Protein AF-A0A834BM67-F1 (afdb_monomer)

Solvent-accessible surface area (backbone atoms only — not comparable to full-atom values): 22964 Å² total; per-residue (Å²): 117,69,38,33,64,15,34,37,34,52,51,75,76,83,78,72,53,50,56,54,79,56,64,67,49,56,71,69,55,54,52,49,52,54,49,50,52,52,50,50,20,51,51,54,41,50,51,43,67,77,52,64,69,87,68,68,94,81,74,85,73,70,90,41,68,67,58,38,38,52,42,48,52,31,47,56,74,71,69,54,72,97,68,87,74,78,46,72,67,58,47,54,52,49,52,52,48,50,53,50,38,52,50,54,51,51,52,49,54,52,41,42,52,52,52,71,68,55,72,76,77,78,65,90,58,77,38,63,58,52,53,34,75,50,77,87,59,53,41,22,33,38,64,98,32,75,62,41,51,49,40,44,54,51,29,67,36,89,84,52,81,51,65,40,40,34,41,40,31,57,52,31,50,35,78,83,28,67,76,52,30,31,89,40,69,66,60,36,54,52,42,18,73,80,42,83,28,34,32,44,40,53,29,72,61,45,51,52,52,34,37,69,37,93,78,48,49,47,40,69,34,53,54,93,67,62,83,48,64,77,79,87,87,73,65,91,86,51,85,55,56,63,59,52,51,52,52,51,50,51,36,54,74,72,41,52,55,56,54,54,44,43,71,77,56,48,85,84,40,94,25,67,74,58,57,87,77,50,86,75,71,74,84,68,78,86,56,68,64,64,49,45,36,61,56,51,52,52,52,52,49,51,53,51,51,53,50,51,53,51,50,50,55,50,50,48,56,64,54,53,77,76,57,84,73,78,66,68,64,58,63,60,54,53,54,58,53,50,59,57,57,64,67,70,77,76,77,85,92,82,90,86,82,89,91,81,91,84,88,92,88,88,84,88,87,90,80,90,89,84,88,83,89,85,90,85,83,85,132

Structure (mmCIF, N/CA/C/O backbone):
data_AF-A0A834BM67-F1
#
_entry.id   AF-A0A834BM67-F1
#
loop_
_atom_site.group_PDB
_atom_site.id
_atom_site.type_symbol
_atom_site.label_atom_id
_atom_site.label_alt_id
_atom_site.label_comp_id
_atom_site.label_asym_id
_atom_site.label_entity_id
_atom_site.label_seq_id
_atom_site.pdbx_PDB_ins_code
_atom_site.Cartn_x
_atom_site.Cartn_y
_atom_site.Cartn_z
_atom_site.occupancy
_atom_site.B_iso_or_equiv
_atom_site.auth_seq_id
_atom_site.auth_comp_id
_atom_site.auth_asym_id
_atom_site.auth_atom_id
_atom_site.pdbx_PDB_model_num
ATOM 1 N N . MET A 1 1 ? 14.496 8.618 -23.260 1.00 62.34 1 MET A N 1
ATOM 2 C CA . MET A 1 1 ? 13.825 7.465 -22.621 1.00 62.34 1 MET A CA 1
ATOM 3 C C . MET A 1 1 ? 14.939 6.579 -22.145 1.00 62.34 1 MET A C 1
ATOM 5 O O . MET A 1 1 ? 15.640 6.002 -22.973 1.00 62.34 1 MET A O 1
ATOM 9 N N . ASP A 1 2 ? 15.146 6.568 -20.842 1.00 71.06 2 ASP A N 1
ATOM 10 C CA . ASP A 1 2 ? 16.271 5.858 -20.265 1.00 71.06 2 ASP A CA 1
ATOM 11 C C . ASP A 1 2 ? 15.812 4.436 -19.957 1.00 71.06 2 ASP A C 1
ATOM 13 O O . ASP A 1 2 ? 14.711 4.226 -19.447 1.00 71.06 2 ASP A O 1
ATOM 17 N N . TYR A 1 3 ? 16.617 3.459 -20.354 1.00 80.94 3 TYR A N 1
ATOM 18 C CA . TYR A 1 3 ? 16.336 2.056 -20.112 1.00 80.94 3 TYR A CA 1
ATOM 19 C C . TYR A 1 3 ? 16.719 1.724 -18.673 1.00 80.94 3 TYR A C 1
ATOM 21 O O . TYR A 1 3 ? 17.871 1.889 -18.251 1.00 80.94 3 TYR A O 1
ATOM 29 N N . SER A 1 4 ? 15.750 1.203 -17.934 1.00 83.88 4 SER A N 1
ATOM 30 C CA . SER A 1 4 ? 15.946 0.689 -16.589 1.00 83.88 4 SER A CA 1
ATOM 31 C C . SER A 1 4 ? 15.165 -0.606 -16.403 1.00 83.88 4 SER A C 1
ATOM 33 O O . SER A 1 4 ? 14.166 -0.877 -17.073 1.00 83.88 4 SER A O 1
ATOM 35 N N . VAL A 1 5 ? 15.659 -1.440 -15.493 1.00 86.50 5 VAL A N 1
ATOM 36 C CA . VAL A 1 5 ? 14.936 -2.634 -15.064 1.00 86.50 5 VAL A CA 1
ATOM 37 C C . VAL A 1 5 ? 13.975 -2.223 -13.957 1.00 86.50 5 VAL A C 1
ATOM 39 O O . VAL A 1 5 ? 14.371 -1.593 -12.972 1.00 86.50 5 VAL A O 1
ATOM 42 N N . GLY A 1 6 ? 12.711 -2.579 -14.138 1.00 88.69 6 GLY A N 1
ATOM 43 C CA . GLY A 1 6 ? 11.648 -2.376 -13.172 1.00 88.69 6 GLY A CA 1
ATOM 44 C C . GLY A 1 6 ? 10.989 -3.691 -12.783 1.00 88.69 6 GLY A C 1
ATOM 45 O O . GLY A 1 6 ? 11.248 -4.755 -13.351 1.00 88.69 6 GLY A O 1
ATOM 46 N N . VAL A 1 7 ? 10.113 -3.602 -11.794 1.00 90.06 7 VAL A N 1
ATOM 47 C CA . VAL A 1 7 ? 9.325 -4.718 -11.291 1.00 90.06 7 VAL A CA 1
ATOM 48 C C . VAL A 1 7 ? 7.863 -4.318 -11.275 1.00 90.06 7 VAL A C 1
ATOM 50 O O . VAL A 1 7 ? 7.506 -3.255 -10.772 1.00 90.06 7 VAL A O 1
ATOM 53 N N . LEU A 1 8 ? 7.018 -5.184 -11.819 1.00 90.81 8 LEU A N 1
ATOM 54 C CA . LEU A 1 8 ? 5.572 -5.066 -11.761 1.00 90.81 8 LEU A CA 1
ATOM 55 C C . LEU A 1 8 ? 5.058 -5.931 -10.619 1.00 90.81 8 LEU A C 1
ATOM 57 O O . LEU A 1 8 ? 5.327 -7.135 -10.572 1.00 90.81 8 LEU A O 1
ATOM 61 N N . LEU A 1 9 ? 4.300 -5.313 -9.724 1.00 88.88 9 LEU A N 1
ATOM 62 C CA . LEU A 1 9 ? 3.641 -5.984 -8.617 1.00 88.88 9 LEU A CA 1
ATOM 63 C C . LEU A 1 9 ? 2.144 -5.699 -8.651 1.00 88.88 9 LEU A C 1
ATOM 65 O O . LEU A 1 9 ? 1.689 -4.658 -9.133 1.00 88.88 9 LEU A O 1
ATOM 69 N N . ARG A 1 10 ? 1.368 -6.627 -8.094 1.00 86.75 10 ARG A N 1
ATOM 70 C CA . ARG A 1 10 ? -0.052 -6.409 -7.840 1.00 86.75 10 ARG A CA 1
ATOM 71 C C . ARG A 1 10 ? -0.211 -5.537 -6.603 1.00 86.75 10 ARG A C 1
ATOM 73 O O . ARG A 1 10 ? 0.345 -5.832 -5.548 1.00 86.75 10 ARG A O 1
ATOM 80 N N . ARG A 1 11 ? -1.001 -4.475 -6.726 1.00 79.19 11 ARG A N 1
ATOM 81 C CA . ARG A 1 11 ? -1.411 -3.622 -5.613 1.00 79.19 11 ARG A CA 1
ATOM 82 C C . ARG A 1 11 ? -2.182 -4.477 -4.612 1.00 79.19 11 ARG A C 1
ATOM 84 O O . ARG A 1 11 ? -3.123 -5.175 -4.993 1.00 79.19 11 ARG A O 1
ATOM 91 N N . ALA A 1 12 ? -1.771 -4.424 -3.346 1.00 69.12 12 ALA A N 1
ATOM 92 C CA . ALA A 1 12 ? -2.511 -5.077 -2.279 1.00 69.12 12 ALA A CA 1
ATOM 93 C C . ALA A 1 12 ? -3.956 -4.568 -2.305 1.00 69.12 12 ALA A C 1
ATOM 95 O O . ALA A 1 12 ? -4.206 -3.359 -2.387 1.00 69.12 12 ALA A O 1
ATOM 96 N N . GLU A 1 13 ? -4.904 -5.500 -2.299 1.00 62.38 13 GLU A N 1
ATOM 97 C CA . GLU A 1 13 ? -6.307 -5.144 -2.175 1.00 62.38 13 GLU A CA 1
ATOM 98 C C . GLU A 1 13 ? -6.479 -4.455 -0.824 1.00 62.38 13 GLU A C 1
ATOM 100 O O . GLU A 1 13 ? -5.953 -4.931 0.182 1.00 62.38 13 GLU A O 1
ATOM 105 N N . LYS A 1 14 ? -7.156 -3.302 -0.801 1.00 58.62 14 LYS A N 1
ATOM 106 C CA . LYS A 1 14 ? -7.457 -2.608 0.452 1.00 58.62 14 LYS A CA 1
ATOM 107 C C . LYS A 1 14 ? -8.345 -3.535 1.277 1.00 58.62 14 LYS A C 1
ATOM 109 O O . LYS A 1 14 ? -9.558 -3.561 1.074 1.00 58.62 14 LYS A O 1
ATOM 114 N N . THR A 1 15 ? -7.753 -4.315 2.175 1.00 52.00 15 THR A N 1
ATOM 115 C CA . THR A 1 15 ? -8.504 -5.086 3.156 1.00 52.00 15 THR A CA 1
ATOM 116 C C . THR A 1 15 ? -9.142 -4.070 4.079 1.00 52.00 15 THR A C 1
ATOM 118 O O . THR A 1 15 ? -8.473 -3.412 4.872 1.00 52.00 15 THR A O 1
ATOM 121 N N . VAL A 1 16 ? -10.440 -3.848 3.891 1.00 58.19 16 VAL A N 1
ATOM 122 C CA . VAL A 1 16 ? -11.182 -2.969 4.781 1.00 58.19 16 VAL A CA 1
ATOM 123 C C . VAL A 1 16 ? -11.373 -3.744 6.068 1.00 58.19 16 VAL A C 1
ATOM 125 O O . VAL A 1 16 ? -12.188 -4.665 6.127 1.00 58.19 16 VAL A O 1
ATOM 128 N N . ASP A 1 17 ? -10.597 -3.391 7.086 1.00 63.44 17 ASP A N 1
ATOM 129 C CA . ASP A 1 17 ? -10.803 -3.940 8.412 1.00 63.44 17 ASP A CA 1
ATOM 130 C C . ASP A 1 17 ? -12.202 -3.550 8.879 1.00 63.44 17 ASP A C 1
ATOM 132 O O . ASP A 1 17 ? -12.522 -2.380 9.092 1.00 63.44 17 ASP A O 1
ATOM 136 N N . MET A 1 18 ? -13.058 -4.557 9.044 1.00 64.94 18 MET A N 1
ATOM 137 C CA . MET A 1 18 ? -14.456 -4.372 9.438 1.00 64.94 18 MET A CA 1
ATOM 138 C C . MET A 1 18 ? -14.579 -3.684 10.811 1.00 64.94 18 MET A C 1
ATOM 140 O O . MET A 1 18 ? -15.622 -3.122 11.127 1.00 64.94 18 MET A O 1
ATOM 144 N N . PHE A 1 19 ? -13.497 -3.671 11.600 1.00 69.31 19 PHE A N 1
ATOM 145 C CA . PHE A 1 19 ? -13.368 -2.989 12.890 1.00 69.31 19 PHE A CA 1
ATOM 146 C C . PHE A 1 19 ? -12.491 -1.727 12.847 1.00 69.31 19 PHE A C 1
ATOM 148 O O . PHE A 1 19 ? -11.997 -1.297 13.888 1.00 69.31 19 PHE A O 1
ATOM 155 N N . ALA A 1 20 ? -12.346 -1.077 11.687 1.00 70.56 20 ALA A N 1
ATOM 156 C CA . ALA A 1 20 ? -11.622 0.194 11.550 1.00 70.56 20 ALA A CA 1
ATOM 157 C C . ALA A 1 20 ? -12.087 1.289 12.535 1.00 70.56 20 ALA A C 1
ATOM 159 O O . ALA A 1 20 ? -11.321 2.184 12.864 1.00 70.56 20 ALA A O 1
ATOM 160 N N . CYS A 1 21 ? -13.317 1.203 13.052 1.00 73.44 21 CYS A N 1
ATOM 161 C CA . CYS A 1 21 ? -13.844 2.095 14.090 1.00 73.44 21 CYS A CA 1
ATOM 162 C C . CYS A 1 21 ? -13.145 1.925 15.461 1.00 73.44 21 CYS A C 1
ATOM 164 O O . CYS A 1 21 ? -13.026 2.881 16.216 1.00 73.44 21 CYS A O 1
ATOM 166 N N . LEU A 1 22 ? -12.644 0.730 15.793 1.00 77.00 22 LEU A N 1
ATOM 167 C CA . LEU A 1 22 ? -11.924 0.472 17.051 1.00 77.00 22 LEU A CA 1
ATOM 168 C C . LEU A 1 22 ? -10.413 0.703 16.929 1.00 77.00 22 LEU A C 1
ATOM 170 O O . LEU A 1 22 ? -9.761 0.953 17.940 1.00 77.00 22 LEU A O 1
ATOM 174 N N . ALA A 1 23 ? -9.882 0.667 15.705 1.00 76.31 23 ALA A N 1
ATOM 175 C CA . ALA A 1 23 ? -8.467 0.852 15.386 1.00 76.31 23 ALA A CA 1
ATOM 176 C C . ALA A 1 23 ? -7.820 2.179 15.851 1.00 76.31 23 ALA A C 1
ATOM 178 O O . ALA A 1 23 ? -6.614 2.162 16.097 1.00 76.31 23 ALA A O 1
ATOM 179 N N . PRO A 1 24 ? -8.532 3.319 16.016 1.00 81.38 24 PRO A N 1
ATOM 180 C CA . PRO A 1 24 ? -7.898 4.563 16.451 1.00 81.38 24 PRO A CA 1
ATOM 181 C C . PRO A 1 24 ? -7.312 4.492 17.862 1.00 81.38 24 PRO A C 1
ATOM 183 O O . PRO A 1 24 ? -6.466 5.313 18.200 1.00 81.38 24 PRO A O 1
ATOM 186 N N . PHE A 1 25 ? -7.751 3.551 18.697 1.00 83.88 25 PHE A N 1
ATOM 187 C CA . PHE A 1 25 ? -7.223 3.368 20.044 1.00 83.88 25 PHE A CA 1
ATOM 188 C C . PHE A 1 25 ? -6.808 1.920 20.266 1.00 83.88 25 PHE A C 1
ATOM 190 O O . PHE A 1 25 ? -7.558 0.991 19.974 1.00 83.88 25 PHE A O 1
ATOM 197 N N . ASP A 1 26 ? -5.638 1.736 20.871 1.00 86.62 26 ASP A N 1
ATOM 198 C CA . ASP A 1 26 ? -5.194 0.420 21.311 1.00 86.62 26 ASP A CA 1
ATOM 199 C C . ASP A 1 26 ? -6.170 -0.189 22.321 1.00 86.62 26 ASP A C 1
ATOM 201 O O . ASP A 1 26 ? -6.747 0.500 23.170 1.00 86.62 26 ASP A O 1
ATOM 205 N N . LEU A 1 27 ? -6.297 -1.517 22.293 1.00 86.75 27 LEU A N 1
ATOM 206 C CA . LEU A 1 27 ? -7.136 -2.269 23.234 1.00 86.75 27 LEU A CA 1
ATOM 207 C C . LEU A 1 27 ? -6.770 -1.989 24.702 1.00 86.75 27 LEU A C 1
ATOM 209 O O . LEU A 1 27 ? -7.645 -1.954 25.566 1.00 86.75 27 LEU A O 1
ATOM 213 N N . SER A 1 28 ? -5.493 -1.718 24.981 1.00 91.00 28 SER A N 1
ATOM 214 C CA . SER A 1 28 ? -5.018 -1.299 26.303 1.00 91.00 28 SER A CA 1
ATOM 215 C C . SER A 1 28 ? -5.633 0.032 26.749 1.00 91.00 28 SER A C 1
ATOM 217 O O . SER A 1 28 ? -6.020 0.176 27.908 1.00 91.00 28 SER A O 1
ATOM 219 N N . LEU A 1 29 ? -5.774 1.001 25.836 1.00 91.06 29 LEU A N 1
ATOM 220 C CA . LEU A 1 29 ? -6.392 2.295 26.132 1.00 91.06 29 LEU A CA 1
ATOM 221 C C . LEU A 1 29 ? -7.898 2.134 26.374 1.00 91.06 29 LEU A C 1
ATOM 223 O O . LEU A 1 29 ? -8.430 2.707 27.323 1.00 91.06 29 LEU A O 1
ATOM 227 N N . TRP A 1 30 ? -8.570 1.303 25.572 1.00 90.62 30 TRP A N 1
ATOM 228 C CA . TRP A 1 30 ? -9.977 0.954 25.782 1.00 90.62 30 TRP A CA 1
ATOM 229 C C . TRP A 1 30 ? -10.222 0.337 27.162 1.00 90.62 30 TRP A C 1
ATOM 231 O O . TRP A 1 30 ? -11.161 0.733 27.855 1.00 90.62 30 TRP A O 1
ATOM 241 N N . ALA A 1 31 ? -9.353 -0.580 27.596 1.00 90.19 31 ALA A N 1
ATOM 242 C CA . ALA A 1 31 ? -9.422 -1.168 28.931 1.00 90.19 31 ALA A CA 1
ATOM 243 C C . ALA A 1 31 ? -9.225 -0.114 30.035 1.00 90.19 31 ALA A C 1
ATOM 245 O O . ALA A 1 31 ? -9.964 -0.110 31.021 1.00 90.19 31 ALA A O 1
ATOM 246 N N . CYS A 1 32 ? -8.289 0.823 29.851 1.00 92.69 32 CYS A N 1
ATOM 247 C CA . CYS A 1 32 ? -8.097 1.942 30.772 1.00 92.69 32 CYS A CA 1
ATOM 248 C C . CYS A 1 32 ? -9.332 2.851 30.852 1.00 92.69 32 CYS A C 1
ATOM 250 O O . CYS A 1 32 ? -9.744 3.198 31.955 1.00 92.69 32 CYS A O 1
ATOM 252 N N . ILE A 1 33 ? -9.957 3.200 29.720 1.00 91.50 33 ILE A N 1
ATOM 253 C CA . ILE A 1 33 ? -11.183 4.017 29.686 1.00 91.50 33 ILE A CA 1
ATOM 254 C C . ILE A 1 33 ? -12.334 3.292 30.395 1.00 91.50 33 ILE A C 1
ATOM 256 O O . ILE A 1 33 ? -13.035 3.886 31.212 1.00 91.50 33 ILE A O 1
ATOM 260 N N . ALA A 1 34 ? -12.514 1.993 30.143 1.00 90.25 34 ALA A N 1
ATOM 261 C CA . ALA A 1 34 ? -13.512 1.199 30.858 1.00 90.25 34 ALA A CA 1
ATOM 262 C C . ALA A 1 34 ? -13.240 1.185 32.375 1.00 90.25 34 ALA A C 1
ATOM 264 O O . ALA A 1 34 ? -14.156 1.366 33.178 1.00 90.25 34 ALA A O 1
ATOM 265 N N . GLY A 1 35 ? -11.972 1.044 32.771 1.00 91.88 35 GLY A N 1
ATOM 266 C CA . GLY A 1 35 ? -11.542 1.120 34.166 1.00 91.88 35 GLY A CA 1
ATOM 267 C C . GLY A 1 35 ? -11.833 2.475 34.818 1.00 91.88 35 GLY A C 1
ATOM 268 O O . GLY A 1 35 ? -12.344 2.512 35.938 1.00 91.88 35 GLY A O 1
ATOM 269 N N . THR A 1 36 ? -11.575 3.592 34.129 1.00 90.56 36 THR A N 1
ATOM 270 C CA . THR A 1 36 ? -11.846 4.935 34.668 1.00 90.56 36 THR A CA 1
ATOM 271 C C . THR A 1 36 ? -13.341 5.220 34.785 1.00 90.56 36 THR A C 1
ATOM 273 O O . THR A 1 36 ? -13.757 5.776 35.801 1.00 90.56 36 THR A O 1
ATOM 276 N N . VAL A 1 37 ? -14.169 4.779 33.829 1.00 89.88 37 VAL A N 1
ATOM 277 C CA . VAL A 1 37 ? -15.643 4.861 33.917 1.00 89.88 37 VAL A CA 1
ATOM 278 C C . VAL A 1 37 ? -16.158 4.126 35.157 1.00 89.88 37 VAL A C 1
ATOM 280 O O . VAL A 1 37 ? -16.957 4.678 35.916 1.00 89.88 37 VAL A O 1
ATOM 283 N N . LEU A 1 38 ? -15.679 2.902 35.406 1.00 89.44 38 LEU A N 1
ATOM 284 C CA . LEU A 1 38 ? -16.074 2.121 36.583 1.00 89.44 38 LEU A CA 1
ATOM 285 C C . LEU A 1 38 ? -15.607 2.770 37.891 1.00 89.44 38 LEU A C 1
ATOM 287 O O . LEU A 1 38 ? -16.376 2.846 38.851 1.00 89.44 38 LEU A O 1
ATOM 291 N N . LEU A 1 39 ? -14.372 3.275 37.922 1.00 90.12 39 LEU A N 1
ATOM 292 C CA . LEU A 1 39 ? -13.803 3.955 39.084 1.00 90.12 39 LEU A CA 1
ATOM 293 C C . LEU A 1 39 ? -14.579 5.233 39.430 1.00 90.12 39 LEU A C 1
ATOM 295 O O . LEU A 1 39 ? -14.919 5.450 40.593 1.00 90.12 39 LEU A O 1
ATOM 299 N N . VAL A 1 40 ? -14.925 6.050 38.435 1.00 88.00 40 VAL A N 1
ATOM 300 C CA . VAL A 1 40 ? -15.723 7.266 38.647 1.00 88.00 40 VAL A CA 1
ATOM 301 C C . VAL A 1 40 ? -17.162 6.922 39.032 1.00 88.00 40 VAL A C 1
ATOM 303 O O . VAL A 1 40 ? -17.702 7.544 39.945 1.00 88.00 40 VAL A O 1
ATOM 306 N N . GLY A 1 41 ? -17.759 5.883 38.440 1.00 85.38 41 GLY A N 1
ATOM 307 C CA . GLY A 1 41 ? -19.057 5.345 38.864 1.00 85.38 41 GLY A CA 1
ATOM 308 C C . GLY A 1 41 ? -19.087 4.953 40.344 1.00 85.38 41 GLY A C 1
ATOM 309 O O . GLY A 1 41 ? -20.014 5.324 41.068 1.00 85.38 41 GLY A O 1
ATOM 310 N N . LEU A 1 42 ? -18.040 4.270 40.817 1.00 86.06 42 LEU A N 1
ATOM 311 C CA . LEU A 1 42 ? -17.877 3.914 42.228 1.00 86.06 42 LEU A CA 1
ATOM 312 C C . LEU A 1 42 ? -17.664 5.138 43.123 1.00 86.06 42 LEU A C 1
ATOM 314 O O . LEU A 1 42 ? -18.278 5.218 44.185 1.00 86.06 42 LEU A O 1
ATOM 318 N N . LEU A 1 43 ? -16.845 6.106 42.703 1.00 85.06 43 LEU A N 1
ATOM 319 C CA . LEU A 1 43 ? -16.620 7.345 43.455 1.00 85.06 43 LEU A CA 1
ATOM 320 C C . LEU A 1 43 ? -17.905 8.167 43.599 1.00 85.06 43 LEU A C 1
ATOM 322 O O . LEU A 1 43 ? -18.202 8.656 44.688 1.00 85.06 43 LEU A O 1
ATOM 326 N N . VAL A 1 44 ? -18.695 8.292 42.529 1.00 80.69 44 VAL A N 1
ATOM 327 C CA . VAL A 1 44 ? -19.997 8.971 42.569 1.00 80.69 44 VAL A CA 1
ATOM 328 C C . VAL A 1 44 ? -20.948 8.240 43.513 1.00 80.69 44 VAL A C 1
ATOM 330 O O . VAL A 1 44 ? -21.594 8.891 44.331 1.00 80.69 44 VAL A O 1
ATOM 333 N N . TYR A 1 45 ? -20.996 6.906 43.460 1.00 80.94 45 TYR A N 1
ATOM 334 C CA . TYR A 1 45 ? -21.789 6.105 44.394 1.00 80.94 45 TYR A CA 1
ATOM 335 C C . TYR A 1 45 ? -21.361 6.320 45.856 1.00 80.94 45 TYR A C 1
ATOM 337 O O . TYR A 1 45 ? -22.211 6.564 46.709 1.00 80.94 45 TYR A O 1
ATOM 345 N N . LEU A 1 46 ? -20.055 6.308 46.142 1.00 81.31 46 LEU A N 1
ATOM 346 C CA . LEU A 1 46 ? -19.495 6.575 47.473 1.00 81.31 46 LEU A CA 1
ATOM 347 C C . LEU A 1 46 ? -19.836 7.980 47.979 1.00 81.31 46 LEU A C 1
ATOM 349 O O . LEU A 1 46 ? -20.233 8.131 49.131 1.00 81.31 46 LEU A O 1
ATOM 353 N N . LEU A 1 47 ? -19.736 9.009 47.133 1.00 78.31 47 LEU A N 1
ATOM 354 C CA . LEU A 1 47 ? -20.131 10.368 47.514 1.00 78.31 47 LEU A CA 1
ATOM 355 C C . LEU A 1 47 ? -21.631 10.476 47.798 1.00 78.31 47 LEU A C 1
ATOM 357 O O . LEU A 1 47 ? -22.014 11.171 48.738 1.00 78.31 47 LEU A O 1
ATOM 361 N N . ASN A 1 48 ? -22.464 9.781 47.021 1.00 74.00 48 ASN A N 1
ATOM 362 C CA . ASN A 1 48 ? -23.911 9.739 47.231 1.00 74.00 48 ASN A CA 1
ATOM 363 C C . ASN A 1 48 ? -24.282 8.962 48.503 1.00 74.00 48 ASN A C 1
ATOM 365 O O . ASN A 1 48 ? -25.253 9.296 49.173 1.00 74.00 48 ASN A O 1
ATOM 369 N N . TRP A 1 49 ? -23.496 7.938 48.846 1.00 73.50 49 TRP A N 1
ATOM 370 C CA . TRP A 1 49 ? -23.636 7.186 50.089 1.00 73.50 49 TRP A CA 1
ATOM 371 C C . TRP A 1 49 ? -23.247 8.026 51.311 1.00 73.50 49 TRP A C 1
ATOM 373 O O . TRP A 1 49 ? -23.953 8.027 52.315 1.00 73.50 49 TRP A O 1
ATOM 383 N N . LEU A 1 50 ? -22.124 8.747 51.230 1.00 72.31 50 LEU A N 1
ATOM 384 C CA . LEU A 1 50 ? -21.611 9.581 52.320 1.00 72.31 50 LEU A CA 1
ATOM 385 C C . LEU A 1 50 ? -22.462 10.836 52.544 1.00 72.31 50 LEU A C 1
ATOM 387 O O . LEU A 1 50 ? -22.630 11.268 53.681 1.00 72.31 50 LEU A O 1
ATOM 391 N N . ASN A 1 51 ? -23.004 11.413 51.472 1.00 67.56 51 ASN A N 1
ATOM 392 C CA . ASN A 1 51 ? -23.867 12.587 51.515 1.00 67.56 51 ASN A CA 1
ATOM 393 C C . ASN A 1 51 ? -25.171 12.300 50.757 1.00 67.56 51 ASN A C 1
ATOM 395 O O . ASN A 1 51 ? -25.311 12.749 49.614 1.00 67.56 51 ASN A O 1
ATOM 399 N N . PRO A 1 52 ? -26.131 11.573 51.365 1.00 65.38 52 PRO A N 1
ATOM 400 C CA . PRO A 1 52 ? -27.394 11.277 50.710 1.00 65.38 52 PRO A CA 1
ATOM 401 C C . PRO A 1 52 ? -28.092 12.591 50.332 1.00 65.38 52 PRO A C 1
ATOM 403 O O . PRO A 1 52 ? -28.287 13.459 51.195 1.00 65.38 52 PRO A O 1
ATOM 406 N N . PRO A 1 53 ? -28.452 12.784 49.051 1.00 59.75 53 PRO A N 1
ATOM 407 C CA . PRO A 1 53 ? -29.093 14.005 48.607 1.00 59.75 53 PRO A CA 1
ATOM 408 C C . PRO A 1 53 ? -30.411 14.158 49.362 1.00 59.75 53 PRO A C 1
ATOM 410 O O . PRO A 1 53 ? -31.252 13.259 49.368 1.00 59.75 53 PRO A O 1
ATOM 413 N N . ARG A 1 54 ? -30.596 15.311 50.014 1.00 52.91 54 ARG A N 1
ATOM 414 C CA . ARG A 1 54 ? -31.877 15.693 50.618 1.00 52.91 54 ARG A CA 1
ATOM 415 C C . ARG A 1 54 ? -32.867 15.996 49.495 1.00 52.91 54 ARG A C 1
ATOM 417 O O . ARG A 1 54 ? -33.076 17.150 49.137 1.00 52.91 54 ARG A O 1
ATOM 424 N N . LEU A 1 55 ? -33.409 14.951 48.880 1.00 55.16 55 LEU A N 1
ATOM 425 C CA . LEU A 1 55 ? -34.446 15.066 47.864 1.00 55.16 55 LEU A CA 1
ATOM 426 C C . LEU A 1 55 ? -35.720 15.608 48.527 1.00 55.16 55 LEU A C 1
ATOM 428 O O . LEU A 1 55 ? -36.169 15.082 49.547 1.00 55.16 55 LEU A O 1
ATOM 432 N N . GLN A 1 56 ? -36.300 16.666 47.955 1.00 43.62 56 GLN A N 1
ATOM 433 C CA . GLN A 1 56 ? -37.676 17.058 48.264 1.00 43.62 56 GLN A CA 1
ATOM 434 C C . GLN A 1 56 ? -38.609 15.895 47.899 1.00 43.62 56 GLN A C 1
ATOM 436 O O . GLN A 1 56 ? -38.404 15.222 46.886 1.00 43.62 56 GLN A O 1
ATOM 441 N N . MET A 1 57 ? -39.604 15.639 48.755 1.00 38.62 57 MET A N 1
ATOM 442 C CA . MET A 1 57 ? -40.579 14.556 48.599 1.00 38.62 57 MET A CA 1
ATOM 443 C C . MET A 1 57 ? -41.153 14.541 47.172 1.00 38.62 57 MET A C 1
ATOM 445 O O . MET A 1 57 ? -41.881 15.455 46.800 1.00 38.62 57 MET A O 1
ATOM 449 N N . GLY A 1 58 ? -40.827 13.514 46.377 1.00 46.25 58 GLY A N 1
ATOM 450 C CA . GLY A 1 58 ? -41.461 13.287 45.072 1.00 46.25 58 GLY A CA 1
ATOM 451 C C . GLY A 1 58 ? -40.595 12.637 43.989 1.00 46.25 58 GLY A C 1
ATOM 452 O O . GLY A 1 58 ? -41.138 11.894 43.179 1.00 46.25 58 GLY A O 1
ATOM 453 N N . SER A 1 59 ? -39.270 12.835 43.974 1.00 45.09 59 SER A N 1
ATOM 454 C CA . SER A 1 59 ? -38.404 12.216 42.951 1.00 45.09 59 SER A CA 1
ATOM 455 C C . SER A 1 59 ? -37.753 10.934 43.475 1.00 45.09 59 SER A C 1
ATOM 457 O O . SER A 1 59 ? -36.750 10.957 44.186 1.00 45.09 59 SER A O 1
ATOM 459 N N . MET A 1 60 ? -38.371 9.795 43.166 1.00 45.25 60 MET A N 1
ATOM 460 C CA . MET A 1 60 ? -37.920 8.450 43.540 1.00 45.25 60 MET A CA 1
ATOM 461 C C . MET A 1 60 ? -36.873 7.911 42.552 1.00 45.25 60 MET A C 1
ATOM 463 O O . MET A 1 60 ? -37.026 6.817 42.019 1.00 45.25 60 MET A O 1
ATOM 467 N N . THR A 1 61 ? -35.782 8.633 42.295 1.00 53.94 61 THR A N 1
ATOM 468 C CA . THR A 1 61 ? -34.588 7.984 41.732 1.00 53.94 61 THR A CA 1
ATOM 469 C C . THR A 1 61 ? -33.786 7.416 42.893 1.00 53.94 61 THR A C 1
ATOM 471 O O . THR A 1 61 ? -32.928 8.091 43.460 1.00 53.94 61 THR A O 1
ATOM 474 N N . SER A 1 62 ? -34.098 6.185 43.305 1.00 54.34 62 SER A N 1
ATOM 475 C CA . SER A 1 62 ? -33.296 5.469 44.298 1.00 54.34 62 SER A CA 1
ATOM 476 C C . SER A 1 62 ? -31.836 5.459 43.832 1.00 54.34 62 SER A C 1
ATOM 478 O O . SER A 1 62 ? -31.542 4.997 42.728 1.00 54.34 62 SER A O 1
ATOM 480 N N . THR A 1 63 ? -30.924 5.992 44.644 1.00 61.25 63 THR A N 1
ATOM 481 C CA . THR A 1 63 ? -29.483 6.098 44.365 1.00 61.25 63 THR A CA 1
ATOM 482 C C . THR A 1 63 ? -28.815 4.723 44.460 1.00 61.25 63 THR A C 1
ATOM 484 O O . THR A 1 63 ? -28.017 4.452 45.353 1.00 61.25 63 THR A O 1
ATOM 487 N N . THR A 1 64 ? -29.212 3.805 43.583 1.00 68.69 64 THR A N 1
ATOM 488 C CA . THR A 1 64 ? -28.631 2.468 43.468 1.00 68.69 64 THR A CA 1
ATOM 489 C C . THR A 1 64 ? -27.361 2.523 42.622 1.00 68.69 64 THR A C 1
ATOM 491 O O . THR A 1 64 ? -27.229 3.366 41.734 1.00 68.69 64 THR A O 1
ATOM 494 N N . LEU A 1 65 ? -26.432 1.598 42.881 1.00 74.19 65 LEU A N 1
ATOM 495 C CA . LEU A 1 65 ? -25.165 1.462 42.150 1.00 74.19 65 LEU A CA 1
ATOM 496 C C . LEU A 1 65 ? -25.376 1.427 40.623 1.00 74.19 65 LEU A C 1
ATOM 498 O O . LEU A 1 65 ? -24.638 2.068 39.879 1.00 74.19 65 LEU A O 1
ATOM 502 N N . TYR A 1 66 ? -26.441 0.753 40.176 1.00 80.00 66 TYR A N 1
ATOM 503 C CA . TYR A 1 66 ? -26.855 0.679 38.773 1.00 80.00 66 TYR A CA 1
ATOM 504 C C . TYR A 1 66 ? -27.192 2.056 38.179 1.00 80.00 66 TYR A C 1
ATOM 506 O O . TYR A 1 66 ? -26.654 2.417 37.136 1.00 80.00 66 TYR A O 1
ATOM 514 N N . ASN A 1 67 ? -28.011 2.858 38.867 1.00 77.88 67 ASN A N 1
ATOM 515 C CA . ASN A 1 67 ? -28.399 4.192 38.398 1.00 77.88 67 ASN A CA 1
ATOM 516 C C . ASN A 1 67 ? -27.199 5.152 38.344 1.00 77.88 67 ASN A C 1
ATOM 518 O O . ASN A 1 67 ? -27.094 5.957 37.421 1.00 77.88 67 ASN A O 1
ATOM 522 N N . SER A 1 68 ? -26.265 5.045 39.297 1.00 77.75 68 SER A N 1
ATOM 523 C CA . SER A 1 68 ? -25.025 5.832 39.287 1.00 77.75 68 SER A CA 1
ATOM 524 C C . SER A 1 68 ? -24.088 5.430 38.146 1.00 77.75 68 SER A C 1
ATOM 526 O O . SER A 1 68 ? -23.554 6.305 37.468 1.00 77.75 68 SER A O 1
ATOM 528 N N . MET A 1 69 ? -23.917 4.130 37.887 1.00 80.75 69 MET A N 1
ATOM 529 C CA . MET A 1 69 ? -23.101 3.647 36.767 1.00 80.75 69 MET A CA 1
ATOM 530 C C . MET A 1 69 ? -23.709 4.014 35.410 1.00 80.75 69 MET A C 1
ATOM 532 O O . MET A 1 69 ? -22.994 4.503 34.537 1.00 80.75 69 MET A O 1
ATOM 536 N N . TRP A 1 70 ? -25.025 3.847 35.249 1.00 83.50 70 TRP A N 1
ATOM 537 C CA . TRP A 1 70 ? -25.744 4.230 34.032 1.00 83.50 70 TRP A CA 1
ATOM 538 C C . TRP A 1 70 ? -25.620 5.726 33.745 1.00 83.50 70 TRP A C 1
ATOM 540 O O . TRP A 1 70 ? -25.393 6.130 32.608 1.00 83.50 70 TRP A O 1
ATOM 550 N N . PHE A 1 71 ? -25.693 6.555 34.786 1.00 80.62 71 PHE A N 1
ATOM 551 C CA . PHE A 1 71 ? -25.502 7.992 34.662 1.00 80.62 71 PHE A CA 1
ATOM 552 C C . PHE A 1 71 ? -24.074 8.368 34.231 1.00 80.62 71 PHE A C 1
ATOM 554 O O . PHE A 1 71 ? -23.903 9.165 33.308 1.00 80.62 71 PHE A O 1
ATOM 561 N N . VAL A 1 72 ? -23.041 7.788 34.856 1.00 84.06 72 VAL A N 1
ATOM 562 C CA . VAL A 1 72 ? -21.642 8.052 34.469 1.00 84.06 72 VAL A CA 1
ATOM 563 C C . VAL A 1 72 ? -21.398 7.621 33.021 1.00 84.06 72 VAL A C 1
ATOM 565 O O . VAL A 1 72 ? -20.814 8.387 32.255 1.00 84.06 72 VAL A O 1
ATOM 568 N N . TYR A 1 73 ? -21.945 6.478 32.607 1.00 85.94 73 TYR A N 1
ATOM 569 C CA . TYR A 1 73 ? -21.930 6.046 31.210 1.00 85.94 73 TYR A CA 1
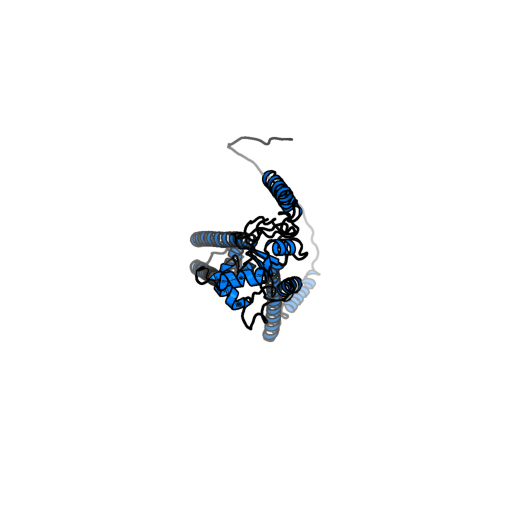ATOM 570 C C . TYR A 1 73 ? -22.664 7.028 30.273 1.00 85.94 73 TYR A C 1
ATOM 572 O O . TYR A 1 73 ? -22.089 7.472 29.283 1.00 85.94 73 TYR A O 1
ATOM 580 N N . GLY A 1 74 ? -23.889 7.451 30.601 1.00 84.94 74 GLY A N 1
ATOM 581 C CA . GLY A 1 74 ? -24.657 8.405 29.786 1.00 84.94 74 GLY A CA 1
ATOM 582 C C . GLY A 1 74 ? -23.995 9.784 29.672 1.00 84.94 74 GLY A C 1
ATOM 583 O O . GLY A 1 74 ? -24.039 10.422 28.621 1.00 84.94 74 GLY A O 1
ATOM 584 N N . SER A 1 75 ? -23.309 10.227 30.730 1.00 84.62 75 SER A N 1
ATOM 585 C CA . SER A 1 75 ? -22.511 11.456 30.703 1.00 84.62 75 SER A CA 1
ATOM 586 C C . SER A 1 75 ? -21.242 11.325 29.853 1.00 84.62 75 SER A C 1
ATOM 588 O O . SER A 1 75 ? -20.852 12.298 29.212 1.00 84.62 75 SER A O 1
ATOM 590 N N . PHE A 1 76 ? -20.633 10.133 29.792 1.00 86.62 76 PHE A N 1
ATOM 591 C CA . PHE A 1 76 ? -19.509 9.852 28.898 1.00 86.62 76 PHE A CA 1
ATOM 592 C C . PHE A 1 76 ? -19.939 9.939 27.433 1.00 86.62 76 PHE A C 1
ATOM 594 O O . PHE A 1 76 ? -19.253 10.565 26.645 1.00 86.62 76 PHE A O 1
ATOM 601 N N . VAL A 1 77 ? -21.111 9.410 27.073 1.00 86.38 77 VAL A N 1
ATOM 602 C CA . VAL A 1 77 ? -21.647 9.448 25.694 1.00 86.38 77 VAL A CA 1
ATOM 603 C C . VAL A 1 77 ? -22.253 10.824 25.329 1.00 86.38 77 VAL A C 1
ATOM 605 O O . VAL A 1 77 ? -22.895 10.971 24.298 1.00 86.38 77 VAL A O 1
ATOM 608 N N . GLN A 1 78 ? -22.050 11.860 26.155 1.00 81.88 78 GLN A N 1
ATOM 609 C CA . GLN A 1 78 ? -22.594 13.220 25.968 1.00 81.88 78 GLN A CA 1
ATOM 610 C C . GLN A 1 78 ? -24.133 13.297 25.899 1.00 81.88 78 GLN A C 1
ATOM 612 O O . GLN A 1 78 ? -24.684 14.330 25.528 1.00 81.88 78 GLN A O 1
ATOM 617 N N . GLN A 1 79 ? -24.848 12.241 26.298 1.00 79.19 79 GLN A N 1
ATOM 618 C CA . GLN A 1 79 ? -26.313 12.204 26.255 1.00 79.19 79 GLN A CA 1
ATOM 619 C C . GLN A 1 79 ? -26.949 12.952 27.441 1.00 79.19 79 GLN A C 1
ATOM 621 O O . GLN A 1 79 ? -28.111 13.346 27.379 1.00 79.19 79 GLN A O 1
ATOM 626 N N . GLY A 1 80 ? -26.164 13.203 28.497 1.00 70.31 80 GLY A N 1
ATOM 627 C CA . GLY A 1 80 ? -26.614 13.891 29.706 1.00 70.31 80 GLY A CA 1
ATOM 628 C C . GLY A 1 80 ? -27.567 13.037 30.549 1.00 70.31 80 GLY A C 1
ATOM 629 O O . GLY A 1 80 ? -28.125 12.041 30.098 1.00 70.31 80 GLY A O 1
ATOM 630 N N . GLY A 1 81 ? -27.734 13.398 31.817 1.00 67.19 81 GLY A N 1
ATOM 631 C CA . GLY A 1 81 ? -28.682 12.735 32.707 1.00 67.19 81 GLY A CA 1
ATOM 632 C C . GLY A 1 81 ? -29.088 13.650 33.853 1.00 67.19 81 GLY A C 1
ATOM 633 O O . GLY A 1 81 ? -28.325 14.524 34.270 1.00 67.19 81 GLY A O 1
ATOM 634 N N . GLU A 1 82 ? -30.299 13.458 34.356 1.00 60.19 82 GLU A N 1
ATOM 635 C CA . GLU A 1 82 ? -30.841 14.257 35.449 1.00 60.19 82 GLU A CA 1
ATOM 636 C C . GLU A 1 82 ? -30.446 13.630 36.789 1.00 60.19 82 GLU A C 1
ATOM 638 O O . GLU A 1 82 ? -31.156 12.793 37.342 1.00 60.19 82 GLU A O 1
ATOM 643 N N . VAL A 1 83 ? -29.286 14.020 37.323 1.00 58.69 83 VAL A N 1
ATOM 644 C CA . VAL A 1 83 ? -28.951 13.760 38.730 1.00 58.69 83 VAL A CA 1
ATOM 645 C C . VAL A 1 83 ? -28.924 15.094 39.469 1.00 58.69 83 VAL A C 1
ATOM 647 O O . VAL A 1 83 ? -28.190 16.001 39.069 1.00 58.69 83 VAL A O 1
ATOM 650 N N . PRO A 1 84 ? -29.697 15.254 40.557 1.00 58.53 84 PRO A N 1
ATOM 651 C CA . PRO A 1 84 ? -29.661 16.476 41.341 1.00 58.53 84 PRO A CA 1
ATOM 652 C C . PRO A 1 84 ? -28.318 16.569 42.074 1.00 58.53 84 PRO A C 1
ATOM 654 O O . PRO A 1 84 ? -28.097 15.921 43.095 1.00 58.53 84 PRO A O 1
ATOM 657 N N . TYR A 1 85 ? -27.395 17.382 41.553 1.00 62.47 85 TYR A N 1
ATOM 658 C CA . TYR A 1 85 ? -26.122 17.665 42.217 1.00 62.47 85 TYR A CA 1
ATOM 659 C C . TYR A 1 85 ? -26.352 18.582 43.419 1.00 62.47 85 TYR A C 1
ATOM 661 O O . TYR A 1 85 ? -26.431 19.810 43.281 1.00 62.47 85 TYR A O 1
ATOM 669 N N . THR A 1 86 ? -26.461 17.983 44.600 1.00 62.62 86 THR A N 1
ATOM 670 C CA . THR A 1 86 ? -26.755 18.699 45.847 1.00 62.62 86 THR A CA 1
ATOM 671 C C . THR A 1 86 ? -25.509 19.281 46.520 1.00 62.62 86 THR A C 1
ATOM 673 O O . THR A 1 86 ? -25.626 20.294 47.204 1.00 62.62 86 THR A O 1
ATOM 676 N N . THR A 1 87 ? -24.315 18.705 46.310 1.00 74.31 87 THR A N 1
ATOM 677 C CA . THR A 1 87 ? -23.069 19.145 46.973 1.00 74.31 87 THR A CA 1
ATOM 678 C C . THR A 1 87 ? -22.051 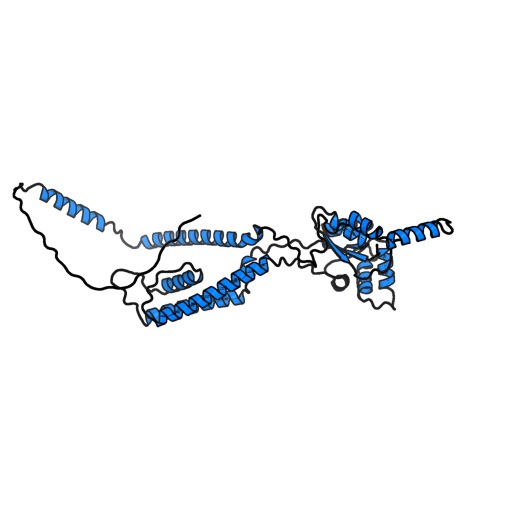19.761 46.005 1.00 74.31 87 THR A C 1
ATOM 680 O O . THR A 1 87 ? -21.958 19.374 44.838 1.00 74.31 87 THR A O 1
ATOM 683 N N . LEU A 1 88 ? -21.246 20.711 46.501 1.00 78.25 88 LEU A N 1
ATOM 684 C CA . LEU A 1 88 ? -20.158 21.339 45.736 1.00 78.25 88 LEU A CA 1
ATOM 685 C C . LEU A 1 88 ? -19.097 20.313 45.291 1.00 78.25 88 LEU A C 1
ATOM 687 O O . LEU A 1 88 ? -18.601 20.397 44.170 1.00 78.25 88 LEU A O 1
ATOM 691 N N . ALA A 1 89 ? -18.798 19.319 46.134 1.00 80.19 89 ALA A N 1
ATOM 692 C CA . ALA A 1 89 ? -17.829 18.262 45.838 1.00 80.19 89 ALA A CA 1
ATOM 693 C C . ALA A 1 89 ? -18.258 17.407 44.634 1.00 80.19 89 ALA A C 1
ATOM 695 O O . ALA A 1 89 ? -17.459 17.168 43.730 1.00 80.19 89 ALA A O 1
ATOM 696 N N . THR A 1 90 ? -19.537 17.017 44.565 1.00 76.50 90 THR A N 1
ATOM 697 C CA . THR A 1 90 ? -20.076 16.263 43.423 1.00 76.50 90 THR A CA 1
ATOM 698 C C . THR A 1 90 ? -20.019 17.083 42.133 1.00 76.50 90 THR A C 1
ATOM 700 O O . THR A 1 90 ? -19.694 16.540 41.083 1.00 76.50 90 THR A O 1
ATOM 703 N N . ARG A 1 91 ? -20.270 18.399 42.198 1.00 83.44 91 ARG A N 1
ATOM 704 C CA . ARG A 1 91 ? -20.186 19.290 41.026 1.00 83.44 91 ARG A CA 1
ATOM 705 C C . ARG A 1 91 ? -18.762 19.423 40.490 1.00 83.44 91 ARG A C 1
ATOM 707 O O . ARG A 1 91 ? -18.570 19.321 39.284 1.00 83.44 91 ARG A O 1
ATOM 714 N N . MET A 1 92 ? -17.775 19.605 41.368 1.00 86.19 92 MET A N 1
ATOM 715 C CA . MET A 1 92 ? -16.367 19.688 40.957 1.00 86.19 92 MET A CA 1
ATOM 716 C C . MET A 1 92 ? -15.874 18.366 40.362 1.00 86.19 92 MET A C 1
ATOM 718 O O . MET A 1 92 ? -15.198 18.368 39.336 1.00 86.19 92 MET A O 1
ATOM 722 N N . MET A 1 93 ? -16.276 17.234 40.947 1.00 84.81 93 MET A N 1
ATOM 723 C CA . MET A 1 93 ? -15.925 15.918 40.413 1.00 84.81 93 MET A CA 1
ATOM 724 C C . MET A 1 93 ? -16.566 15.654 39.044 1.00 84.81 93 MET A C 1
ATOM 726 O O . MET A 1 93 ? -15.892 15.164 38.143 1.00 84.81 93 MET A O 1
ATOM 730 N N . MET A 1 94 ? -17.832 16.039 38.853 1.00 82.69 94 MET A N 1
ATOM 731 C CA . MET A 1 94 ? -18.498 15.941 37.549 1.00 82.69 94 MET A CA 1
ATOM 732 C C . MET A 1 94 ? -17.895 16.883 36.509 1.00 82.69 94 MET A C 1
ATOM 734 O O . MET A 1 94 ? -17.759 16.492 35.356 1.00 82.69 94 MET A O 1
ATOM 738 N N . GLY A 1 95 ? -17.467 18.082 36.911 1.00 86.62 95 GLY A N 1
ATOM 739 C CA . GLY A 1 95 ? -16.722 18.988 36.037 1.00 86.62 95 GLY A CA 1
ATOM 740 C C . GLY A 1 95 ? -15.408 18.371 35.550 1.00 86.62 95 GLY A C 1
ATOM 741 O O . GLY A 1 95 ? -15.123 18.398 34.355 1.00 86.62 95 GLY A O 1
ATOM 742 N N . ALA A 1 96 ? -14.645 17.742 36.451 1.00 89.25 96 ALA A N 1
ATOM 743 C CA . ALA A 1 96 ? -13.424 17.021 36.087 1.00 89.25 96 ALA A CA 1
ATOM 744 C C . ALA A 1 96 ? -13.710 15.811 35.176 1.00 89.25 96 ALA A C 1
ATOM 746 O O . ALA A 1 96 ? -12.989 15.584 34.205 1.00 89.25 96 ALA A O 1
ATOM 747 N N . TRP A 1 97 ? -14.789 15.068 35.446 1.00 89.00 97 TRP A N 1
ATOM 748 C CA . TRP A 1 97 ? -15.231 13.949 34.613 1.00 89.00 97 TRP A CA 1
ATOM 749 C C . TRP A 1 97 ? -15.630 14.384 33.201 1.00 89.00 97 TRP A C 1
ATOM 751 O O . TRP A 1 97 ? -15.213 13.766 32.225 1.00 89.00 97 TRP A O 1
ATOM 761 N N . TRP A 1 98 ? -16.396 15.468 33.074 1.00 88.88 98 TRP A N 1
ATOM 762 C CA . TRP A 1 98 ? -16.780 16.013 31.774 1.00 88.88 98 TRP A CA 1
ATOM 763 C C . TRP A 1 98 ? -15.577 16.510 30.985 1.00 88.88 98 TRP A C 1
ATOM 765 O O . TRP A 1 98 ? -15.506 16.264 29.786 1.00 88.88 98 TRP A O 1
ATOM 775 N N . LEU A 1 99 ? -14.605 17.145 31.644 1.00 90.75 99 LEU A N 1
ATOM 776 C CA . LEU A 1 99 ? -13.361 17.549 30.992 1.00 90.75 99 LEU A CA 1
ATOM 777 C C . LEU A 1 99 ? -12.584 16.332 30.471 1.00 90.75 99 LEU A C 1
ATOM 779 O O . LEU A 1 99 ? -12.132 16.341 29.329 1.00 90.75 99 LEU A O 1
ATOM 783 N N . PHE A 1 100 ? -12.489 15.260 31.262 1.00 91.50 100 PHE A N 1
ATOM 784 C CA . PHE A 1 100 ? -11.883 14.003 30.820 1.00 91.50 100 PHE A CA 1
ATOM 785 C C . PHE A 1 100 ? -12.630 13.389 29.624 1.00 91.50 100 PHE A C 1
ATOM 787 O O . PHE A 1 100 ? -12.005 13.069 28.613 1.00 91.50 100 PHE A O 1
ATOM 794 N N . ALA A 1 101 ? -13.960 13.274 29.700 1.00 90.62 101 ALA A N 1
ATOM 795 C CA . ALA A 1 101 ? -14.782 12.725 28.623 1.00 90.62 101 ALA A CA 1
ATOM 796 C C . ALA A 1 101 ? -14.656 13.545 27.326 1.00 90.62 101 ALA A C 1
ATOM 798 O O . ALA A 1 101 ? -14.499 12.973 26.248 1.00 90.62 101 ALA A O 1
ATOM 799 N N . LEU A 1 102 ? -14.648 14.880 27.425 1.00 90.69 102 LEU A N 1
ATOM 800 C CA . LEU A 1 102 ? -14.442 15.772 26.281 1.00 90.69 102 LEU A CA 1
ATOM 801 C C . LEU A 1 102 ? -13.076 15.562 25.622 1.00 90.69 102 LEU A C 1
ATOM 803 O O . LEU A 1 102 ? -13.011 15.496 24.396 1.00 90.69 102 LEU A O 1
ATOM 807 N N . ILE A 1 103 ? -12.003 15.423 26.407 1.00 92.44 103 ILE A N 1
ATOM 808 C CA . ILE A 1 103 ? -10.659 15.159 25.871 1.00 92.44 103 ILE A CA 1
ATOM 809 C C . ILE A 1 103 ? -10.635 13.819 25.134 1.00 92.44 103 ILE A C 1
ATOM 811 O O . ILE A 1 103 ? -10.190 13.768 23.991 1.00 92.44 103 ILE A O 1
ATOM 815 N N . VAL A 1 104 ? -11.158 12.752 25.746 1.00 91.75 104 VAL A N 1
ATOM 816 C CA . VAL A 1 104 ? -11.155 11.409 25.145 1.00 91.75 104 VAL A CA 1
ATOM 817 C C . VAL A 1 104 ? -11.931 11.385 23.827 1.00 91.75 104 VAL A C 1
ATOM 819 O O . VAL A 1 104 ? -11.424 10.868 22.832 1.00 91.75 104 VAL A O 1
ATOM 822 N N . ILE A 1 105 ? -13.128 11.976 23.786 1.00 90.56 105 ILE A N 1
ATOM 823 C CA . ILE A 1 105 ? -13.957 12.013 22.571 1.00 90.56 105 ILE A CA 1
ATOM 824 C C . ILE A 1 105 ? -13.305 12.878 21.497 1.00 90.56 105 ILE A C 1
ATOM 826 O O . ILE A 1 105 ? -13.238 12.468 20.341 1.00 90.56 105 ILE A O 1
ATOM 830 N N . SER A 1 106 ? -12.779 14.045 21.869 1.00 91.50 106 SER A N 1
ATOM 831 C CA . SER A 1 106 ? -12.073 14.923 20.936 1.00 91.50 106 SER A CA 1
ATOM 832 C C . SER A 1 106 ? -10.874 14.206 20.309 1.00 91.50 106 SER A C 1
ATOM 834 O O . SER A 1 106 ? -10.775 14.120 19.085 1.00 91.50 106 SER A O 1
ATOM 836 N N . SER A 1 107 ? -10.026 13.568 21.120 1.00 91.94 107 SER A N 1
ATOM 837 C CA . SER A 1 107 ? -8.889 12.784 20.629 1.00 91.94 107 SER A CA 1
ATOM 838 C C . SER A 1 107 ? -9.315 11.595 19.768 1.00 91.94 107 SER A C 1
ATOM 840 O O . SER A 1 107 ? -8.673 11.331 18.753 1.00 91.94 107 SER A O 1
ATOM 842 N N . TYR A 1 108 ? -10.407 10.912 20.121 1.00 90.69 108 TYR A N 1
ATOM 843 C CA . TYR A 1 108 ? -10.957 9.828 19.308 1.00 90.69 108 TYR A CA 1
ATOM 844 C C . TYR A 1 108 ? -11.392 10.333 17.931 1.00 90.69 108 TYR A C 1
ATOM 846 O O . TYR A 1 108 ? -10.982 9.780 16.914 1.00 90.69 108 TYR A O 1
ATOM 854 N N . THR A 1 109 ? -12.173 11.416 17.884 1.00 89.62 109 THR A N 1
ATOM 855 C CA . THR A 1 109 ? -12.648 11.996 16.619 1.00 89.62 109 THR A CA 1
ATOM 856 C C . THR A 1 109 ? -11.499 12.512 15.754 1.00 89.62 109 THR A C 1
ATOM 858 O O . THR A 1 109 ? -11.505 12.284 14.546 1.00 89.62 109 THR A O 1
ATOM 861 N N . ALA A 1 110 ? -10.478 13.127 16.359 1.00 89.19 110 ALA A N 1
ATOM 862 C CA . ALA A 1 110 ? -9.289 13.594 15.655 1.00 89.19 110 ALA A CA 1
ATOM 863 C C . ALA A 1 110 ? -8.471 12.433 15.073 1.00 89.19 110 ALA A C 1
ATOM 865 O O . ALA A 1 110 ? -8.089 12.480 13.903 1.00 89.19 110 ALA A O 1
ATOM 866 N N . ASN A 1 111 ? -8.234 11.373 15.854 1.00 87.06 111 ASN A N 1
ATOM 867 C CA . ASN A 1 111 ? -7.452 10.235 15.378 1.00 87.06 111 ASN A CA 1
ATOM 868 C C . ASN A 1 111 ? -8.223 9.393 14.356 1.00 87.06 111 ASN A C 1
ATOM 870 O O . ASN A 1 111 ? -7.645 8.935 13.379 1.00 87.06 111 ASN A O 1
ATOM 874 N N . LEU A 1 112 ? -9.540 9.247 14.524 1.00 81.69 112 LEU A N 1
ATOM 875 C CA . LEU A 1 112 ? -10.401 8.618 13.526 1.00 81.69 112 LEU A CA 1
ATOM 876 C C . LEU A 1 112 ? -10.372 9.398 12.205 1.00 81.69 112 LEU A C 1
ATOM 878 O O . LEU A 1 112 ? -10.214 8.794 11.148 1.00 81.69 112 LEU A O 1
ATOM 882 N N . ALA A 1 113 ? -10.478 10.730 12.248 1.00 79.50 113 ALA A N 1
ATOM 883 C CA . ALA A 1 113 ? -10.379 11.563 11.052 1.00 79.50 113 ALA A CA 1
ATOM 884 C C . ALA A 1 113 ? -9.008 11.416 10.371 1.00 79.50 113 ALA A C 1
ATOM 886 O O . ALA A 1 113 ? -8.953 11.247 9.156 1.00 79.50 113 ALA A O 1
ATOM 887 N N . ALA A 1 114 ? -7.917 11.408 11.143 1.00 79.75 114 ALA A N 1
ATOM 888 C CA . ALA A 1 114 ? -6.569 11.170 10.626 1.00 79.75 114 ALA A CA 1
ATOM 889 C C . ALA A 1 114 ? -6.400 9.756 10.042 1.00 79.75 114 ALA A C 1
ATOM 891 O O . ALA A 1 114 ? -5.749 9.573 9.019 1.00 79.75 114 ALA A O 1
ATOM 892 N N . PHE A 1 115 ? -7.009 8.743 10.654 1.00 74.19 115 PHE A N 1
ATOM 893 C CA . PHE A 1 115 ? -6.980 7.374 10.148 1.00 74.19 115 PHE A CA 1
ATOM 894 C C . PHE A 1 115 ? -7.751 7.241 8.828 1.00 74.19 115 PHE A C 1
ATOM 896 O O . PHE A 1 115 ? -7.298 6.574 7.903 1.00 74.19 115 PHE A O 1
ATOM 903 N N . LEU A 1 116 ? -8.894 7.922 8.710 1.00 72.75 116 LEU A N 1
ATOM 904 C CA . LEU A 1 116 ? -9.701 7.935 7.489 1.00 72.75 116 LEU A CA 1
ATOM 905 C C . LEU A 1 116 ? -9.029 8.703 6.346 1.00 72.75 116 LEU A C 1
ATOM 907 O O . LEU A 1 116 ? -9.240 8.360 5.182 1.00 72.75 116 LE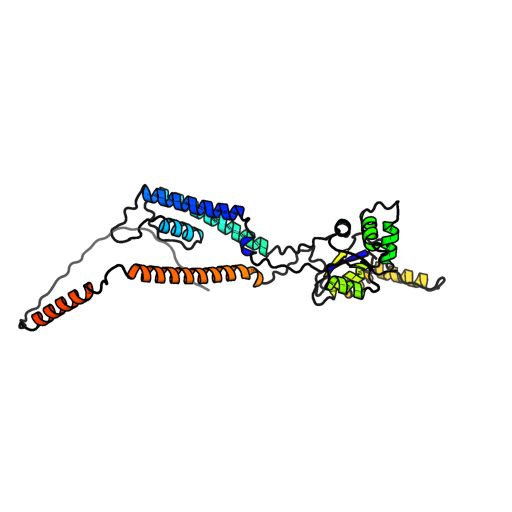U A O 1
ATOM 911 N N . THR A 1 117 ? -8.216 9.718 6.650 1.00 67.50 117 THR A N 1
ATOM 912 C CA . THR A 1 117 ? -7.412 10.397 5.629 1.00 67.50 117 THR A CA 1
ATOM 913 C C . THR A 1 117 ? -6.183 9.581 5.260 1.00 67.50 117 THR A C 1
ATOM 915 O O . THR A 1 117 ? -5.868 9.474 4.085 1.00 67.50 117 THR A O 1
ATOM 918 N N . ILE A 1 118 ? -5.510 8.912 6.193 1.00 63.78 118 ILE A N 1
ATOM 919 C CA . ILE A 1 118 ? -4.345 8.086 5.866 1.00 63.78 118 ILE A CA 1
ATOM 920 C C . ILE A 1 118 ? -4.814 6.696 5.422 1.00 63.78 118 ILE A C 1
ATOM 922 O O . ILE A 1 118 ? -4.732 5.715 6.157 1.00 63.78 118 ILE A O 1
ATOM 926 N N . THR A 1 119 ? -5.242 6.569 4.164 1.00 57.16 119 THR A N 1
ATOM 927 C CA . THR A 1 119 ? -5.313 5.246 3.537 1.00 57.16 119 THR A CA 1
ATOM 928 C C . THR A 1 119 ? -3.883 4.767 3.317 1.00 57.16 119 THR A C 1
ATOM 930 O O . THR A 1 119 ? -3.288 5.069 2.281 1.00 57.16 119 THR A O 1
ATOM 933 N N . ARG A 1 120 ? -3.301 4.061 4.292 1.00 52.59 120 ARG A N 1
ATOM 934 C CA . ARG A 1 120 ? -2.016 3.387 4.101 1.00 52.59 120 ARG A CA 1
ATOM 935 C C . ARG A 1 120 ? -2.223 2.304 3.053 1.00 52.59 120 ARG A C 1
ATOM 937 O O . ARG A 1 120 ? -2.708 1.217 3.343 1.00 52.59 120 ARG A O 1
ATOM 944 N N . ILE A 1 121 ? -1.900 2.616 1.804 1.00 54.00 121 ILE A N 1
ATOM 945 C CA . ILE A 1 121 ? -1.561 1.574 0.848 1.00 54.00 121 ILE A CA 1
ATOM 946 C C . ILE A 1 121 ? -0.192 1.099 1.327 1.00 54.00 121 ILE A C 1
ATOM 948 O O . ILE A 1 121 ? 0.822 1.706 0.998 1.00 54.00 121 ILE A O 1
ATOM 952 N N . GLU A 1 122 ? -0.165 0.093 2.200 1.00 52.91 122 GLU A N 1
ATOM 953 C CA . GLU A 1 122 ? 1.080 -0.554 2.605 1.00 52.91 122 GLU A CA 1
ATOM 954 C C . GLU A 1 122 ? 1.621 -1.329 1.399 1.00 52.91 122 GLU A C 1
ATOM 956 O O . GLU A 1 122 ? 1.421 -2.530 1.244 1.00 52.91 122 GLU A O 1
ATOM 961 N N . SER A 1 123 ? 2.278 -0.629 0.476 1.00 57.09 123 SER A N 1
ATOM 962 C CA . SER A 1 123 ? 3.166 -1.279 -0.477 1.00 57.09 123 SER A CA 1
ATOM 963 C C . SER A 1 123 ? 4.412 -1.687 0.307 1.00 57.09 123 SER A C 1
ATOM 965 O O . SER A 1 123 ? 5.256 -0.836 0.591 1.00 57.09 123 SER A O 1
ATOM 967 N N . SER A 1 124 ? 4.523 -2.963 0.695 1.00 59.72 124 SER A N 1
ATOM 968 C CA . SER A 1 124 ? 5.676 -3.437 1.480 1.00 59.72 124 SER A CA 1
ATOM 969 C C . SER A 1 124 ? 7.002 -3.345 0.711 1.00 59.72 124 SER A C 1
ATOM 971 O O . SER A 1 124 ? 8.065 -3.411 1.319 1.00 59.72 124 SER A O 1
ATOM 973 N N . ILE A 1 125 ? 6.948 -3.175 -0.617 1.00 73.00 125 ILE A N 1
ATOM 974 C CA . ILE A 1 125 ? 8.111 -3.118 -1.506 1.00 73.00 125 ILE A CA 1
ATOM 975 C C . ILE A 1 125 ? 8.108 -1.771 -2.228 1.00 73.00 125 ILE A C 1
ATOM 977 O O . ILE A 1 125 ? 7.299 -1.539 -3.125 1.00 73.00 125 ILE A O 1
ATOM 981 N N . GLN A 1 126 ? 9.022 -0.885 -1.833 1.00 76.50 126 GLN A N 1
ATOM 982 C CA . GLN A 1 126 ? 9.209 0.431 -2.458 1.00 76.50 126 GLN A CA 1
ATOM 983 C C . GLN A 1 126 ? 10.455 0.491 -3.347 1.00 76.50 126 GLN A C 1
ATOM 985 O O . GLN A 1 126 ? 10.596 1.410 -4.150 1.00 76.50 126 GLN A O 1
ATOM 990 N N . SER A 1 127 ? 11.356 -0.485 -3.221 1.00 81.06 127 SER A N 1
ATOM 991 C CA . SER A 1 127 ? 12.612 -0.541 -3.964 1.00 81.06 127 SER A CA 1
ATOM 992 C C . SER A 1 127 ? 12.922 -1.959 -4.450 1.00 81.06 127 SER A C 1
ATOM 994 O O . SER A 1 127 ? 12.477 -2.948 -3.860 1.00 81.06 127 SER A O 1
ATOM 996 N N . LEU A 1 128 ? 13.735 -2.078 -5.508 1.00 80.88 128 LEU A N 1
ATOM 997 C CA . LEU A 1 128 ? 14.253 -3.383 -5.951 1.00 80.88 128 LEU A CA 1
ATOM 998 C C . LEU A 1 128 ? 15.105 -4.056 -4.861 1.00 80.88 128 LEU A C 1
ATOM 1000 O O . LEU A 1 128 ? 15.161 -5.283 -4.792 1.00 80.88 128 LEU A O 1
ATOM 1004 N N . GLN A 1 129 ? 15.745 -3.268 -3.994 1.00 83.88 129 GLN A N 1
ATOM 1005 C CA . GLN A 1 129 ? 16.556 -3.785 -2.897 1.00 83.88 129 GLN A CA 1
ATOM 1006 C C . GLN A 1 129 ? 15.701 -4.448 -1.812 1.00 83.88 129 GLN A C 1
ATOM 1008 O O . GLN A 1 129 ? 16.101 -5.469 -1.252 1.00 83.88 129 GLN A O 1
ATOM 1013 N N . ASP A 1 130 ? 14.526 -3.896 -1.511 1.00 84.00 130 ASP A N 1
ATOM 1014 C CA . ASP A 1 130 ? 13.606 -4.519 -0.557 1.00 84.00 130 ASP A CA 1
ATOM 1015 C C . ASP A 1 130 ? 13.049 -5.825 -1.123 1.00 84.00 130 ASP A C 1
ATOM 1017 O O . ASP A 1 130 ? 13.005 -6.832 -0.416 1.00 84.00 130 ASP A O 1
ATOM 1021 N N . LEU A 1 131 ? 12.747 -5.846 -2.428 1.00 84.94 131 LEU A N 1
ATOM 1022 C CA . LEU A 1 131 ? 12.338 -7.062 -3.128 1.00 84.94 131 LEU A CA 1
ATOM 1023 C C . LEU A 1 131 ? 13.419 -8.152 -3.085 1.00 84.94 131 LEU A C 1
ATOM 1025 O O . LEU A 1 131 ? 13.091 -9.321 -2.906 1.00 84.94 131 LEU A O 1
ATOM 1029 N N . SER A 1 132 ? 14.699 -7.795 -3.247 1.00 84.31 132 SER A N 1
ATOM 1030 C CA . SER A 1 132 ? 15.783 -8.785 -3.274 1.00 84.31 132 SER A CA 1
ATOM 1031 C C . SER A 1 132 ? 16.036 -9.428 -1.909 1.00 84.31 132 SER A C 1
ATOM 1033 O O . SER A 1 132 ? 16.455 -10.585 -1.852 1.00 84.31 132 SER A O 1
ATOM 1035 N N . LYS A 1 133 ? 15.797 -8.682 -0.820 1.00 85.25 133 LYS A N 1
ATOM 1036 C CA . LYS A 1 133 ? 15.991 -9.150 0.561 1.00 85.25 133 LYS A CA 1
ATOM 1037 C C . LYS A 1 133 ? 14.902 -10.120 1.009 1.00 85.25 133 LYS A C 1
ATOM 1039 O O . LYS A 1 133 ? 15.196 -11.027 1.786 1.00 85.25 133 LYS A O 1
ATOM 1044 N N . GLN A 1 134 ? 13.665 -9.920 0.559 1.00 84.25 134 GLN A N 1
ATOM 1045 C CA . GLN A 1 134 ? 12.560 -10.813 0.894 1.00 84.25 134 GLN A CA 1
ATOM 1046 C C . GLN A 1 134 ? 12.561 -12.078 0.024 1.00 84.25 134 GLN A C 1
ATOM 1048 O O . GLN A 1 134 ? 13.015 -12.079 -1.119 1.00 84.25 134 GLN A O 1
ATOM 1053 N N . THR A 1 135 ? 11.995 -13.160 0.558 1.00 82.75 135 THR A N 1
ATOM 1054 C CA . THR A 1 135 ? 11.807 -14.432 -0.164 1.00 82.75 135 THR A CA 1
ATOM 1055 C C . THR A 1 135 ? 10.343 -14.850 -0.288 1.00 82.75 135 THR A C 1
ATOM 1057 O O . THR A 1 135 ? 10.065 -15.889 -0.879 1.00 82.75 135 THR A O 1
ATOM 1060 N N . ASP A 1 136 ? 9.417 -14.061 0.262 1.00 85.19 136 ASP A N 1
ATOM 1061 C CA . ASP A 1 136 ? 7.994 -14.416 0.355 1.00 85.19 136 ASP A CA 1
ATOM 1062 C C . ASP A 1 136 ? 7.271 -14.310 -0.991 1.00 85.19 136 ASP A C 1
ATOM 1064 O O . ASP A 1 136 ? 6.383 -15.109 -1.290 1.00 85.19 136 ASP A O 1
ATOM 1068 N N . ILE A 1 137 ? 7.667 -13.341 -1.823 1.00 87.44 137 ILE A N 1
ATOM 1069 C CA . ILE A 1 137 ? 7.117 -13.159 -3.167 1.00 87.44 137 ILE A CA 1
ATOM 1070 C C . ILE A 1 137 ? 8.127 -13.698 -4.183 1.00 87.44 137 ILE A C 1
ATOM 1072 O O . ILE A 1 137 ? 9.196 -13.098 -4.341 1.00 87.44 137 ILE A O 1
ATOM 1076 N N . PRO A 1 138 ? 7.819 -14.796 -4.897 1.00 89.19 138 PRO A N 1
ATOM 1077 C CA . PRO A 1 138 ? 8.655 -15.251 -5.994 1.00 89.19 138 PRO A CA 1
ATOM 1078 C C . PRO A 1 138 ? 8.669 -14.200 -7.104 1.00 89.19 138 PRO A C 1
ATOM 1080 O O . PRO A 1 138 ? 7.634 -13.643 -7.476 1.00 89.19 138 PRO A O 1
ATOM 1083 N N . TYR A 1 139 ? 9.850 -13.952 -7.657 1.00 90.44 139 TYR A N 1
ATOM 1084 C CA . TYR A 1 139 ? 10.024 -13.054 -8.789 1.00 90.44 139 TYR A CA 1
ATOM 1085 C C . TYR A 1 139 ? 10.872 -13.688 -9.880 1.00 90.44 139 TYR A C 1
ATOM 1087 O O . TYR A 1 139 ? 11.716 -14.552 -9.631 1.00 90.44 139 TYR A O 1
ATOM 1095 N N . GLY A 1 140 ? 10.629 -13.247 -11.106 1.00 91.62 140 GLY A N 1
ATOM 1096 C CA . GLY A 1 140 ? 11.269 -13.784 -12.297 1.00 91.62 140 GLY A CA 1
ATOM 1097 C C . GLY A 1 140 ? 11.085 -12.872 -13.500 1.00 91.62 140 GLY A C 1
ATOM 1098 O O . GLY A 1 140 ? 10.407 -11.843 -13.436 1.00 91.62 140 GLY A O 1
ATOM 1099 N N . THR A 1 141 ? 11.691 -13.260 -14.613 1.00 92.50 141 THR A N 1
ATOM 1100 C CA . THR A 1 141 ? 11.683 -12.496 -15.866 1.00 92.50 141 THR A CA 1
ATOM 1101 C C . THR A 1 141 ? 11.354 -13.409 -17.050 1.00 92.50 141 THR A C 1
ATOM 1103 O O . THR A 1 141 ? 11.006 -14.574 -16.852 1.00 92.50 141 THR A O 1
ATOM 1106 N N . VAL A 1 142 ? 11.410 -12.897 -18.281 1.00 92.94 142 VAL A N 1
ATOM 1107 C CA . VAL A 1 142 ? 11.266 -13.738 -19.478 1.00 92.94 142 VAL A CA 1
ATOM 1108 C C . VAL A 1 142 ? 12.592 -14.437 -19.773 1.00 92.94 142 VAL A C 1
ATOM 1110 O O . VAL A 1 142 ? 13.638 -13.781 -19.778 1.00 92.94 142 VAL A O 1
ATOM 1113 N N . LEU A 1 143 ? 12.554 -15.748 -20.014 1.00 89.94 143 LEU A N 1
ATOM 1114 C CA . LEU A 1 143 ? 13.732 -16.539 -20.389 1.00 89.94 143 LEU A CA 1
ATOM 1115 C C . LEU A 1 143 ? 14.378 -16.000 -21.675 1.00 89.94 143 LEU A C 1
ATOM 1117 O O . LEU A 1 143 ? 13.689 -15.493 -22.556 1.00 89.94 143 LEU A O 1
ATOM 1121 N N . ASP A 1 144 ? 15.710 -16.079 -21.748 1.00 87.94 144 ASP A N 1
ATOM 1122 C CA . ASP A 1 144 ? 16.520 -15.658 -22.905 1.00 87.94 144 ASP A CA 1
ATOM 1123 C C . ASP A 1 144 ? 16.285 -14.207 -23.378 1.00 87.94 144 ASP A C 1
ATOM 1125 O O . ASP A 1 144 ? 16.519 -13.849 -24.532 1.00 87.94 144 ASP A O 1
ATOM 1129 N N . SER A 1 145 ? 15.840 -13.337 -22.469 1.00 90.19 145 SER A N 1
ATOM 1130 C CA . SER A 1 145 ? 15.606 -11.919 -22.741 1.00 90.19 145 SER A CA 1
ATOM 1131 C C . SER A 1 145 ? 16.806 -11.032 -22.397 1.00 90.19 145 SER A C 1
ATOM 1133 O O . SER A 1 145 ? 17.694 -11.397 -21.625 1.00 90.19 145 SER A O 1
ATOM 1135 N N . ALA A 1 146 ? 16.791 -9.794 -22.902 1.00 87.94 146 ALA A N 1
ATOM 1136 C CA . ALA A 1 146 ? 17.788 -8.786 -22.538 1.00 87.94 146 ALA A CA 1
ATOM 1137 C C . ALA A 1 146 ? 17.812 -8.494 -21.025 1.00 87.94 146 ALA A C 1
ATOM 1139 O O . ALA A 1 146 ? 18.878 -8.241 -20.469 1.00 87.94 146 ALA A O 1
ATOM 1140 N N . VAL A 1 147 ? 16.655 -8.558 -20.352 1.00 88.25 147 VAL A N 1
ATOM 1141 C CA . VAL A 1 147 ? 16.541 -8.365 -18.897 1.00 88.25 147 VAL A CA 1
ATOM 1142 C C . VAL A 1 147 ? 17.148 -9.552 -18.150 1.00 88.25 147 VAL A C 1
ATOM 1144 O O . VAL A 1 147 ? 17.899 -9.348 -17.199 1.00 88.25 147 VAL A O 1
ATOM 1147 N N . TYR A 1 148 ? 16.886 -10.779 -18.611 1.00 89.44 148 TYR A N 1
ATOM 1148 C CA . TYR A 1 148 ? 17.480 -11.992 -18.049 1.00 89.44 148 TYR A CA 1
ATOM 1149 C C . TYR A 1 148 ? 19.008 -11.951 -18.103 1.00 89.44 148 TYR A C 1
ATOM 1151 O O . TYR A 1 148 ? 19.666 -12.112 -17.075 1.00 89.44 148 TYR A O 1
ATOM 1159 N N . GLU A 1 149 ? 19.574 -11.646 -19.272 1.00 88.81 149 GLU A N 1
ATOM 1160 C CA . GLU A 1 149 ? 21.027 -11.566 -19.429 1.00 88.81 149 GLU A CA 1
ATOM 1161 C C . GLU A 1 149 ? 21.614 -10.365 -18.667 1.00 88.81 149 GLU A C 1
ATOM 1163 O O . GLU A 1 149 ? 22.691 -10.466 -18.086 1.00 88.81 149 GLU A O 1
ATOM 1168 N N . HIS A 1 150 ? 20.890 -9.243 -18.573 1.00 86.44 150 HIS A N 1
ATOM 1169 C CA . HIS A 1 150 ? 21.314 -8.098 -17.762 1.00 86.44 150 HIS A CA 1
ATOM 1170 C C . HIS A 1 150 ? 21.443 -8.457 -16.275 1.00 86.44 150 HIS A C 1
ATOM 1172 O O . HIS A 1 150 ? 22.477 -8.177 -15.667 1.00 86.44 150 HIS A O 1
ATOM 1178 N N . VAL A 1 151 ? 20.425 -9.103 -15.695 1.00 86.56 151 VAL A N 1
ATOM 1179 C CA . VAL A 1 151 ? 20.448 -9.523 -14.284 1.00 86.56 151 VAL A CA 1
ATOM 1180 C C . VAL A 1 151 ? 21.484 -10.625 -14.054 1.00 86.56 151 VAL A C 1
ATOM 1182 O O . VAL A 1 151 ? 22.143 -10.626 -13.017 1.00 86.56 151 VAL A O 1
ATOM 1185 N N . ARG A 1 152 ? 21.688 -11.520 -15.028 1.00 87.88 152 ARG A N 1
ATOM 1186 C CA . ARG A 1 152 ? 22.732 -12.550 -14.989 1.00 87.88 152 ARG A CA 1
ATOM 1187 C C . ARG A 1 152 ? 24.132 -11.959 -14.945 1.00 87.88 152 ARG A C 1
ATOM 1189 O O . ARG A 1 152 ? 24.897 -12.299 -14.048 1.00 87.88 152 ARG A O 1
ATOM 1196 N N . MET A 1 153 ? 24.464 -11.085 -15.897 1.00 86.69 153 MET A N 1
ATOM 1197 C CA . MET A 1 153 ? 25.785 -10.460 -15.971 1.00 86.69 153 MET A CA 1
ATOM 1198 C C . MET A 1 153 ? 26.081 -9.710 -14.671 1.00 86.69 153 MET A C 1
ATOM 1200 O O . MET A 1 153 ? 27.086 -9.994 -14.027 1.00 86.69 153 MET A O 1
ATOM 1204 N N . LYS A 1 154 ? 25.158 -8.853 -14.214 1.00 84.56 154 LYS A N 1
ATOM 1205 C CA . LYS A 1 154 ? 25.320 -8.102 -12.958 1.00 84.56 154 LYS A CA 1
ATOM 1206 C C . LYS A 1 154 ? 25.371 -8.987 -11.717 1.00 84.56 154 LYS A C 1
ATOM 1208 O O . LYS A 1 154 ? 26.151 -8.734 -10.809 1.00 84.56 154 LYS A O 1
ATOM 1213 N N . GLY A 1 155 ? 24.561 -10.043 -11.668 1.00 83.62 155 GLY A N 1
ATOM 1214 C CA . GLY A 1 155 ? 24.516 -10.965 -10.534 1.00 83.62 155 GLY A CA 1
ATOM 1215 C C . GLY A 1 155 ? 25.737 -11.884 -10.426 1.00 83.62 155 GLY A C 1
ATOM 1216 O O . GLY A 1 155 ? 26.037 -12.355 -9.328 1.00 83.62 155 GLY A O 1
ATOM 1217 N N . MET A 1 156 ? 26.436 -12.142 -11.538 1.00 83.00 156 MET A N 1
ATOM 1218 C CA . MET A 1 156 ? 27.638 -12.986 -11.592 1.00 83.00 156 MET A CA 1
ATOM 1219 C C . MET A 1 156 ? 28.953 -12.196 -11.541 1.00 83.00 156 MET A C 1
ATOM 1221 O O . MET A 1 156 ? 30.005 -12.808 -11.361 1.00 83.00 156 MET A O 1
ATOM 1225 N N . ASN A 1 157 ? 28.914 -10.869 -11.680 1.00 81.81 157 ASN A N 1
ATOM 1226 C CA . ASN A 1 157 ? 30.095 -10.010 -11.644 1.00 81.81 157 ASN A CA 1
ATOM 1227 C C . ASN A 1 157 ? 30.718 -9.968 -10.231 1.00 81.81 157 ASN A C 1
ATOM 1229 O O . ASN A 1 157 ? 30.131 -9.381 -9.325 1.00 81.81 157 ASN A O 1
ATOM 1233 N N . PRO A 1 158 ? 31.945 -10.489 -10.013 1.00 72.12 158 PRO A N 1
ATOM 1234 C CA . PRO A 1 158 ? 32.580 -10.484 -8.687 1.00 72.12 158 PRO A CA 1
ATOM 1235 C C . PRO A 1 158 ? 32.998 -9.083 -8.207 1.00 72.12 158 PRO A C 1
ATOM 1237 O O . PRO A 1 158 ? 33.219 -8.867 -7.015 1.00 72.12 158 PRO A O 1
ATOM 1240 N N . PHE A 1 159 ? 33.145 -8.141 -9.144 1.00 70.19 159 PHE A N 1
ATOM 1241 C CA . PHE A 1 159 ? 33.570 -6.761 -8.892 1.00 70.19 159 PHE A CA 1
ATOM 1242 C C . PHE A 1 159 ? 32.398 -5.821 -8.574 1.00 70.19 159 PHE A C 1
ATOM 1244 O O . PHE A 1 159 ? 32.599 -4.772 -7.964 1.00 70.19 159 PHE A O 1
ATOM 1251 N N . GLU A 1 160 ? 31.179 -6.204 -8.955 1.00 65.00 160 GLU A N 1
ATOM 1252 C CA . GLU A 1 160 ? 29.957 -5.429 -8.752 1.00 65.00 160 GLU A CA 1
ATOM 1253 C C . GLU A 1 160 ? 29.319 -5.922 -7.443 1.00 65.00 160 GLU A C 1
ATOM 1255 O O . GLU A 1 160 ? 28.597 -6.913 -7.400 1.00 65.00 160 GLU A O 1
ATOM 1260 N N . ARG A 1 161 ? 29.662 -5.275 -6.319 1.00 56.31 161 ARG A N 1
ATOM 1261 C CA . ARG A 1 161 ? 29.210 -5.646 -4.958 1.00 56.31 161 ARG A CA 1
ATOM 1262 C C . ARG A 1 161 ? 27.721 -5.365 -4.693 1.00 56.31 161 ARG A C 1
ATOM 1264 O O . ARG A 1 161 ? 27.316 -5.235 -3.534 1.00 56.31 161 ARG A O 1
ATOM 1271 N N . ASP A 1 162 ? 26.892 -5.288 -5.724 1.00 63.84 162 ASP A N 1
ATOM 1272 C CA . ASP A 1 162 ? 25.458 -5.105 -5.552 1.00 63.84 162 ASP A CA 1
ATOM 1273 C C . ASP A 1 162 ? 24.833 -6.418 -5.077 1.00 63.84 162 ASP A C 1
ATOM 1275 O O . ASP A 1 162 ? 24.406 -7.277 -5.851 1.00 63.84 162 ASP A O 1
ATOM 1279 N N . SER A 1 163 ? 24.751 -6.555 -3.747 1.00 73.88 163 SER A N 1
ATOM 1280 C CA . SER A 1 163 ? 24.072 -7.672 -3.073 1.00 73.88 163 SER A CA 1
ATOM 1281 C C . SER A 1 163 ? 22.651 -7.908 -3.601 1.00 73.88 163 SER A C 1
ATOM 1283 O O . SER A 1 163 ? 22.173 -9.040 -3.573 1.00 73.88 163 SER A O 1
ATOM 1285 N N . MET A 1 164 ? 22.016 -6.866 -4.149 1.00 83.56 164 MET A N 1
ATOM 1286 C CA . MET A 1 164 ? 20.705 -6.916 -4.784 1.00 83.56 164 MET A CA 1
ATOM 1287 C C . MET A 1 164 ? 20.684 -7.825 -6.020 1.00 83.56 164 MET A C 1
ATOM 1289 O O . MET A 1 164 ? 19.967 -8.823 -6.013 1.00 83.56 164 MET A O 1
ATOM 1293 N N . TYR A 1 165 ? 21.475 -7.539 -7.064 1.00 84.56 165 TYR A N 1
ATOM 1294 C CA . TYR A 1 165 ? 21.444 -8.322 -8.311 1.00 84.56 165 TYR A CA 1
ATOM 1295 C C . TYR A 1 165 ? 21.921 -9.762 -8.106 1.00 84.56 165 TYR A C 1
ATOM 1297 O O . TYR A 1 165 ? 21.378 -10.675 -8.722 1.00 84.56 165 TYR A O 1
ATOM 1305 N N . SER A 1 166 ? 22.872 -9.992 -7.196 1.00 86.50 166 SER A N 1
ATOM 1306 C CA . SER A 1 166 ? 23.305 -11.344 -6.816 1.00 86.50 166 SER A CA 1
ATOM 1307 C C . SER A 1 166 ? 22.170 -12.157 -6.174 1.00 86.50 166 SER A C 1
ATOM 1309 O O . SER A 1 166 ? 21.911 -13.300 -6.566 1.00 86.50 166 SER A O 1
ATOM 1311 N N . GLN A 1 167 ? 21.441 -11.561 -5.223 1.00 86.94 167 GLN A N 1
ATOM 1312 C CA . GLN A 1 167 ? 20.277 -12.195 -4.595 1.00 86.94 167 GLN A CA 1
ATOM 1313 C C . GLN A 1 167 ? 19.151 -12.421 -5.606 1.00 86.94 167 GLN A C 1
ATOM 1315 O O . GLN A 1 167 ? 18.577 -13.513 -5.636 1.00 86.94 167 GLN A O 1
ATOM 1320 N N . MET A 1 168 ? 18.898 -11.435 -6.472 1.00 87.31 168 MET A N 1
ATOM 1321 C CA . MET A 1 168 ? 17.899 -11.546 -7.528 1.00 87.31 168 MET A CA 1
ATOM 1322 C C . MET A 1 168 ? 18.225 -12.672 -8.502 1.00 87.31 168 MET A C 1
ATOM 1324 O O . MET A 1 168 ? 17.372 -13.511 -8.793 1.00 87.31 168 MET A O 1
ATOM 1328 N N . TRP A 1 169 ? 19.476 -12.745 -8.956 1.00 88.50 169 TRP A N 1
ATOM 1329 C CA . TRP A 1 169 ? 19.932 -13.800 -9.847 1.00 88.50 169 TRP A CA 1
ATOM 1330 C C . TRP A 1 169 ? 19.781 -15.182 -9.215 1.00 88.50 169 TRP A C 1
ATOM 1332 O O . TRP A 1 169 ? 19.320 -16.106 -9.880 1.00 88.50 169 TRP A O 1
ATOM 1342 N N . ARG A 1 170 ? 20.080 -15.339 -7.921 1.00 87.94 170 ARG A N 1
ATOM 1343 C CA . ARG A 1 170 ? 19.892 -16.612 -7.207 1.00 87.94 170 ARG A CA 1
ATOM 1344 C C . ARG A 1 170 ? 18.432 -17.081 -7.206 1.00 87.94 170 ARG A C 1
ATOM 1346 O O . ARG A 1 170 ? 18.185 -18.281 -7.275 1.00 87.94 170 ARG A O 1
ATOM 1353 N N . MET A 1 171 ? 17.472 -16.158 -7.135 1.00 87.19 171 MET A N 1
ATOM 1354 C CA . MET A 1 171 ? 16.042 -16.482 -7.193 1.00 87.19 171 MET A CA 1
ATOM 1355 C C . MET A 1 171 ? 15.583 -16.813 -8.621 1.00 87.19 171 MET A C 1
ATOM 1357 O O . MET A 1 171 ? 14.845 -17.775 -8.830 1.00 87.19 171 MET A O 1
ATOM 1361 N N . ILE A 1 172 ? 16.053 -16.035 -9.599 1.00 88.81 172 ILE A N 1
ATOM 1362 C CA . ILE A 1 172 ? 15.706 -16.152 -11.024 1.00 88.81 172 ILE A CA 1
ATOM 1363 C C . ILE A 1 172 ? 16.307 -17.414 -11.654 1.00 88.81 172 ILE A C 1
ATOM 1365 O O . ILE A 1 172 ? 15.657 -18.064 -12.467 1.00 88.81 172 ILE A O 1
ATOM 1369 N N . SER A 1 173 ? 17.535 -17.772 -11.274 1.00 87.38 173 SER A N 1
ATOM 1370 C CA . SER A 1 173 ? 18.252 -18.965 -11.754 1.00 87.38 173 SER A CA 1
ATOM 1371 C C . SER A 1 173 ? 17.907 -20.241 -10.981 1.00 87.38 173 SER A C 1
ATOM 1373 O O . SER A 1 173 ? 18.360 -21.332 -11.341 1.00 87.38 173 SER A O 1
ATOM 1375 N N . ARG A 1 174 ? 17.081 -20.139 -9.930 1.00 85.38 174 ARG A N 1
ATOM 1376 C CA . ARG A 1 174 ? 16.622 -21.294 -9.153 1.00 85.38 174 ARG A CA 1
ATOM 1377 C C . ARG A 1 174 ? 15.919 -22.300 -10.069 1.00 85.38 174 ARG A C 1
ATOM 1379 O O . ARG A 1 174 ? 15.158 -21.919 -10.955 1.00 85.38 174 ARG A O 1
ATOM 1386 N N . SER A 1 175 ? 16.188 -23.591 -9.860 1.00 80.38 175 SER A N 1
ATOM 1387 C CA . SER A 1 175 ? 15.631 -24.679 -10.680 1.00 80.38 175 SER A CA 1
ATOM 1388 C C . SER A 1 175 ? 15.883 -24.491 -12.190 1.00 80.38 175 SER A C 1
ATOM 1390 O O . SER A 1 175 ? 14.994 -24.669 -13.027 1.00 80.38 175 SER A O 1
ATOM 1392 N N . ASN A 1 176 ? 17.098 -24.054 -12.543 1.00 76.69 176 ASN A N 1
ATOM 1393 C CA . ASN A 1 176 ? 17.510 -23.751 -13.919 1.00 76.69 176 ASN A CA 1
ATOM 1394 C C . ASN A 1 176 ? 16.610 -22.710 -14.623 1.00 76.69 176 ASN A C 1
ATOM 1396 O O . ASN A 1 176 ? 16.449 -22.735 -15.839 1.00 76.69 176 ASN A O 1
ATOM 1400 N N . GLY A 1 177 ? 15.963 -21.834 -13.849 1.00 74.12 177 GLY A N 1
ATOM 1401 C CA . GLY A 1 177 ? 15.052 -20.810 -14.352 1.00 74.12 177 GLY A CA 1
ATOM 1402 C C . GLY A 1 177 ? 13.662 -21.302 -14.760 1.00 74.12 177 GLY A C 1
ATOM 1403 O O . GLY A 1 177 ? 12.862 -20.486 -15.203 1.00 74.12 177 GLY A O 1
ATOM 1404 N N . SER A 1 178 ? 13.338 -22.586 -14.593 1.00 72.56 178 SER A N 1
ATOM 1405 C CA . SER A 1 178 ? 12.061 -23.166 -15.047 1.00 72.56 178 SER A CA 1
ATOM 1406 C C . SER A 1 178 ? 10.856 -22.860 -14.144 1.00 72.56 178 SER A C 1
ATOM 1408 O O . SER A 1 178 ? 9.717 -22.906 -14.597 1.00 72.56 178 SER A O 1
ATOM 1410 N N . GLU A 1 179 ? 11.095 -22.548 -12.869 1.00 77.44 179 GLU A N 1
ATOM 1411 C CA . GLU A 1 179 ? 10.040 -22.424 -11.852 1.00 77.44 179 GLU A CA 1
ATOM 1412 C C . GLU A 1 179 ? 9.446 -21.003 -11.799 1.00 77.44 179 GLU A C 1
ATOM 1414 O O . GLU A 1 179 ? 8.226 -20.802 -11.810 1.00 77.44 179 GLU A O 1
ATOM 1419 N N . ASN A 1 180 ? 10.318 -19.991 -11.785 1.00 83.38 180 ASN A N 1
ATOM 1420 C CA . ASN A 1 180 ? 9.907 -18.600 -11.602 1.00 83.38 180 ASN A CA 1
ATOM 1421 C C . ASN A 1 180 ? 9.701 -17.864 -12.926 1.00 83.38 180 ASN A C 1
ATOM 1423 O O . ASN A 1 180 ? 8.735 -17.108 -13.033 1.00 83.38 180 ASN A O 1
ATOM 1427 N N . ASN A 1 181 ? 10.549 -18.108 -13.927 1.00 88.75 181 ASN A N 1
ATOM 1428 C CA . ASN A 1 181 ? 10.538 -17.351 -15.177 1.00 88.75 181 ASN A CA 1
ATOM 1429 C C . ASN A 1 181 ? 9.377 -17.741 -16.093 1.00 88.75 181 ASN A C 1
ATOM 1431 O O . ASN A 1 181 ? 8.711 -18.762 -15.921 1.00 88.75 181 ASN A O 1
ATOM 1435 N N . VAL A 1 182 ? 9.131 -16.886 -17.077 1.00 90.81 182 VAL A N 1
ATOM 1436 C CA . VAL A 1 182 ? 8.070 -17.046 -18.073 1.00 90.81 182 VAL A CA 1
ATOM 1437 C C . VAL A 1 182 ? 8.664 -17.065 -19.481 1.00 90.81 182 VAL A C 1
ATOM 1439 O O . VAL A 1 182 ? 9.770 -16.582 -19.699 1.00 90.81 182 VAL A O 1
ATOM 1442 N N . LEU A 1 183 ? 7.943 -17.635 -20.447 1.00 88.75 183 LEU A N 1
ATOM 1443 C CA . LEU A 1 183 ? 8.366 -17.654 -21.857 1.00 88.75 183 LEU A CA 1
ATOM 1444 C C . LEU A 1 183 ? 7.966 -16.378 -22.607 1.00 88.75 183 LEU A C 1
ATOM 1446 O O . LEU A 1 183 ? 8.609 -16.006 -23.581 1.00 88.75 183 LEU A O 1
ATOM 1450 N N . GLU A 1 184 ? 6.923 -15.693 -22.138 1.00 90.62 184 GLU A N 1
ATOM 1451 C CA . GLU A 1 184 ? 6.379 -14.499 -22.777 1.00 90.62 184 GLU A CA 1
ATOM 1452 C C . GLU A 1 184 ? 6.056 -13.422 -21.737 1.00 90.62 184 GLU A C 1
ATOM 1454 O O . GLU A 1 184 ? 5.668 -13.717 -20.602 1.00 90.62 184 GLU A O 1
ATOM 1459 N N . SER A 1 185 ? 6.186 -12.153 -22.131 1.00 90.62 185 SER A N 1
ATOM 1460 C CA . SER A 1 185 ? 5.896 -11.004 -21.268 1.00 90.62 185 SER A CA 1
ATOM 1461 C C . SER A 1 185 ? 4.428 -10.947 -20.833 1.00 90.62 185 SER A C 1
ATOM 1463 O O . SER A 1 185 ? 4.145 -10.625 -19.680 1.00 90.62 185 SER A O 1
ATOM 1465 N N . GLN A 1 186 ? 3.492 -11.329 -21.710 1.00 91.00 186 GLN A N 1
ATOM 1466 C CA . GLN A 1 186 ? 2.061 -11.382 -21.391 1.00 91.00 186 GLN A CA 1
ATOM 1467 C C . GLN A 1 186 ? 1.751 -12.410 -20.298 1.00 91.00 186 GLN A C 1
ATOM 1469 O O . GLN A 1 186 ? 1.012 -12.109 -19.359 1.00 91.00 186 GLN A O 1
ATOM 1474 N N . ALA A 1 187 ? 2.371 -13.592 -20.371 1.00 91.56 187 ALA A N 1
ATOM 1475 C CA . ALA A 1 187 ? 2.251 -14.613 -19.334 1.00 91.56 187 ALA A CA 1
ATOM 1476 C C . ALA A 1 187 ? 2.792 -14.106 -17.985 1.00 91.56 187 ALA A C 1
ATOM 1478 O O . ALA A 1 187 ? 2.196 -14.372 -16.942 1.00 91.56 187 ALA A O 1
ATOM 1479 N N . GLY A 1 188 ? 3.874 -13.317 -18.005 1.00 91.31 188 GLY A N 1
ATOM 1480 C CA . GLY A 1 188 ? 4.404 -12.626 -16.826 1.00 91.31 188 GLY A CA 1
ATOM 1481 C C . GLY A 1 188 ? 3.383 -11.690 -16.180 1.00 91.31 188 GLY A C 1
ATOM 1482 O O . GLY A 1 188 ? 3.114 -11.807 -14.987 1.00 91.31 188 GLY A O 1
ATOM 1483 N N . ILE A 1 189 ? 2.756 -10.816 -16.971 1.00 91.88 189 ILE A N 1
ATOM 1484 C CA . ILE A 1 189 ? 1.744 -9.858 -16.490 1.00 91.88 189 ILE A CA 1
ATOM 1485 C C . ILE A 1 189 ? 0.517 -10.586 -15.915 1.00 91.88 189 ILE A C 1
ATOM 1487 O O . ILE A 1 189 ? 0.033 -10.236 -14.838 1.00 91.88 189 ILE A O 1
ATOM 1491 N N . GLN A 1 190 ? 0.036 -11.640 -16.582 1.00 91.44 190 GLN A N 1
ATOM 1492 C CA . GLN A 1 190 ? -1.084 -12.449 -16.082 1.00 91.44 190 GLN A CA 1
ATOM 1493 C C . GLN A 1 190 ? -0.744 -13.161 -14.765 1.00 91.44 190 GLN A C 1
ATOM 1495 O O . GLN A 1 190 ? -1.574 -13.198 -13.853 1.00 91.44 190 GLN A O 1
ATOM 1500 N N . LYS A 1 191 ? 0.488 -13.673 -14.629 1.00 91.62 191 LYS A N 1
ATOM 1501 C CA . LYS A 1 191 ? 0.980 -14.312 -13.399 1.00 91.62 191 LYS A CA 1
ATOM 1502 C C . LYS A 1 191 ? 1.004 -13.330 -12.221 1.00 91.62 191 LYS A C 1
ATOM 1504 O O . LYS A 1 191 ? 0.654 -13.733 -11.117 1.00 91.62 191 LYS A O 1
ATOM 1509 N N . VAL A 1 192 ? 1.322 -12.051 -12.455 1.00 91.56 192 VAL A N 1
ATOM 1510 C CA . VAL A 1 192 ? 1.213 -10.978 -11.440 1.00 91.56 192 VAL A CA 1
ATOM 1511 C C . VAL A 1 192 ? -0.250 -10.666 -11.106 1.00 91.56 192 VAL A C 1
ATOM 1513 O O . VAL A 1 192 ? -0.581 -10.452 -9.944 1.00 91.56 192 VAL A O 1
ATOM 1516 N N . LYS A 1 193 ? -1.153 -10.646 -12.098 1.00 88.81 193 LYS A N 1
ATOM 1517 C CA . LYS A 1 193 ? -2.569 -10.299 -11.869 1.00 88.81 193 LYS A CA 1
ATOM 1518 C C . LYS A 1 193 ? -3.270 -11.308 -10.957 1.00 88.81 193 LYS A C 1
ATOM 1520 O O . LYS A 1 193 ? -3.980 -10.919 -10.030 1.00 88.81 193 LYS A O 1
ATOM 1525 N N . TYR A 1 194 ? -3.067 -12.600 -11.206 1.00 88.94 194 TYR A N 1
ATOM 1526 C CA . TYR A 1 194 ? -3.792 -13.672 -10.514 1.00 88.94 194 TYR A CA 1
ATOM 1527 C C . TYR A 1 194 ? -2.989 -14.378 -9.416 1.00 88.94 194 TYR A C 1
ATOM 1529 O O . TYR A 1 194 ? -3.584 -15.069 -8.592 1.00 88.94 194 TYR A O 1
ATOM 1537 N N . GLY A 1 195 ? -1.667 -14.215 -9.384 1.00 86.25 195 GLY A N 1
ATOM 1538 C CA . GLY A 1 195 ? -0.781 -14.872 -8.425 1.00 86.25 195 GLY A CA 1
ATOM 1539 C C . GLY A 1 195 ? -0.034 -13.894 -7.522 1.00 86.25 195 GLY A C 1
ATOM 1540 O O . GLY A 1 195 ? 0.024 -12.693 -7.774 1.00 86.25 195 GLY A O 1
ATOM 1541 N N . ASN A 1 196 ? 0.582 -14.429 -6.469 1.00 87.62 196 ASN A N 1
ATOM 1542 C CA . ASN A 1 196 ? 1.558 -13.696 -5.667 1.00 87.62 196 ASN A CA 1
ATOM 1543 C C . ASN A 1 196 ? 2.933 -13.807 -6.341 1.00 87.62 196 ASN A C 1
ATOM 1545 O O . ASN A 1 196 ? 3.731 -14.674 -5.995 1.00 87.62 196 ASN A O 1
ATOM 1549 N N . TYR A 1 197 ? 3.156 -13.004 -7.379 1.00 90.50 197 TYR A N 1
ATOM 1550 C CA . TYR A 1 197 ? 4.375 -13.029 -8.184 1.00 90.50 197 TYR A CA 1
ATOM 1551 C C . TYR A 1 197 ? 4.784 -11.606 -8.558 1.00 90.50 197 TYR A C 1
ATOM 1553 O O . TYR A 1 197 ? 3.930 -10.767 -8.839 1.00 90.50 197 TYR A O 1
ATOM 1561 N N . ALA A 1 198 ? 6.088 -11.346 -8.584 1.00 91.44 198 ALA A N 1
ATOM 1562 C CA . ALA A 1 198 ? 6.653 -10.077 -9.023 1.00 91.44 198 ALA A CA 1
ATOM 1563 C C . ALA A 1 198 ? 7.387 -10.261 -10.359 1.00 91.44 198 ALA A C 1
ATOM 1565 O O . ALA A 1 198 ? 8.280 -11.098 -10.497 1.00 91.44 198 ALA A O 1
ATOM 1566 N N . PHE A 1 199 ? 6.998 -9.485 -11.368 1.00 93.44 199 PHE A N 1
ATOM 1567 C CA . PHE A 1 199 ? 7.535 -9.633 -12.719 1.00 93.44 199 PHE A CA 1
ATOM 1568 C C . PHE A 1 199 ? 8.607 -8.584 -12.996 1.00 93.44 199 PHE A C 1
ATOM 1570 O O . PHE A 1 199 ? 8.323 -7.390 -13.018 1.00 93.44 199 PHE A O 1
ATOM 1577 N N . VAL A 1 200 ? 9.839 -9.042 -13.209 1.00 92.12 200 VAL A N 1
ATOM 1578 C CA . VAL A 1 200 ? 10.998 -8.195 -13.500 1.00 92.12 200 VAL A CA 1
ATOM 1579 C C . VAL A 1 200 ? 11.115 -8.015 -15.009 1.00 92.12 200 VAL A C 1
ATOM 1581 O O . VAL A 1 200 ? 11.332 -8.985 -15.742 1.00 92.12 200 VAL A O 1
ATOM 1584 N N . TRP A 1 201 ? 10.983 -6.778 -15.481 1.00 92.19 201 TRP A N 1
ATOM 1585 C CA . TRP A 1 201 ? 11.005 -6.456 -16.907 1.00 92.19 201 TRP A CA 1
ATOM 1586 C C . TRP A 1 201 ? 11.513 -5.035 -17.168 1.00 92.19 201 TRP A C 1
ATOM 1588 O O . TRP A 1 201 ? 11.987 -4.346 -16.267 1.00 92.19 201 TRP A O 1
ATOM 1598 N N . ASP A 1 202 ? 11.439 -4.605 -18.421 1.00 89.88 202 ASP A N 1
ATOM 1599 C CA . ASP A 1 202 ? 11.725 -3.236 -18.826 1.00 89.88 202 ASP A CA 1
ATOM 1600 C C . ASP A 1 202 ? 10.734 -2.251 -18.178 1.00 89.88 202 ASP A C 1
ATOM 1602 O O . ASP A 1 202 ? 9.521 -2.351 -18.387 1.00 89.88 202 ASP A O 1
ATOM 1606 N N . ALA A 1 203 ? 11.254 -1.294 -17.405 1.00 87.81 203 ALA A N 1
ATOM 1607 C CA . ALA A 1 203 ? 10.456 -0.335 -16.654 1.00 87.81 203 ALA A CA 1
ATOM 1608 C C . ALA A 1 203 ? 9.484 0.462 -17.536 1.00 87.81 203 ALA A C 1
ATOM 1610 O O . ALA A 1 203 ? 8.330 0.622 -17.149 1.00 87.81 203 ALA A O 1
ATOM 1611 N N . ALA A 1 204 ? 9.886 0.890 -18.739 1.00 87.00 204 ALA A N 1
ATOM 1612 C CA . ALA A 1 204 ? 9.012 1.692 -19.601 1.00 87.00 204 ALA A CA 1
ATOM 1613 C C . ALA A 1 204 ? 7.789 0.890 -20.077 1.00 87.00 204 ALA A C 1
ATOM 1615 O O . ALA A 1 204 ? 6.669 1.408 -20.144 1.00 87.00 204 ALA A O 1
ATOM 1616 N N . VAL A 1 205 ? 7.991 -0.401 -20.367 1.00 89.75 205 VAL A N 1
ATOM 1617 C CA . VAL A 1 205 ? 6.913 -1.328 -20.744 1.00 89.75 205 VAL A CA 1
ATOM 1618 C C . VAL A 1 205 ? 5.985 -1.571 -19.559 1.00 89.75 205 VAL A C 1
ATOM 1620 O O . VAL A 1 205 ? 4.767 -1.556 -19.718 1.00 89.75 205 VAL A O 1
ATOM 1623 N N . LEU A 1 206 ? 6.544 -1.770 -18.365 1.00 89.94 206 LEU A N 1
ATOM 1624 C CA . LEU A 1 206 ? 5.752 -1.994 -17.158 1.00 89.94 206 LEU A CA 1
ATOM 1625 C C . LEU A 1 206 ? 4.925 -0.765 -16.773 1.00 89.94 206 LEU A C 1
ATOM 1627 O O . LEU A 1 206 ? 3.746 -0.910 -16.456 1.00 89.94 206 LEU A O 1
ATOM 1631 N N . GLU A 1 207 ? 5.505 0.434 -16.855 1.00 86.50 207 GLU A N 1
ATOM 1632 C CA . GLU A 1 207 ? 4.790 1.697 -16.648 1.00 86.50 207 GLU A CA 1
ATOM 1633 C C . GLU A 1 207 ? 3.623 1.827 -17.631 1.00 86.50 207 GLU A C 1
ATOM 1635 O O . GLU A 1 207 ? 2.512 2.177 -17.239 1.00 86.50 207 GLU A O 1
ATOM 1640 N N . TYR A 1 208 ? 3.836 1.474 -18.902 1.00 87.88 208 TYR A N 1
ATOM 1641 C CA . TYR A 1 208 ? 2.773 1.507 -19.906 1.00 87.88 208 TYR A CA 1
ATOM 1642 C C . TYR A 1 208 ? 1.633 0.536 -19.578 1.00 87.88 208 TYR A C 1
ATOM 1644 O O . TYR A 1 208 ? 0.459 0.898 -19.665 1.00 87.88 208 TYR A O 1
ATOM 1652 N N . VAL A 1 209 ? 1.967 -0.698 -19.191 1.00 89.25 209 VAL A N 1
ATOM 1653 C CA . VAL A 1 209 ? 0.980 -1.721 -18.814 1.00 89.25 209 VAL A CA 1
ATOM 1654 C C . VAL A 1 209 ? 0.186 -1.281 -17.587 1.00 89.25 209 VAL A C 1
ATOM 1656 O O . VAL A 1 209 ? -1.029 -1.441 -17.558 1.00 89.25 209 VAL A O 1
ATOM 1659 N N . ALA A 1 210 ? 0.848 -0.691 -16.594 1.00 87.00 210 ALA A N 1
ATOM 1660 C CA . ALA A 1 210 ? 0.200 -0.246 -15.369 1.00 87.00 210 ALA A CA 1
ATOM 1661 C C . ALA A 1 210 ? -0.685 1.003 -15.561 1.00 87.00 210 ALA A C 1
ATOM 1663 O O . ALA A 1 210 ? -1.714 1.107 -14.899 1.00 87.00 210 ALA A O 1
ATOM 1664 N N . ILE A 1 211 ? -0.337 1.923 -16.474 1.00 85.38 211 ILE A N 1
ATOM 1665 C C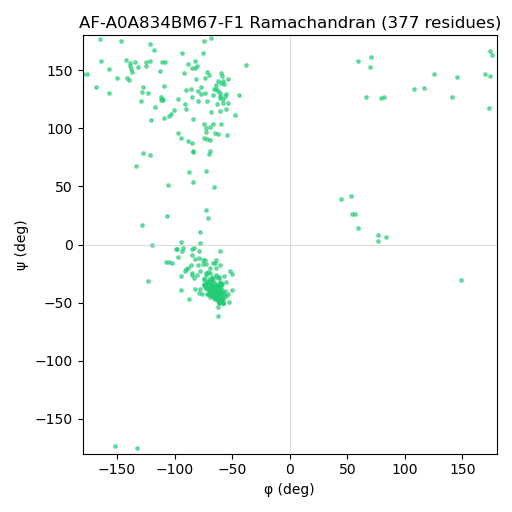A . ILE A 1 211 ? -1.183 3.088 -16.817 1.00 85.38 211 ILE A CA 1
ATOM 1666 C C . ILE A 1 211 ? -2.450 2.665 -17.568 1.00 85.38 211 ILE A C 1
ATOM 1668 O O . ILE A 1 211 ? -3.500 3.277 -17.377 1.00 85.38 211 ILE A O 1
ATOM 1672 N N . ASN A 1 212 ? -2.346 1.654 -18.435 1.00 85.62 212 ASN A N 1
ATOM 1673 C CA . ASN A 1 212 ? -3.438 1.214 -19.310 1.00 85.62 212 ASN A CA 1
ATOM 1674 C C . ASN A 1 212 ? -4.277 0.059 -18.737 1.00 85.62 212 ASN A C 1
ATOM 1676 O O . ASN A 1 212 ? -5.178 -0.428 -19.422 1.00 85.62 212 ASN A O 1
ATOM 1680 N N . ASP A 1 213 ? -3.996 -0.410 -17.518 1.00 84.88 213 ASP A N 1
ATOM 1681 C CA . ASP A 1 213 ? -4.812 -1.439 -16.867 1.00 84.88 213 ASP A CA 1
ATOM 1682 C C . ASP A 1 213 ? -6.167 -0.841 -16.442 1.00 84.88 213 ASP A C 1
ATOM 1684 O O . ASP A 1 213 ? -6.184 0.122 -15.676 1.00 84.88 213 ASP A O 1
ATOM 1688 N N . PRO A 1 214 ? -7.312 -1.403 -16.873 1.00 81.31 214 PRO A N 1
ATOM 1689 C CA . PRO A 1 214 ? -8.631 -0.858 -16.536 1.00 81.31 214 PRO A CA 1
ATOM 1690 C C . PRO A 1 214 ? -8.944 -0.910 -15.032 1.00 81.31 214 PRO A C 1
ATOM 1692 O O . PRO A 1 214 ? -9.725 -0.098 -14.539 1.00 81.31 214 PRO A O 1
ATOM 1695 N N . ASP A 1 215 ? -8.333 -1.849 -14.305 1.00 78.56 215 ASP A N 1
ATOM 1696 C CA . ASP A 1 215 ? -8.596 -2.090 -12.883 1.00 78.56 215 ASP A CA 1
ATOM 1697 C C . ASP A 1 215 ? -7.628 -1.328 -11.956 1.00 78.56 215 ASP A C 1
ATOM 1699 O O . ASP A 1 215 ? -7.771 -1.387 -10.732 1.00 78.56 215 ASP A O 1
ATOM 1703 N N . CYS A 1 216 ? -6.615 -0.643 -12.508 1.00 82.62 216 CYS A N 1
ATOM 1704 C CA . CYS A 1 216 ? -5.506 -0.033 -11.761 1.00 82.62 216 CYS A CA 1
ATOM 1705 C C . CYS A 1 216 ? -4.922 -0.963 -10.679 1.00 82.62 216 CYS A C 1
ATOM 1707 O O . CYS A 1 216 ? -4.609 -0.543 -9.557 1.00 82.62 216 CYS A O 1
ATOM 1709 N N . SER A 1 217 ? -4.816 -2.249 -11.016 1.00 82.56 217 SER A N 1
ATOM 1710 C CA . SER A 1 217 ? -4.482 -3.328 -10.087 1.00 82.56 217 SER A CA 1
ATOM 1711 C C . SER A 1 217 ? -2.979 -3.509 -9.892 1.00 82.56 217 SER A C 1
ATOM 1713 O O . SER A 1 217 ? -2.557 -4.241 -8.997 1.00 82.56 217 SER A O 1
ATOM 1715 N N . PHE A 1 218 ? -2.163 -2.824 -10.689 1.00 86.56 218 PHE A N 1
ATOM 1716 C CA . PHE A 1 218 ? -0.712 -2.920 -10.652 1.00 86.56 218 PHE A CA 1
ATOM 1717 C C . PHE A 1 218 ? -0.055 -1.666 -10.079 1.00 86.56 218 PHE A C 1
ATOM 1719 O O . PHE A 1 218 ? -0.602 -0.563 -10.106 1.00 86.56 218 PHE A O 1
ATOM 1726 N N . TYR A 1 219 ? 1.161 -1.840 -9.582 1.00 85.25 219 TYR A N 1
ATOM 1727 C CA . TYR A 1 219 ? 2.103 -0.753 -9.365 1.00 85.25 219 TYR A CA 1
ATOM 1728 C C . TYR A 1 219 ? 3.496 -1.198 -9.803 1.00 85.25 219 TYR A C 1
ATOM 1730 O O . TYR A 1 219 ? 3.826 -2.387 -9.792 1.00 85.25 219 TYR A O 1
ATOM 1738 N N . THR A 1 220 ? 4.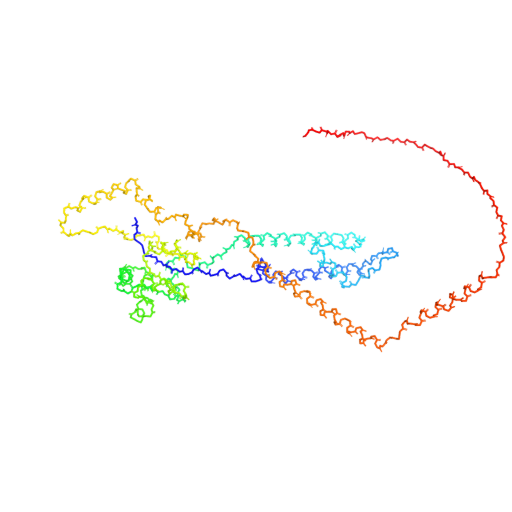301 -0.232 -10.223 1.00 86.19 220 THR A N 1
ATOM 1739 C CA . THR A 1 220 ? 5.656 -0.467 -10.714 1.00 86.19 220 THR A CA 1
ATOM 1740 C C . THR A 1 220 ? 6.670 0.059 -9.718 1.00 86.19 220 THR A C 1
ATOM 1742 O O . THR A 1 220 ? 6.531 1.170 -9.210 1.00 86.19 220 THR A O 1
ATOM 1745 N N . VAL A 1 221 ? 7.714 -0.722 -9.475 1.00 84.81 221 VAL A N 1
ATOM 1746 C CA . VAL A 1 221 ? 8.871 -0.324 -8.676 1.00 84.81 221 VAL A CA 1
ATOM 1747 C C . VAL A 1 221 ? 10.086 -0.342 -9.593 1.00 84.81 221 VAL A C 1
ATOM 1749 O O . VAL A 1 221 ? 10.415 -1.377 -10.166 1.00 84.81 221 VAL A O 1
ATOM 1752 N N . GLY A 1 222 ? 10.726 0.807 -9.782 1.00 74.62 222 GLY A N 1
ATOM 1753 C CA . GLY A 1 222 ? 11.880 0.962 -10.668 1.00 74.62 222 GLY A CA 1
ATOM 1754 C C . GLY A 1 222 ? 13.165 1.233 -9.898 1.00 74.62 222 GLY A C 1
ATOM 1755 O O . GLY A 1 222 ? 13.133 1.739 -8.776 1.00 74.62 222 GLY A O 1
ATOM 1756 N N . ASN A 1 223 ? 14.309 0.923 -10.509 1.00 69.69 223 ASN A N 1
ATOM 1757 C CA . ASN A 1 223 ? 15.581 1.450 -10.028 1.00 69.69 223 ASN A CA 1
ATOM 1758 C C . ASN A 1 223 ? 15.708 2.917 -10.465 1.00 69.69 223 ASN A C 1
ATOM 1760 O O . ASN A 1 223 ? 15.418 3.246 -11.615 1.00 69.69 223 ASN A O 1
ATOM 1764 N N . THR A 1 224 ? 16.149 3.798 -9.570 1.00 59.69 224 THR A N 1
ATOM 1765 C CA . THR A 1 224 ? 16.256 5.245 -9.836 1.00 59.69 224 THR A CA 1
ATOM 1766 C C . THR A 1 224 ? 17.423 5.607 -10.753 1.00 59.69 224 THR A C 1
ATOM 1768 O O . THR A 1 224 ? 17.475 6.722 -11.268 1.00 59.69 224 THR A O 1
ATOM 1771 N N . VAL A 1 225 ? 18.346 4.672 -10.988 1.00 59.50 225 VAL A N 1
ATOM 1772 C CA . VAL A 1 225 ? 19.513 4.869 -11.850 1.00 59.50 225 VAL A CA 1
ATOM 1773 C C . VAL A 1 225 ? 19.296 4.136 -13.168 1.00 59.50 225 VAL A C 1
ATOM 1775 O O . VAL A 1 225 ? 19.294 2.902 -13.216 1.00 59.50 225 VAL A O 1
ATOM 1778 N N . ALA A 1 226 ? 19.110 4.902 -14.241 1.00 60.97 226 ALA A N 1
ATOM 1779 C CA . ALA A 1 226 ? 19.125 4.361 -15.587 1.00 60.97 226 ALA A CA 1
ATOM 1780 C C . ALA A 1 226 ? 20.558 4.027 -16.005 1.00 60.97 226 ALA A C 1
ATOM 1782 O O . ALA A 1 226 ? 21.464 4.845 -15.871 1.00 60.97 226 ALA A O 1
ATOM 1783 N N . ASP A 1 227 ? 20.748 2.816 -16.516 1.00 65.06 227 ASP A N 1
ATOM 1784 C CA . ASP A 1 227 ? 22.075 2.288 -16.844 1.00 65.06 227 ASP A CA 1
ATOM 1785 C C . ASP A 1 227 ? 22.308 2.223 -18.363 1.00 65.06 227 ASP A C 1
ATOM 1787 O O . ASP A 1 227 ? 23.432 2.061 -18.833 1.00 65.06 227 ASP A O 1
ATOM 1791 N N . ARG A 1 228 ? 21.237 2.328 -19.168 1.00 75.38 228 ARG A N 1
ATOM 1792 C CA . ARG A 1 228 ? 21.280 2.285 -20.641 1.00 75.38 228 ARG A CA 1
ATOM 1793 C C . ARG A 1 228 ? 20.204 3.191 -21.248 1.00 75.38 228 ARG A C 1
ATOM 1795 O O . ARG A 1 228 ? 19.368 3.733 -20.535 1.00 75.38 228 ARG A O 1
ATOM 1802 N N . GLY A 1 229 ? 20.192 3.322 -22.574 1.00 82.38 229 GLY A N 1
ATOM 1803 C CA . GLY A 1 229 ? 19.139 4.011 -23.328 1.00 82.38 229 GLY A CA 1
ATOM 1804 C C . GLY A 1 229 ? 18.698 3.208 -24.550 1.00 82.38 229 GLY A C 1
ATOM 1805 O O . GLY A 1 229 ? 19.448 2.365 -25.048 1.00 82.38 229 GLY A O 1
ATOM 1806 N N . TYR A 1 230 ? 17.483 3.465 -25.036 1.00 86.94 230 TYR A N 1
ATOM 1807 C CA . TYR A 1 230 ? 17.018 2.904 -26.308 1.00 86.94 230 TYR A CA 1
ATOM 1808 C C . TYR A 1 230 ? 17.717 3.572 -27.493 1.00 86.94 230 TYR A C 1
ATOM 1810 O O . TYR A 1 230 ? 18.018 4.764 -27.455 1.00 86.94 230 TYR A O 1
ATOM 1818 N N . GLY A 1 231 ? 17.919 2.815 -28.571 1.00 89.38 231 GLY A N 1
ATOM 1819 C CA . GLY A 1 231 ? 18.539 3.311 -29.796 1.00 89.38 231 GLY A CA 1
ATOM 1820 C C . GLY A 1 231 ? 17.901 2.726 -31.050 1.00 89.38 231 GLY A C 1
ATOM 1821 O O . GLY A 1 231 ? 17.271 1.670 -31.013 1.00 89.38 231 GLY A O 1
ATOM 1822 N N . ILE A 1 232 ? 18.082 3.424 -32.170 1.00 91.12 232 ILE A N 1
ATOM 1823 C CA . ILE A 1 232 ? 17.659 2.959 -33.494 1.00 91.12 232 ILE A CA 1
ATOM 1824 C C . ILE A 1 232 ? 18.825 2.198 -34.125 1.00 91.12 232 ILE A C 1
ATOM 1826 O O . ILE A 1 232 ? 19.907 2.754 -34.315 1.00 91.12 232 ILE A O 1
ATOM 1830 N N . ALA A 1 233 ? 18.607 0.926 -34.454 1.00 91.81 233 ALA A N 1
ATOM 1831 C CA . ALA A 1 233 ? 19.610 0.098 -35.112 1.00 91.81 233 ALA A CA 1
ATOM 1832 C C . ALA A 1 233 ? 19.555 0.273 -36.638 1.00 91.81 233 ALA A C 1
ATOM 1834 O O . ALA A 1 233 ? 18.489 0.225 -37.248 1.00 91.81 233 ALA A O 1
ATOM 1835 N N . LEU A 1 234 ? 20.723 0.443 -37.257 1.00 94.12 234 LEU A N 1
ATOM 1836 C CA . LEU A 1 234 ? 20.912 0.515 -38.707 1.00 94.12 234 LEU A CA 1
ATOM 1837 C C . LEU A 1 234 ? 21.946 -0.534 -39.127 1.00 94.12 234 LEU A C 1
ATOM 1839 O O . LEU A 1 234 ? 22.783 -0.943 -38.320 1.00 94.12 234 LEU A O 1
ATOM 1843 N N . GLN A 1 235 ? 21.915 -0.954 -40.395 1.00 95.06 235 GLN A N 1
ATOM 1844 C CA . GLN A 1 235 ? 22.935 -1.857 -40.925 1.00 95.06 235 GLN A CA 1
ATOM 1845 C C . GLN A 1 235 ? 24.330 -1.236 -40.772 1.00 95.06 235 GLN A C 1
ATOM 1847 O O . GLN A 1 235 ? 24.520 -0.033 -40.978 1.00 95.06 235 GLN A O 1
ATOM 1852 N N . HIS A 1 236 ? 25.309 -2.068 -40.416 1.00 93.19 236 HIS A N 1
ATOM 1853 C CA . HIS A 1 236 ? 26.688 -1.625 -40.263 1.00 93.19 236 HIS A CA 1
ATOM 1854 C C . HIS A 1 236 ? 27.195 -0.972 -41.560 1.00 93.19 236 HIS A C 1
ATOM 1856 O O . HIS A 1 236 ? 27.087 -1.556 -42.636 1.00 93.19 236 HIS A O 1
ATOM 1862 N N . GLY A 1 237 ? 27.741 0.243 -41.452 1.00 92.94 237 GLY A N 1
ATOM 1863 C CA . GLY A 1 237 ? 28.201 1.031 -42.602 1.00 92.94 237 GLY A CA 1
ATOM 1864 C C . GLY A 1 237 ? 27.114 1.836 -43.325 1.00 92.94 237 GLY A C 1
ATOM 1865 O O . GLY A 1 237 ? 27.400 2.427 -44.360 1.00 92.94 237 GLY A O 1
ATOM 1866 N N . SER A 1 238 ? 25.882 1.889 -42.804 1.00 95.00 238 SER A N 1
ATOM 1867 C CA . SER A 1 238 ? 24.816 2.706 -43.395 1.00 95.00 238 SER A CA 1
ATOM 1868 C C . SER A 1 238 ? 25.180 4.202 -43.406 1.00 95.00 238 SER A C 1
ATOM 1870 O O . SER A 1 238 ? 25.516 4.746 -42.347 1.00 95.00 238 SER A O 1
ATOM 1872 N N . PRO A 1 239 ? 25.036 4.905 -44.549 1.00 95.00 239 PRO A N 1
ATOM 1873 C CA . PRO A 1 239 ? 25.318 6.340 -44.647 1.00 95.00 239 PRO A CA 1
ATOM 1874 C C . PRO A 1 239 ? 24.336 7.192 -43.830 1.00 95.00 239 PRO A C 1
ATOM 1876 O O . PRO A 1 239 ? 24.600 8.356 -43.549 1.00 95.00 239 PRO A O 1
ATOM 1879 N N . TYR A 1 240 ? 23.199 6.620 -43.425 1.00 94.62 240 TYR A N 1
ATOM 1880 C CA . TYR A 1 240 ? 22.174 7.334 -42.672 1.00 94.62 240 TYR A CA 1
ATOM 1881 C C . TYR A 1 240 ? 22.457 7.414 -41.171 1.00 94.62 240 TYR A C 1
ATOM 1883 O O . TYR A 1 240 ? 21.789 8.182 -40.484 1.00 94.62 240 TYR A O 1
ATOM 1891 N N . ARG A 1 241 ? 23.429 6.654 -40.644 1.00 94.94 241 ARG A N 1
ATOM 1892 C CA . ARG A 1 241 ? 23.712 6.601 -39.199 1.00 94.94 241 ARG A CA 1
ATOM 1893 C C . ARG A 1 241 ? 23.910 7.990 -38.602 1.00 94.94 241 ARG A C 1
ATOM 1895 O O . ARG A 1 241 ? 23.282 8.322 -37.597 1.00 94.94 241 ARG A O 1
ATOM 1902 N N . ASP A 1 242 ? 24.751 8.795 -39.237 1.00 93.62 242 ASP A N 1
ATOM 1903 C CA . ASP A 1 242 ? 25.125 10.109 -38.717 1.00 93.62 242 ASP A CA 1
ATOM 1904 C C . ASP A 1 242 ? 23.960 11.101 -38.852 1.00 93.62 242 ASP A C 1
ATOM 1906 O O . ASP A 1 242 ? 23.675 11.853 -37.922 1.00 93.62 242 ASP A O 1
ATOM 1910 N N . VAL A 1 243 ? 23.200 11.010 -39.951 1.00 95.12 243 VAL A N 1
ATOM 1911 C CA . VAL A 1 243 ? 21.990 11.815 -40.178 1.00 95.12 243 VAL A CA 1
ATOM 1912 C C . VAL A 1 243 ? 20.928 11.532 -39.112 1.00 95.12 243 VAL A C 1
ATOM 1914 O O . VAL A 1 243 ? 20.412 12.467 -38.504 1.00 95.12 243 VAL A O 1
ATOM 1917 N N . PHE A 1 244 ? 20.611 10.260 -38.842 1.00 94.62 244 PHE A N 1
ATOM 1918 C CA . PHE A 1 244 ? 19.646 9.896 -37.797 1.00 94.62 244 PHE A CA 1
ATOM 1919 C C . PHE A 1 244 ? 20.125 10.329 -36.413 1.00 94.62 244 PHE A C 1
ATOM 1921 O O . PHE A 1 244 ? 19.338 10.869 -35.640 1.00 94.62 244 PHE A O 1
ATOM 1928 N N . SER A 1 245 ? 21.411 10.142 -36.115 1.00 93.31 245 SER A N 1
ATOM 1929 C CA . SER A 1 245 ? 21.981 10.507 -34.814 1.00 93.31 245 SER A CA 1
ATOM 1930 C C . SER A 1 245 ? 21.878 12.013 -34.565 1.00 93.31 245 SER A C 1
ATOM 1932 O O . SER A 1 245 ? 21.419 12.424 -33.502 1.00 93.31 245 SER A O 1
ATOM 1934 N N . GLN A 1 246 ? 22.212 12.839 -35.563 1.00 95.25 246 GLN A N 1
ATOM 1935 C CA . GLN A 1 246 ? 22.072 14.292 -35.469 1.00 95.25 246 GLN A CA 1
ATOM 1936 C C . GLN A 1 246 ? 20.611 14.710 -35.256 1.00 95.25 246 GLN A C 1
ATOM 1938 O O . GLN A 1 246 ? 20.326 15.520 -34.377 1.00 95.25 246 GLN A O 1
ATOM 1943 N N . ARG A 1 247 ? 19.668 14.130 -36.010 1.00 95.19 247 ARG A N 1
ATOM 1944 C CA . ARG A 1 247 ? 18.241 14.456 -35.860 1.00 95.19 247 ARG A CA 1
ATOM 1945 C C . ARG A 1 247 ? 17.673 14.052 -34.502 1.00 95.19 247 ARG A C 1
ATOM 1947 O O . ARG A 1 247 ? 16.853 14.780 -33.957 1.00 95.19 247 ARG A O 1
ATOM 1954 N N . ILE A 1 248 ? 18.114 12.932 -33.933 1.00 93.19 248 ILE A N 1
ATOM 1955 C CA . ILE A 1 248 ? 17.703 12.518 -32.583 1.00 93.19 248 ILE A CA 1
ATOM 1956 C C . ILE A 1 248 ? 18.210 13.517 -31.534 1.00 93.19 248 ILE A C 1
ATOM 1958 O O . ILE A 1 248 ? 17.457 13.878 -30.631 1.00 93.19 248 ILE A O 1
ATOM 1962 N N . LEU A 1 249 ? 19.450 14.000 -31.667 1.00 92.88 249 LEU A N 1
ATOM 1963 C CA . LEU A 1 249 ? 20.001 15.017 -30.766 1.00 92.88 249 LEU A CA 1
ATOM 1964 C C . LEU A 1 249 ? 19.241 16.344 -30.867 1.00 92.88 249 LEU A C 1
ATOM 1966 O O . LEU A 1 249 ? 18.945 16.940 -29.836 1.00 92.88 249 LEU A O 1
ATOM 1970 N N . GLU A 1 250 ? 18.870 16.772 -32.077 1.00 95.56 250 GLU A N 1
ATOM 1971 C CA . GLU A 1 250 ? 18.021 17.955 -32.283 1.00 95.56 250 GLU A CA 1
ATOM 1972 C C . GLU A 1 250 ? 16.663 17.800 -31.573 1.00 95.56 250 GLU A C 1
ATOM 1974 O O . GLU A 1 250 ? 16.251 18.693 -30.835 1.00 95.56 250 GLU A O 1
ATOM 1979 N N . LEU A 1 251 ? 15.998 16.643 -31.710 1.00 93.62 251 LEU A N 1
ATOM 1980 C CA . LEU A 1 251 ? 14.732 16.353 -31.017 1.00 93.62 251 LEU A CA 1
ATOM 1981 C C . LEU A 1 251 ? 14.882 16.340 -29.488 1.00 93.62 251 LEU A C 1
ATOM 1983 O O . LEU A 1 251 ? 13.970 16.748 -28.767 1.00 93.62 251 LEU A O 1
ATOM 1987 N N . GLN A 1 252 ? 16.018 15.860 -28.978 1.00 91.12 252 GLN A N 1
ATOM 1988 C CA . GLN A 1 252 ? 16.301 15.856 -27.545 1.00 91.12 252 GLN A CA 1
ATOM 1989 C C . GLN A 1 252 ? 16.587 17.271 -27.024 1.00 91.12 252 GLN A C 1
ATOM 1991 O O . GLN A 1 252 ? 16.071 17.641 -25.974 1.00 91.12 252 GLN A O 1
ATOM 1996 N N . GLN A 1 253 ? 17.358 18.076 -27.762 1.00 94.25 253 GLN A N 1
ATOM 1997 C CA . GLN A 1 253 ? 17.681 19.458 -27.398 1.00 94.25 253 GLN A CA 1
ATOM 1998 C C . GLN A 1 253 ? 16.447 20.368 -27.426 1.00 94.25 253 GLN A C 1
ATOM 2000 O O . GLN A 1 253 ? 16.312 21.243 -26.573 1.00 94.25 253 GLN A O 1
ATOM 2005 N N . ASN A 1 254 ? 15.534 20.137 -28.372 1.00 95.44 254 ASN A N 1
ATOM 2006 C CA . ASN A 1 254 ? 14.278 20.879 -28.479 1.00 95.44 254 ASN A CA 1
ATOM 2007 C C . ASN A 1 254 ? 13.235 20.464 -27.426 1.00 95.44 254 ASN A C 1
ATOM 2009 O O . ASN A 1 254 ? 12.230 21.151 -27.262 1.00 95.44 254 ASN A O 1
ATOM 2013 N N . GLY A 1 255 ? 13.443 19.344 -26.723 1.00 93.31 255 GLY A N 1
ATOM 2014 C CA . GLY A 1 255 ? 12.467 18.78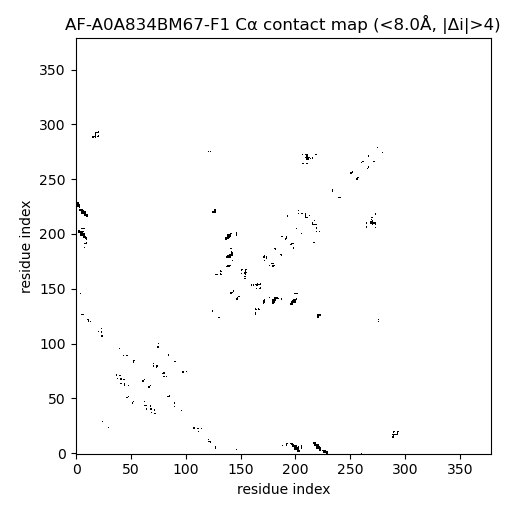9 -25.779 1.00 93.31 255 GLY A CA 1
ATOM 2015 C C . GLY A 1 255 ? 11.293 18.056 -26.443 1.00 93.31 255 GLY A C 1
ATOM 2016 O O . GLY A 1 255 ? 10.364 17.629 -25.758 1.00 93.31 255 GLY A O 1
ATOM 2017 N N . ASP A 1 256 ? 11.332 17.838 -27.762 1.00 93.44 256 ASP A N 1
ATOM 2018 C CA . ASP A 1 256 ? 10.288 17.108 -28.497 1.00 93.44 256 ASP A CA 1
ATOM 2019 C C . ASP A 1 256 ? 10.146 15.664 -27.991 1.00 93.44 256 ASP A C 1
ATOM 2021 O O . ASP A 1 256 ? 9.046 15.105 -27.939 1.00 93.44 256 ASP A O 1
ATOM 2025 N N . MET A 1 257 ? 11.256 15.071 -27.543 1.00 89.94 257 MET A N 1
ATOM 2026 C CA . MET A 1 257 ? 11.265 13.750 -26.910 1.00 89.94 257 MET A CA 1
ATOM 2027 C C . MET A 1 257 ? 10.424 13.706 -25.626 1.00 89.94 257 MET A C 1
ATOM 2029 O O . MET A 1 257 ? 9.741 12.708 -25.381 1.00 89.94 257 MET A O 1
ATOM 2033 N N . ASP A 1 258 ? 10.423 14.778 -24.832 1.00 88.62 258 ASP A N 1
ATOM 2034 C CA . ASP A 1 258 ? 9.630 14.862 -23.603 1.00 88.62 258 ASP A CA 1
ATOM 2035 C C . ASP A 1 258 ? 8.144 15.053 -23.908 1.00 88.62 258 ASP A C 1
ATOM 2037 O O . ASP A 1 258 ? 7.291 14.453 -23.250 1.00 88.62 258 ASP A O 1
ATOM 2041 N N . ILE A 1 259 ? 7.825 15.818 -24.957 1.00 91.50 259 ILE A N 1
ATOM 2042 C CA . ILE A 1 259 ? 6.453 15.979 -25.453 1.00 91.50 259 ILE A CA 1
ATOM 2043 C C . ILE A 1 259 ? 5.898 14.626 -25.908 1.00 91.50 259 ILE A C 1
ATOM 2045 O O . ILE A 1 259 ? 4.790 14.242 -25.522 1.00 91.50 259 ILE A O 1
ATOM 2049 N N . LEU A 1 260 ? 6.674 13.867 -26.688 1.00 90.81 260 LEU A N 1
ATOM 2050 C CA . LEU A 1 260 ? 6.295 12.519 -27.112 1.00 90.81 260 LEU A CA 1
ATOM 2051 C C . LEU A 1 260 ? 6.140 11.578 -25.915 1.00 90.81 260 LEU A C 1
ATOM 2053 O O . LEU A 1 260 ? 5.157 10.839 -25.852 1.00 90.81 260 LEU A O 1
ATOM 2057 N N . LYS A 1 261 ? 7.053 11.636 -24.938 1.00 87.00 261 LYS A N 1
ATOM 2058 C CA . LYS A 1 261 ? 6.938 10.850 -23.706 1.00 87.00 261 LYS A CA 1
ATOM 2059 C C . LYS A 1 261 ? 5.646 11.176 -22.966 1.00 87.00 261 LYS A C 1
ATOM 2061 O O . LYS A 1 261 ? 4.919 10.258 -22.617 1.00 87.00 261 LYS A O 1
ATOM 2066 N N . HIS A 1 262 ? 5.317 12.450 -22.777 1.00 86.69 262 HIS A N 1
ATOM 2067 C CA . HIS A 1 262 ? 4.097 12.845 -22.074 1.00 86.69 262 HIS A CA 1
ATOM 2068 C C . HIS A 1 262 ? 2.818 12.473 -22.837 1.00 86.69 262 HIS A C 1
ATOM 2070 O O . HIS A 1 262 ? 1.797 12.170 -22.225 1.00 86.69 262 HIS A O 1
ATOM 2076 N N . LYS A 1 263 ? 2.877 12.461 -24.174 1.00 88.81 263 LYS A N 1
ATOM 2077 C CA . LYS A 1 263 ? 1.764 12.044 -25.032 1.00 88.81 263 LYS A CA 1
ATOM 2078 C C . LYS A 1 263 ? 1.443 10.553 -24.894 1.00 88.81 263 LYS A C 1
ATOM 2080 O O . LYS A 1 263 ? 0.270 10.197 -24.883 1.00 88.81 263 LYS A O 1
ATOM 2085 N N . TRP A 1 264 ? 2.464 9.697 -24.819 1.00 87.12 264 TRP A N 1
ATOM 2086 C CA . TRP A 1 264 ? 2.295 8.237 -24.763 1.00 87.12 264 TRP A CA 1
ATOM 2087 C C . TRP A 1 264 ? 2.283 7.666 -23.334 1.00 87.12 264 TRP A C 1
ATOM 2089 O O . TRP A 1 264 ? 1.631 6.655 -23.094 1.00 87.12 264 TRP A O 1
ATOM 2099 N N . TRP A 1 265 ? 2.943 8.336 -22.386 1.00 86.69 265 TRP A N 1
ATOM 2100 C CA . TRP A 1 265 ? 2.936 8.061 -20.944 1.00 86.69 265 TRP A CA 1
ATOM 2101 C C . TRP A 1 265 ? 2.439 9.305 -20.188 1.00 86.69 265 TRP A C 1
ATOM 2103 O O . TRP A 1 265 ? 3.237 10.069 -19.626 1.00 86.69 265 TRP A O 1
ATOM 2113 N N . PRO A 1 266 ? 1.120 9.564 -20.190 1.00 82.25 266 PRO A N 1
ATOM 2114 C CA . PRO A 1 266 ? 0.564 10.715 -19.496 1.00 82.25 266 PRO A CA 1
ATOM 2115 C C . PRO A 1 266 ? 0.751 10.572 -17.983 1.00 82.25 266 PRO A C 1
ATOM 2117 O O . PRO A 1 266 ? 0.413 9.548 -17.397 1.00 82.25 266 PRO A O 1
ATOM 2120 N N . LYS A 1 267 ? 1.218 11.642 -17.323 1.00 68.44 267 LYS A N 1
ATOM 2121 C CA . LYS A 1 267 ? 1.295 11.689 -15.847 1.00 68.44 267 LYS A CA 1
ATOM 2122 C C . LYS A 1 267 ? -0.089 11.618 -15.189 1.00 68.44 267 LYS A C 1
ATOM 2124 O O . LYS A 1 267 ? -0.214 11.125 -14.079 1.00 68.44 267 LYS A O 1
ATOM 2129 N N . ASN A 1 268 ? -1.119 12.092 -15.891 1.00 64.38 268 ASN A N 1
ATOM 2130 C CA . ASN A 1 268 ? -2.510 12.109 -15.435 1.00 64.38 268 ASN A CA 1
ATOM 2131 C C . ASN A 1 268 ? -3.332 11.021 -16.151 1.00 64.38 268 ASN A C 1
ATOM 2133 O O . ASN A 1 268 ? -4.358 11.320 -16.763 1.00 64.38 268 ASN A O 1
ATOM 2137 N N . GLY A 1 269 ? -2.838 9.781 -16.147 1.00 64.69 269 GLY A N 1
ATOM 2138 C CA . GLY A 1 269 ? -3.553 8.629 -16.699 1.00 64.69 269 GLY A CA 1
ATOM 2139 C C . GLY A 1 269 ? -4.795 8.240 -15.885 1.00 64.69 269 GLY A C 1
ATOM 2140 O O . GLY A 1 269 ? -5.086 8.825 -14.842 1.00 64.69 269 GLY A O 1
ATOM 2141 N N . GLN A 1 270 ? -5.528 7.225 -16.357 1.00 64.88 270 GLN A N 1
ATOM 2142 C CA . GLN A 1 270 ? -6.643 6.626 -15.603 1.00 64.88 270 GLN A CA 1
ATOM 2143 C C . GLN A 1 270 ? -6.171 6.053 -14.257 1.00 64.88 270 GLN A C 1
ATOM 2145 O O . GLN A 1 270 ? -6.889 6.146 -13.261 1.00 64.88 270 GLN A O 1
ATOM 2150 N N . CYS A 1 271 ? -4.937 5.543 -14.224 1.00 69.38 271 CYS A N 1
ATOM 2151 C CA . CYS A 1 271 ? -4.266 5.062 -13.028 1.00 69.38 271 CYS A CA 1
ATOM 2152 C C . CYS A 1 271 ? -3.096 5.980 -12.670 1.00 69.38 271 CYS A C 1
ATOM 2154 O O . CYS A 1 271 ? -2.213 6.224 -13.493 1.00 69.38 271 CYS A O 1
ATOM 2156 N N . ASP A 1 272 ? -3.067 6.465 -11.429 1.00 64.94 272 ASP A N 1
ATOM 2157 C CA . ASP A 1 272 ? -1.909 7.187 -10.910 1.00 64.94 272 ASP A CA 1
ATOM 2158 C C . ASP A 1 272 ? -0.866 6.183 -10.389 1.00 64.94 272 ASP A C 1
ATOM 2160 O O . ASP A 1 272 ? -1.063 5.504 -9.372 1.00 64.94 272 ASP A O 1
ATOM 2164 N N . LEU A 1 273 ? 0.225 6.064 -11.146 1.00 61.12 273 LEU A N 1
ATOM 2165 C CA . LEU A 1 273 ? 1.395 5.243 -10.836 1.00 61.12 273 LEU A CA 1
ATOM 2166 C C . LEU A 1 273 ? 2.255 5.829 -9.705 1.00 61.12 273 LEU A C 1
ATOM 2168 O O . LEU A 1 273 ? 2.938 5.074 -9.019 1.00 61.12 273 LEU A O 1
ATOM 2172 N N . TYR A 1 274 ? 2.212 7.151 -9.502 1.00 53.31 274 TYR A N 1
ATOM 2173 C CA . TYR A 1 274 ? 3.049 7.886 -8.543 1.00 53.31 274 TYR A CA 1
ATOM 2174 C C . TYR A 1 274 ? 2.331 8.197 -7.220 1.00 53.31 274 TYR A C 1
ATOM 2176 O O . TYR A 1 274 ? 2.952 8.671 -6.268 1.00 53.31 274 TYR A O 1
ATOM 2184 N N . SER A 1 275 ? 1.046 7.856 -7.116 1.00 48.94 275 SER A N 1
ATOM 2185 C CA . SER A 1 275 ? 0.227 7.973 -5.899 1.00 48.94 275 SER A CA 1
ATOM 2186 C C . SER A 1 275 ? 0.724 7.149 -4.694 1.00 48.94 275 SER A C 1
ATOM 2188 O O . SER A 1 275 ? 0.153 7.265 -3.611 1.00 48.94 275 SER A O 1
ATOM 2190 N N . SER A 1 276 ? 1.760 6.310 -4.831 1.00 46.62 276 SER A N 1
ATOM 2191 C CA . SER A 1 276 ? 2.446 5.721 -3.667 1.00 46.62 276 SER A CA 1
ATOM 2192 C C . SER A 1 276 ? 3.374 6.714 -2.952 1.00 46.62 276 SER A C 1
ATOM 2194 O O . SER A 1 276 ? 3.735 6.465 -1.805 1.00 46.62 276 SER A O 1
ATOM 2196 N N . VAL A 1 277 ? 3.740 7.832 -3.594 1.00 42.16 277 VAL A N 1
ATOM 2197 C CA . VAL A 1 277 ? 4.676 8.835 -3.053 1.00 42.16 277 VAL A CA 1
ATOM 2198 C C . VAL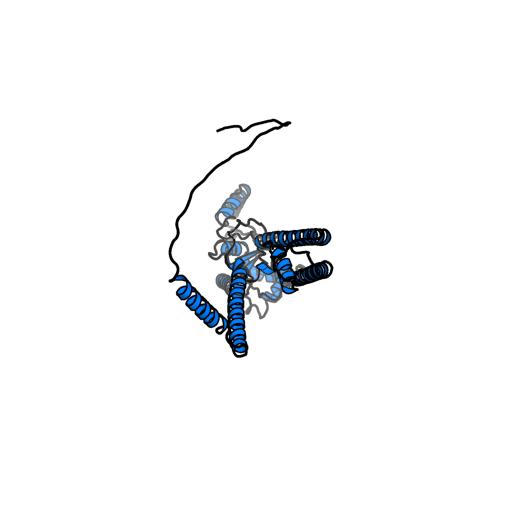 A 1 277 ? 4.063 10.236 -2.985 1.00 42.16 277 VAL A C 1
ATOM 2200 O O . VAL A 1 277 ? 4.383 10.974 -2.057 1.00 42.16 277 VAL A O 1
ATOM 2203 N N . ASP A 1 278 ? 3.147 10.598 -3.890 1.00 34.78 278 ASP A N 1
ATOM 2204 C CA . ASP A 1 278 ? 2.496 11.912 -3.858 1.00 34.78 278 ASP A CA 1
ATOM 2205 C C . ASP A 1 278 ? 1.024 11.825 -3.446 1.00 34.78 278 ASP A C 1
ATOM 2207 O O . ASP A 1 278 ? 0.139 11.372 -4.171 1.00 34.78 278 ASP A O 1
ATOM 2211 N N . THR A 1 279 ? 0.785 12.304 -2.232 1.00 40.00 279 THR A N 1
ATOM 2212 C CA . THR A 1 279 ? -0.471 12.378 -1.484 1.00 40.00 279 THR A CA 1
ATOM 2213 C C . THR A 1 279 ? -1.502 13.323 -2.120 1.00 40.00 279 THR A C 1
ATOM 2215 O O . THR A 1 279 ? -2.091 14.161 -1.443 1.00 40.00 279 THR A O 1
ATOM 2218 N N . LYS A 1 280 ? -1.787 13.224 -3.422 1.00 37.53 280 LYS A N 1
ATOM 2219 C CA . LYS A 1 280 ? -2.992 13.841 -4.001 1.00 37.53 280 LYS A CA 1
ATOM 2220 C C . LYS A 1 280 ? -4.163 12.877 -3.904 1.00 37.53 280 LYS A C 1
ATOM 2222 O O . LYS A 1 280 ? -4.780 12.483 -4.891 1.00 37.53 280 LYS A O 1
ATOM 2227 N N . GLN A 1 281 ? -4.520 12.557 -2.663 1.00 46.53 281 GLN A N 1
ATOM 2228 C CA . GLN A 1 281 ? -5.851 12.059 -2.368 1.00 46.53 281 GLN A CA 1
ATOM 2229 C C . GLN A 1 281 ? -6.858 13.130 -2.784 1.00 46.53 281 GLN A C 1
ATOM 2231 O O . GLN A 1 281 ? -7.064 14.133 -2.101 1.00 46.53 281 GLN A O 1
ATOM 2236 N N . LYS A 1 282 ? -7.526 12.908 -3.916 1.00 40.16 282 LYS A N 1
ATOM 2237 C CA . LYS A 1 282 ? -8.877 13.438 -4.083 1.00 40.16 282 LYS A CA 1
ATOM 2238 C C . LYS A 1 282 ? -9.664 12.905 -2.893 1.00 40.16 282 LYS A C 1
ATOM 2240 O O . LYS A 1 282 ? -9.763 11.689 -2.753 1.00 40.16 282 LYS A O 1
ATOM 2245 N N . GLY A 1 283 ? -10.141 13.798 -2.027 1.00 44.44 283 GLY A N 1
ATOM 2246 C CA . GLY A 1 283 ? -11.004 13.455 -0.902 1.00 44.44 283 GLY A CA 1
ATOM 2247 C C . GLY A 1 283 ? -12.209 12.678 -1.418 1.00 44.44 283 GLY A C 1
ATOM 2248 O O . GLY A 1 283 ? -13.164 13.264 -1.921 1.00 44.44 283 GLY A O 1
ATOM 2249 N N . GLY A 1 284 ? -12.104 11.352 -1.396 1.00 54.22 284 GLY A N 1
ATOM 2250 C CA . GLY A 1 284 ? -13.182 10.457 -1.765 1.00 54.22 284 GLY A CA 1
ATOM 2251 C C . GLY A 1 284 ? -14.258 10.533 -0.696 1.00 54.22 284 GLY A C 1
ATOM 2252 O O . GLY A 1 284 ? -13.956 10.721 0.484 1.00 54.22 284 GLY A O 1
ATOM 2253 N N . ALA A 1 285 ? -15.515 10.396 -1.107 1.00 55.59 285 ALA A N 1
ATOM 2254 C CA . ALA A 1 285 ? -16.595 10.180 -0.160 1.00 55.59 285 ALA A CA 1
ATOM 2255 C C . ALA A 1 285 ? -16.256 8.981 0.744 1.00 55.59 285 ALA A C 1
ATOM 2257 O O . ALA A 1 285 ? -15.656 8.003 0.291 1.00 55.59 285 ALA A O 1
ATOM 2258 N N . LEU A 1 286 ? -16.628 9.077 2.020 1.00 61.81 286 LEU A N 1
ATOM 2259 C CA . LEU A 1 286 ? -16.449 7.997 2.987 1.00 61.81 286 LEU A CA 1
ATOM 2260 C C . LEU A 1 286 ? -17.181 6.745 2.488 1.00 61.81 286 LEU A C 1
ATOM 2262 O O . LEU A 1 286 ? -18.387 6.787 2.243 1.00 61.81 286 LEU A O 1
ATOM 2266 N N . ASP A 1 287 ? -16.444 5.649 2.313 1.00 66.06 287 ASP A N 1
ATOM 2267 C CA . ASP A 1 287 ? -17.004 4.395 1.815 1.00 66.06 287 ASP A CA 1
ATOM 2268 C C . ASP A 1 287 ? -17.852 3.716 2.904 1.00 66.06 287 ASP A C 1
ATOM 2270 O O . ASP A 1 287 ? -17.507 3.719 4.091 1.00 66.06 287 ASP A O 1
ATOM 2274 N N . ILE A 1 288 ? -18.951 3.078 2.499 1.00 71.88 288 ILE A N 1
ATOM 2275 C CA . ILE A 1 288 ? -19.840 2.341 3.408 1.00 71.88 288 ILE A CA 1
ATOM 2276 C C . ILE A 1 288 ? -19.104 1.192 4.100 1.00 71.88 288 ILE A C 1
ATOM 2278 O O . ILE A 1 288 ? -19.419 0.837 5.237 1.00 71.88 288 ILE A O 1
ATOM 2282 N N . LYS A 1 289 ? -18.070 0.650 3.443 1.00 68.50 289 LYS A N 1
ATOM 2283 C CA . LYS A 1 289 ? -17.225 -0.414 3.987 1.00 68.50 289 LYS A CA 1
ATOM 2284 C C . LYS A 1 289 ? -16.523 0.013 5.280 1.00 68.50 289 LYS A C 1
ATOM 2286 O O . LYS A 1 289 ? -16.409 -0.803 6.188 1.00 68.50 289 LYS A O 1
ATOM 2291 N N . SER A 1 290 ? -16.138 1.285 5.414 1.00 69.75 290 SER A N 1
ATOM 2292 C CA . SER A 1 290 ? -15.520 1.818 6.639 1.00 69.75 290 SER A CA 1
ATOM 2293 C C . SER A 1 290 ? -16.500 1.903 7.819 1.00 69.75 290 SER A C 1
ATOM 2295 O O . SER A 1 290 ? -16.077 1.849 8.971 1.00 69.75 290 SER A O 1
ATOM 2297 N N . PHE A 1 291 ? -17.809 1.990 7.551 1.00 77.69 291 PHE A N 1
ATOM 2298 C CA . PHE A 1 291 ? -18.865 2.038 8.572 1.00 77.69 291 PHE A CA 1
ATOM 2299 C C . PHE A 1 291 ? -19.538 0.684 8.840 1.00 77.69 291 PHE A C 1
ATOM 2301 O O . PHE A 1 291 ? -20.356 0.584 9.756 1.00 77.69 291 PHE A O 1
ATOM 2308 N N . ALA A 1 292 ? -19.186 -0.372 8.099 1.00 81.81 292 ALA A N 1
ATOM 2309 C CA . ALA A 1 292 ? -19.797 -1.695 8.230 1.00 81.81 292 ALA A CA 1
ATOM 2310 C C . ALA A 1 292 ? -19.763 -2.226 9.678 1.00 81.81 292 ALA A C 1
ATOM 2312 O O . ALA A 1 292 ? -20.782 -2.695 10.186 1.00 81.81 292 ALA A O 1
ATOM 2313 N N . GLY A 1 293 ? -18.639 -2.064 10.385 1.00 82.62 293 GLY A N 1
ATOM 2314 C CA . GLY A 1 293 ? -18.514 -2.467 11.790 1.00 82.62 293 GLY A CA 1
ATOM 2315 C C . GLY A 1 293 ? -19.498 -1.776 12.732 1.00 82.62 293 GLY A C 1
ATOM 2316 O O . GLY A 1 293 ? -20.036 -2.417 13.634 1.00 82.62 293 GLY A O 1
ATOM 2317 N N . VAL A 1 294 ? -19.790 -0.491 12.505 1.00 85.50 294 VAL A N 1
ATOM 2318 C CA . VAL A 1 294 ? -20.740 0.277 13.329 1.00 85.50 294 VAL A CA 1
ATOM 2319 C C . VAL A 1 294 ? -22.153 -0.290 13.179 1.00 85.50 294 VAL A C 1
ATOM 2321 O O . VAL A 1 294 ? -22.847 -0.497 14.175 1.00 85.50 294 VAL A O 1
ATOM 2324 N N . PHE A 1 295 ? -22.558 -0.622 11.950 1.00 88.25 295 PHE A N 1
ATOM 2325 C CA . PHE A 1 295 ? -23.846 -1.268 11.692 1.00 88.25 295 PHE A CA 1
ATOM 2326 C C . PHE A 1 295 ? -23.929 -2.670 12.310 1.00 88.25 295 PHE A C 1
ATOM 2328 O O . PHE A 1 295 ? -24.961 -3.020 12.885 1.00 88.25 295 PHE A O 1
ATOM 2335 N N . CYS A 1 296 ? -22.848 -3.456 12.258 1.00 87.62 296 CYS A N 1
ATOM 2336 C CA . CYS A 1 296 ? -22.796 -4.770 12.905 1.00 87.62 296 CYS A CA 1
ATOM 2337 C C . CYS A 1 296 ? -22.968 -4.676 14.430 1.00 87.62 296 CYS A C 1
ATOM 2339 O O . CYS A 1 296 ? -23.732 -5.453 15.004 1.00 87.62 296 CYS A O 1
ATOM 2341 N N . ILE A 1 297 ? -22.307 -3.715 15.086 1.00 89.50 297 ILE A N 1
ATOM 2342 C CA . ILE A 1 297 ? -22.430 -3.498 16.538 1.00 89.50 297 ILE A CA 1
ATOM 2343 C C . ILE A 1 297 ? -23.860 -3.091 16.907 1.00 89.50 297 ILE A C 1
ATOM 2345 O O . ILE A 1 297 ? -24.422 -3.624 17.865 1.00 89.50 297 ILE A O 1
ATOM 2349 N N . LEU A 1 298 ? -24.478 -2.198 16.128 1.00 91.00 298 LEU A N 1
ATOM 2350 C CA . LEU A 1 298 ? -25.870 -1.798 16.332 1.00 91.00 298 LEU A CA 1
ATOM 2351 C C . LEU A 1 298 ? -26.820 -3.001 16.234 1.00 91.00 298 LEU A C 1
ATOM 2353 O O . LEU A 1 298 ? -27.650 -3.206 17.120 1.00 91.00 298 LEU A O 1
ATOM 2357 N N . ALA A 1 299 ? -26.672 -3.823 15.190 1.00 92.56 299 ALA A N 1
ATOM 2358 C CA . ALA A 1 299 ? -27.490 -5.018 14.997 1.00 92.56 299 ALA A CA 1
ATOM 2359 C C . ALA A 1 299 ? -27.331 -6.012 16.159 1.00 92.56 299 ALA A C 1
ATOM 2361 O O . ALA A 1 299 ? -28.328 -6.499 16.697 1.00 92.56 299 ALA A O 1
ATOM 2362 N N . ALA A 1 300 ? -26.095 -6.260 16.601 1.00 93.69 300 ALA A N 1
ATOM 2363 C CA . ALA A 1 300 ? -25.821 -7.108 17.758 1.00 93.69 300 ALA A CA 1
ATOM 2364 C C . ALA A 1 300 ? -26.466 -6.559 19.045 1.00 93.69 300 ALA A C 1
ATOM 2366 O O . ALA A 1 300 ? -27.052 -7.325 19.812 1.00 93.69 300 ALA A O 1
ATOM 2367 N N . GLY A 1 301 ? -26.427 -5.238 19.259 1.00 93.56 301 GLY A N 1
ATOM 2368 C CA . GLY A 1 301 ? -27.063 -4.580 20.404 1.00 93.56 301 GLY A CA 1
ATOM 2369 C C . GLY A 1 301 ? -28.587 -4.736 20.424 1.00 93.56 301 GLY A C 1
ATOM 2370 O O . GLY A 1 301 ? -29.165 -5.028 21.471 1.00 93.56 301 GLY A O 1
ATOM 2371 N N . VAL A 1 302 ? -29.242 -4.617 19.266 1.00 95.31 302 VAL A N 1
ATOM 2372 C CA . VAL A 1 302 ? -30.694 -4.835 19.140 1.00 95.31 302 VAL A CA 1
ATOM 2373 C C . VAL A 1 302 ? -31.058 -6.290 19.436 1.00 95.31 302 VAL A C 1
ATOM 2375 O O . VAL A 1 302 ? -31.977 -6.543 20.215 1.00 95.31 302 VAL A O 1
ATOM 2378 N N . VAL A 1 303 ? -30.315 -7.252 18.879 1.00 95.94 303 VAL A N 1
ATOM 2379 C CA . VAL A 1 303 ? -30.549 -8.685 19.129 1.00 95.94 303 VAL A CA 1
ATOM 2380 C C . VAL A 1 303 ? -30.378 -9.020 20.610 1.00 95.94 303 VAL A C 1
ATOM 2382 O O . VAL A 1 303 ? -31.225 -9.705 21.186 1.00 95.94 303 VAL A O 1
ATOM 2385 N N . LEU A 1 304 ? -29.326 -8.502 21.249 1.00 95.12 304 LEU A N 1
ATOM 2386 C CA . LEU A 1 304 ? -29.086 -8.707 22.675 1.00 95.12 304 LEU A CA 1
ATOM 2387 C C . LEU A 1 304 ? -30.198 -8.087 23.534 1.00 95.12 304 LEU A C 1
ATOM 2389 O O . LEU A 1 304 ? -30.660 -8.723 24.478 1.00 95.12 304 LEU A O 1
ATOM 2393 N N . SER A 1 305 ? -30.677 -6.892 23.178 1.00 94.81 305 SER A N 1
ATOM 2394 C CA . SER A 1 305 ? -31.811 -6.240 23.846 1.00 94.81 305 SER A CA 1
ATOM 2395 C C . SER A 1 305 ? -33.086 -7.085 23.758 1.00 94.81 305 SER A C 1
ATOM 2397 O O . SER A 1 305 ? -33.727 -7.358 24.775 1.00 94.81 305 SER A O 1
ATOM 2399 N N . CYS A 1 306 ? -33.415 -7.600 22.568 1.00 94.75 306 CYS A N 1
ATOM 2400 C CA . CYS A 1 306 ? -34.545 -8.510 22.392 1.00 94.75 306 CYS A CA 1
ATOM 2401 C C . CYS A 1 306 ? -34.388 -9.790 23.223 1.00 94.75 306 CYS A C 1
ATOM 2403 O O . CYS A 1 306 ? -35.351 -10.241 23.844 1.00 94.75 306 CYS A O 1
ATOM 2405 N N . PHE A 1 307 ? -33.184 -10.364 23.272 1.00 94.56 307 PHE A N 1
ATOM 2406 C CA . PHE A 1 307 ? -32.904 -11.561 24.062 1.00 94.56 307 PHE A CA 1
ATOM 2407 C C . PHE A 1 307 ? -33.081 -11.318 25.568 1.00 94.56 307 PHE A C 1
ATOM 2409 O O . PHE A 1 307 ? -33.733 -12.113 26.246 1.00 94.56 307 PHE A O 1
ATOM 2416 N N . ILE A 1 308 ? -32.575 -10.195 26.089 1.00 94.38 308 ILE A N 1
ATOM 2417 C CA . ILE A 1 308 ? -32.757 -9.804 27.494 1.00 94.38 308 ILE A CA 1
ATOM 2418 C C . ILE A 1 308 ? -34.244 -9.597 27.802 1.00 94.38 308 ILE A C 1
ATOM 2420 O O . ILE A 1 308 ? -34.742 -10.163 28.772 1.00 94.38 308 ILE A O 1
ATOM 2424 N N . ALA A 1 309 ? -34.983 -8.886 26.946 1.00 93.88 309 ALA A N 1
ATOM 2425 C CA . ALA A 1 309 ? -36.422 -8.687 27.121 1.00 93.88 309 ALA A CA 1
ATOM 2426 C C . ALA A 1 309 ? -37.193 -10.021 27.148 1.00 93.88 309 ALA A C 1
ATOM 2428 O O . ALA A 1 309 ? -38.089 -10.217 27.976 1.00 93.88 309 ALA A O 1
ATOM 2429 N N . MET A 1 310 ? -36.827 -10.982 26.291 1.00 92.25 310 MET A N 1
ATOM 2430 C CA . MET A 1 310 ? -37.404 -12.330 26.320 1.00 92.25 310 MET A CA 1
ATOM 2431 C C . MET A 1 310 ? -37.103 -13.051 27.638 1.00 92.25 310 MET A C 1
ATOM 2433 O O . MET A 1 310 ? -38.014 -13.631 28.236 1.00 92.25 310 MET A O 1
ATOM 2437 N N . LEU A 1 311 ? -35.855 -12.995 28.114 1.00 92.69 311 LEU A N 1
ATOM 2438 C CA . LEU A 1 311 ? -35.451 -13.603 29.381 1.00 92.69 311 LEU A CA 1
ATOM 2439 C C . LEU A 1 311 ? -36.169 -12.978 30.578 1.00 92.69 311 LEU A C 1
ATOM 2441 O O . LEU A 1 311 ? -36.643 -13.716 31.437 1.00 92.69 311 LEU A O 1
ATOM 2445 N N . GLU A 1 312 ? -36.309 -11.654 30.632 1.00 93.75 312 GLU A N 1
ATOM 2446 C CA . GLU A 1 312 ? -37.042 -10.962 31.697 1.00 93.75 312 GLU A CA 1
ATOM 2447 C C . GLU A 1 312 ? -38.518 -11.348 31.703 1.00 93.75 312 GLU A C 1
ATOM 2449 O O . GLU A 1 312 ? -39.076 -11.683 32.750 1.00 93.75 312 GLU A O 1
ATOM 2454 N N . THR A 1 313 ? -39.147 -11.379 30.526 1.00 91.38 313 THR A N 1
ATOM 2455 C CA . THR A 1 313 ? -40.554 -11.774 30.391 1.00 91.38 313 THR A CA 1
ATOM 2456 C C . THR A 1 313 ? -40.756 -13.225 30.830 1.00 91.38 313 THR A C 1
ATOM 2458 O O . THR A 1 313 ? -41.723 -13.552 31.519 1.00 91.38 313 THR A O 1
ATOM 2461 N N . TRP A 1 314 ? -39.824 -14.109 30.477 1.00 91.00 314 TRP A N 1
ATOM 2462 C CA . TRP A 1 314 ? -39.848 -15.514 30.868 1.00 91.00 314 TRP A CA 1
ATOM 2463 C C . TRP A 1 314 ? -39.584 -15.715 32.363 1.00 91.00 314 TRP A C 1
ATOM 2465 O O . TRP A 1 314 ? -40.291 -16.486 33.018 1.00 91.00 314 TRP A O 1
ATOM 2475 N N . TRP A 1 315 ? -38.618 -14.991 32.930 1.00 89.25 315 TRP A N 1
ATOM 2476 C CA . TRP A 1 315 ? -38.299 -15.041 34.354 1.00 89.25 315 TRP A CA 1
ATOM 2477 C C . TRP A 1 315 ? -39.455 -14.492 35.193 1.00 89.25 315 TRP A C 1
ATOM 2479 O O . TRP A 1 315 ? -39.830 -15.107 36.192 1.00 89.25 315 TRP A O 1
ATOM 2489 N N . ASN A 1 316 ? -40.079 -13.392 34.765 1.00 87.94 316 ASN A N 1
ATOM 2490 C CA . ASN A 1 316 ? -41.256 -12.823 35.420 1.00 87.94 316 ASN A CA 1
ATOM 2491 C C . ASN A 1 316 ? -42.485 -13.722 35.283 1.00 87.94 316 ASN A C 1
ATOM 2493 O O . ASN A 1 316 ? -43.216 -13.868 36.257 1.00 87.94 316 ASN A O 1
ATOM 2497 N N . LYS A 1 317 ? -42.685 -14.410 34.151 1.00 84.94 317 LYS A N 1
ATOM 2498 C CA . LYS A 1 317 ? -43.728 -15.445 34.037 1.00 84.94 317 LYS A CA 1
ATOM 2499 C C . LYS A 1 317 ? -43.473 -16.633 34.974 1.00 84.94 317 LYS A C 1
ATOM 2501 O O . LYS A 1 317 ? -44.410 -17.112 35.601 1.00 84.94 317 LYS A O 1
ATOM 2506 N N . ARG A 1 318 ? -42.218 -17.076 35.133 1.00 80.62 318 ARG A N 1
ATOM 2507 C CA . ARG A 1 318 ? -41.847 -18.172 36.055 1.00 80.62 318 ARG A CA 1
ATOM 2508 C C . ARG A 1 318 ? -41.922 -17.783 37.536 1.00 80.62 318 ARG A C 1
ATOM 2510 O O . ARG A 1 318 ? -42.352 -18.595 38.350 1.00 80.62 318 ARG A O 1
ATOM 2517 N N . LYS A 1 319 ? -41.533 -16.556 37.904 1.00 68.50 319 LYS A N 1
ATOM 2518 C CA . LYS A 1 319 ? -41.711 -16.012 39.267 1.00 68.50 319 LYS A CA 1
ATOM 2519 C C . LYS A 1 319 ? -43.169 -15.630 39.554 1.00 68.50 319 LYS A C 1
ATOM 2521 O O . LYS A 1 319 ? -43.608 -15.749 40.695 1.00 68.50 319 LYS A O 1
ATOM 2526 N N . GLY A 1 320 ? -43.928 -15.246 38.528 1.00 53.16 320 GLY A N 1
ATOM 2527 C CA . GLY A 1 320 ? -45.356 -14.919 38.584 1.00 53.16 320 GLY A CA 1
ATOM 2528 C C . GLY A 1 320 ? -46.262 -16.092 38.966 1.00 53.16 320 GLY A C 1
ATOM 2529 O O . GLY A 1 320 ? -47.397 -15.867 39.362 1.00 53.16 320 GLY A O 1
ATOM 2530 N N . SER A 1 321 ? -45.762 -17.332 38.959 1.00 50.88 321 SER A N 1
ATOM 2531 C CA . SER A 1 321 ? -46.460 -18.481 39.555 1.00 50.88 321 SER A CA 1
ATOM 2532 C C . SER A 1 321 ? -46.361 -18.554 41.091 1.00 50.88 321 SER A C 1
ATOM 2534 O O . SER A 1 321 ? -46.878 -19.502 41.675 1.00 50.88 321 SER A O 1
ATOM 2536 N N . ARG A 1 322 ? -45.697 -17.602 41.772 1.00 49.31 322 ARG A N 1
ATOM 2537 C CA . ARG A 1 322 ? -45.548 -17.591 43.246 1.00 49.31 322 ARG A CA 1
ATOM 2538 C C . ARG A 1 322 ? -45.943 -16.281 43.946 1.00 49.31 322 ARG A C 1
ATOM 2540 O O . ARG A 1 322 ? -45.605 -16.109 45.113 1.00 49.31 322 ARG A O 1
ATOM 2547 N N . VAL A 1 323 ? -46.693 -15.385 43.302 1.00 42.25 323 VAL A N 1
ATOM 2548 C CA . VAL A 1 323 ? -47.364 -14.268 43.999 1.00 42.25 323 VAL A CA 1
ATOM 2549 C C . VAL A 1 323 ? -48.839 -14.259 43.583 1.00 42.25 323 VAL A C 1
ATOM 2551 O O . VAL A 1 323 ? -49.101 -14.220 42.381 1.00 42.25 323 VAL A O 1
ATOM 2554 N N . PRO A 1 324 ? -49.805 -14.336 44.523 1.00 38.66 324 PRO A N 1
ATOM 2555 C CA . PRO A 1 324 ? -51.220 -14.354 44.185 1.00 38.66 324 PRO A CA 1
ATOM 2556 C C . PRO A 1 324 ? -51.618 -13.051 43.492 1.00 38.66 324 PRO A C 1
ATOM 2558 O O . PRO A 1 324 ? -51.159 -11.966 43.853 1.00 38.66 324 PRO A O 1
ATOM 2561 N N . SER A 1 325 ? -52.481 -13.202 42.492 1.00 33.28 325 SER A N 1
ATOM 2562 C CA . SER A 1 325 ? -53.059 -12.140 41.680 1.00 33.28 325 SER A CA 1
ATOM 2563 C C . SER A 1 325 ? -53.528 -10.945 42.523 1.00 33.28 325 SER A C 1
ATOM 2565 O O . SER A 1 325 ? -54.327 -11.087 43.451 1.00 33.28 325 SER A O 1
ATOM 2567 N N . LYS A 1 326 ? -53.096 -9.738 42.142 1.00 36.00 326 LYS A N 1
ATOM 2568 C CA . LYS A 1 326 ? -53.732 -8.469 42.538 1.00 36.00 326 LYS A CA 1
ATOM 2569 C C . LYS A 1 326 ? -55.079 -8.249 41.816 1.00 36.00 326 LYS A C 1
ATOM 2571 O O . LYS A 1 326 ? -55.488 -7.113 41.618 1.00 36.00 326 LYS A O 1
ATOM 2576 N N . GLU A 1 327 ? -55.806 -9.308 41.465 1.00 40.16 327 GLU A N 1
ATOM 2577 C CA . GLU A 1 327 ? -57.228 -9.239 41.084 1.00 40.16 327 GLU A CA 1
ATOM 2578 C C . GLU A 1 327 ? -58.168 -9.124 42.296 1.00 40.16 327 GLU A C 1
ATOM 2580 O O . GLU A 1 327 ? -59.355 -8.863 42.133 1.00 40.16 327 GLU A O 1
ATOM 2585 N N . ALA A 1 328 ? -57.658 -9.215 43.530 1.00 37.78 328 ALA A N 1
ATOM 2586 C CA . ALA A 1 328 ? -58.466 -8.956 44.726 1.00 37.78 328 ALA A CA 1
ATOM 2587 C C . ALA A 1 328 ? -58.670 -7.453 45.033 1.00 37.78 328 ALA A C 1
ATOM 2589 O O . ALA A 1 328 ? -59.501 -7.105 45.866 1.00 37.78 328 ALA A O 1
ATOM 2590 N N . SER A 1 329 ? -57.944 -6.536 44.376 1.00 35.34 329 SER A N 1
ATOM 2591 C CA . SER A 1 329 ? -58.064 -5.086 44.636 1.00 35.34 329 SER A CA 1
ATOM 2592 C C . SER A 1 329 ? -59.103 -4.381 43.753 1.00 35.34 329 SER A C 1
ATOM 2594 O O . SER A 1 329 ? -59.606 -3.324 44.130 1.00 35.34 329 SER A O 1
ATOM 2596 N N . SER A 1 330 ? -59.446 -4.945 42.590 1.00 37.16 330 SER A N 1
ATOM 2597 C CA . SER A 1 330 ? -60.448 -4.378 41.672 1.00 37.16 330 SER A CA 1
ATOM 2598 C C . SER A 1 330 ? -61.882 -4.734 42.081 1.00 37.16 330 SER A C 1
ATOM 2600 O O . SER A 1 330 ? -62.750 -3.864 42.066 1.00 37.16 330 SER A O 1
ATOM 2602 N N . LEU A 1 331 ? -62.120 -5.957 42.569 1.00 42.47 331 LEU A N 1
ATOM 2603 C CA . LEU A 1 331 ? -63.453 -6.413 42.998 1.00 42.47 331 LEU A CA 1
ATOM 2604 C C . LEU A 1 331 ? -63.952 -5.757 44.303 1.00 42.47 331 LEU A C 1
ATOM 2606 O O . LEU A 1 331 ? -65.162 -5.630 44.509 1.00 42.47 331 LEU A O 1
ATOM 2610 N N . GLN A 1 332 ? -63.053 -5.267 45.164 1.00 41.12 332 GLN A N 1
ATOM 2611 C CA . GLN A 1 332 ? -63.442 -4.541 46.383 1.00 41.12 332 GLN A CA 1
ATOM 2612 C C . GLN A 1 332 ? -63.792 -3.061 46.113 1.00 41.12 332 GLN A C 1
ATOM 2614 O O . GLN A 1 332 ? -64.595 -2.469 46.832 1.00 41.12 332 GLN A O 1
ATOM 2619 N N . ASN A 1 333 ? -63.239 -2.461 45.050 1.00 38.25 333 ASN A N 1
ATOM 2620 C CA . ASN A 1 333 ? -63.542 -1.076 44.670 1.00 38.25 333 ASN A CA 1
ATOM 2621 C C . ASN A 1 333 ? -64.834 -0.952 43.844 1.00 38.25 333 ASN A C 1
ATOM 2623 O O . ASN A 1 333 ? -65.524 0.066 43.948 1.00 38.25 333 ASN A O 1
ATOM 2627 N N . GLU A 1 334 ? -65.209 -1.979 43.072 1.00 45.16 334 GLU A N 1
ATOM 2628 C CA . GLU A 1 334 ? -66.490 -1.997 42.346 1.00 45.16 334 GLU A CA 1
ATOM 2629 C C . GLU A 1 334 ? -67.699 -2.239 43.262 1.00 45.16 334 GLU A C 1
ATOM 2631 O O . GLU A 1 334 ? -68.752 -1.625 43.075 1.00 45.16 334 GLU A O 1
ATOM 2636 N N . THR A 1 335 ? -67.549 -3.044 44.317 1.00 46.19 335 THR A N 1
ATOM 2637 C CA . THR A 1 335 ? -68.626 -3.263 45.298 1.00 46.19 335 THR A CA 1
ATOM 2638 C C . THR A 1 335 ? -68.906 -1.999 46.124 1.00 46.19 335 THR A C 1
ATOM 2640 O O . THR A 1 335 ? -70.063 -1.576 46.208 1.00 46.19 335 THR A O 1
ATOM 2643 N N . ALA A 1 336 ? -67.864 -1.290 46.581 1.00 45.75 336 ALA A N 1
ATOM 2644 C CA . ALA A 1 336 ? -67.991 -0.029 47.325 1.00 45.75 336 ALA A CA 1
ATOM 2645 C C . ALA A 1 336 ? -68.534 1.157 46.490 1.00 45.75 336 ALA A C 1
ATOM 2647 O O . ALA A 1 336 ? -69.172 2.070 47.025 1.00 45.75 336 ALA A O 1
ATOM 2648 N N . THR A 1 337 ? -68.316 1.165 45.168 1.00 48.09 337 THR A N 1
ATOM 2649 C CA . THR A 1 337 ? -68.868 2.196 44.264 1.00 48.09 337 THR A CA 1
ATOM 2650 C C . THR A 1 337 ? -70.289 1.891 43.782 1.00 48.09 337 THR A C 1
ATOM 2652 O O . THR A 1 337 ? -70.986 2.810 43.335 1.00 48.09 337 THR A O 1
ATOM 2655 N N . SER A 1 338 ? -70.762 0.644 43.890 1.00 42.06 338 SER A N 1
ATOM 2656 C CA . SER A 1 338 ? -72.167 0.299 43.628 1.00 42.06 338 SER A CA 1
ATOM 2657 C C . SER A 1 338 ? -73.082 0.671 44.807 1.00 42.06 338 SER A C 1
ATOM 2659 O O . SER A 1 338 ? -74.114 1.309 44.595 1.00 42.06 338 SER A O 1
ATOM 2661 N N . GLU A 1 339 ? -72.655 0.429 46.055 1.00 46.22 339 GLU A N 1
ATOM 2662 C CA . GLU A 1 339 ? -73.425 0.813 47.251 1.00 46.22 339 GLU A CA 1
ATOM 2663 C C . GLU A 1 339 ? -73.543 2.337 47.399 1.00 46.22 339 GLU A C 1
ATOM 2665 O O . GLU A 1 339 ? -74.614 2.858 47.725 1.00 46.22 339 GLU A O 1
ATOM 2670 N N . ARG A 1 340 ? -72.483 3.088 47.061 1.00 43.75 340 ARG A N 1
ATOM 2671 C CA . ARG A 1 340 ? -72.537 4.559 47.048 1.00 43.75 340 ARG A CA 1
ATOM 2672 C C . ARG A 1 340 ? -73.451 5.126 45.963 1.00 43.75 340 ARG A C 1
ATOM 2674 O O . ARG A 1 340 ? -74.007 6.193 46.184 1.00 43.75 340 ARG A O 1
ATOM 2681 N N . ARG A 1 341 ? -73.648 4.463 44.819 1.00 44.94 341 ARG A N 1
ATOM 2682 C CA . ARG A 1 341 ? -74.556 4.973 43.770 1.00 44.94 341 ARG A CA 1
ATOM 2683 C C . ARG A 1 341 ? -76.029 4.810 44.138 1.00 44.94 341 ARG A C 1
ATOM 2685 O O . ARG A 1 341 ? -76.821 5.703 43.847 1.00 44.94 341 ARG A O 1
ATOM 2692 N N . ASN A 1 342 ? -76.383 3.745 44.851 1.00 41.47 342 ASN A N 1
ATOM 2693 C CA . ASN A 1 342 ? -77.772 3.497 45.245 1.00 41.47 342 ASN A CA 1
ATOM 2694 C C . ASN A 1 342 ? -78.235 4.428 46.383 1.00 41.47 342 ASN A C 1
ATOM 2696 O O . ASN A 1 342 ? -79.397 4.834 46.408 1.00 41.47 342 ASN A O 1
ATOM 2700 N N . ALA A 1 343 ? -77.318 4.864 47.256 1.00 43.78 343 ALA A N 1
ATOM 2701 C CA . ALA A 1 343 ? -77.611 5.768 48.374 1.00 43.78 343 ALA A CA 1
ATOM 2702 C C . ALA A 1 343 ? -77.886 7.238 47.975 1.00 43.78 343 ALA A C 1
ATOM 2704 O O . ALA A 1 343 ? -78.453 7.989 48.768 1.00 43.78 343 ALA A O 1
ATOM 2705 N N . TRP A 1 344 ? -77.520 7.665 46.758 1.00 41.22 344 TRP A N 1
ATOM 2706 C CA . TRP A 1 344 ? -77.716 9.048 46.284 1.00 41.22 344 TRP A CA 1
ATOM 2707 C C . TRP A 1 344 ? -79.026 9.276 45.511 1.00 41.22 344 TRP A C 1
ATOM 2709 O O . TRP A 1 344 ? -79.335 10.410 45.153 1.00 41.22 344 TRP A O 1
ATOM 2719 N N . SER A 1 345 ? -79.826 8.229 45.286 1.00 39.88 345 SER A N 1
ATOM 2720 C CA . SER A 1 345 ? -81.092 8.322 44.540 1.00 39.88 345 SER A CA 1
ATOM 2721 C C . SER A 1 345 ? -82.301 8.781 45.376 1.00 39.88 345 SER A C 1
ATOM 2723 O O . SER A 1 345 ? -83.378 8.996 44.826 1.00 39.88 345 SER A O 1
ATOM 2725 N N . LEU A 1 346 ? -82.141 8.991 46.690 1.00 45.47 346 LEU A N 1
ATOM 2726 C CA . LEU A 1 346 ? -83.243 9.323 47.603 1.00 45.47 346 LEU A CA 1
ATOM 2727 C C . LEU A 1 346 ? -82.915 10.499 48.541 1.00 45.47 346 LEU A C 1
ATOM 2729 O O . LEU A 1 346 ? -82.843 10.298 49.748 1.00 45.47 346 LEU A O 1
ATOM 2733 N N . ARG A 1 347 ? -82.761 11.735 48.029 1.00 35.06 347 ARG A N 1
ATOM 2734 C CA . ARG A 1 347 ? -83.037 12.976 48.804 1.00 35.06 347 ARG A CA 1
ATOM 2735 C C . ARG A 1 347 ? -83.512 14.139 47.904 1.00 35.06 347 ARG A C 1
ATOM 2737 O O . ARG A 1 347 ? -83.003 14.271 46.793 1.00 35.06 347 ARG A O 1
ATOM 2744 N N . PRO A 1 348 ? -84.456 15.000 48.348 1.00 37.19 348 PRO A N 1
ATOM 2745 C CA . PRO A 1 348 ? -85.071 16.033 47.506 1.00 37.19 348 PRO A CA 1
ATOM 2746 C C . PRO A 1 348 ? -84.248 17.333 47.427 1.00 37.19 348 PRO A C 1
ATOM 2748 O O . PRO A 1 348 ? -83.555 17.708 48.371 1.00 37.19 348 PRO A O 1
ATOM 2751 N N . ARG A 1 349 ? -84.385 18.049 46.299 1.00 34.00 349 ARG A N 1
ATOM 2752 C CA . ARG A 1 349 ? -83.825 19.389 46.021 1.00 34.00 349 ARG A CA 1
ATOM 2753 C C . ARG A 1 349 ? -84.396 20.470 46.950 1.00 34.00 349 ARG A C 1
ATOM 2755 O O . ARG A 1 349 ? -85.611 20.635 47.014 1.00 34.00 349 ARG A O 1
ATOM 2762 N N . LEU A 1 350 ? -83.519 21.312 47.502 1.00 30.91 350 LEU A N 1
ATOM 2763 C CA . LEU A 1 350 ? -83.840 22.633 48.061 1.00 30.91 350 LEU A CA 1
ATOM 2764 C C . LEU A 1 350 ? -82.992 23.711 47.354 1.00 30.91 350 LEU A C 1
ATOM 2766 O O . LEU A 1 350 ? -81.788 23.545 47.179 1.00 30.91 350 LEU A O 1
ATOM 2770 N N . LYS A 1 351 ? -83.657 24.780 46.894 1.00 38.41 351 LYS A N 1
ATOM 2771 C CA . LYS A 1 351 ? -83.088 25.998 46.278 1.00 38.41 351 LYS A CA 1
ATOM 2772 C C . LYS A 1 351 ? -82.745 27.048 47.349 1.00 38.41 351 LYS A C 1
ATOM 2774 O O . LYS A 1 351 ? -83.435 27.084 48.358 1.00 38.41 351 LYS A O 1
ATOM 2779 N N . LEU A 1 352 ? -81.793 27.935 47.020 1.00 30.22 352 LEU A N 1
ATOM 2780 C CA . LEU A 1 352 ? -81.561 29.363 47.388 1.00 30.22 352 LEU A CA 1
ATOM 2781 C C . LEU A 1 352 ? -80.029 29.570 47.472 1.00 30.22 352 LEU A C 1
ATOM 2783 O O . LEU A 1 352 ? -79.338 28.653 47.887 1.00 30.22 352 LEU A O 1
ATOM 2787 N N . GLY A 1 353 ? -79.376 30.675 47.114 1.00 30.36 353 GLY A N 1
ATOM 2788 C CA . GLY A 1 353 ? -79.728 32.042 46.732 1.00 30.36 353 GLY A CA 1
ATOM 2789 C C . GLY A 1 353 ? -78.403 32.822 46.551 1.00 30.36 353 GLY A C 1
ATOM 2790 O O . GLY A 1 353 ? -77.344 32.350 46.953 1.00 30.36 353 GLY A O 1
ATOM 2791 N N . THR A 1 354 ? -78.464 33.964 45.874 1.00 34.62 354 THR A N 1
ATOM 2792 C CA . THR A 1 354 ? -77.369 34.808 45.351 1.00 34.62 354 THR A CA 1
ATOM 2793 C C . THR A 1 354 ? -76.593 35.630 46.397 1.00 34.62 354 THR A C 1
ATOM 2795 O O . THR A 1 354 ? -77.027 35.706 47.543 1.00 34.62 354 THR A O 1
ATOM 2798 N N . ASN A 1 355 ? -75.527 36.318 45.920 1.00 30.52 355 ASN A N 1
ATOM 2799 C CA . ASN A 1 355 ? -74.911 37.604 46.367 1.00 30.52 355 ASN A CA 1
ATOM 2800 C C . ASN A 1 355 ? -73.392 37.469 46.671 1.00 30.52 355 ASN A C 1
ATOM 2802 O O . ASN A 1 355 ? -73.002 36.453 47.224 1.00 30.52 355 ASN A O 1
ATOM 2806 N N . THR A 1 356 ? -72.439 38.401 46.488 1.00 29.48 356 THR A N 1
ATOM 2807 C CA . THR A 1 356 ? -72.102 39.545 45.594 1.00 29.48 356 THR A CA 1
ATOM 2808 C C . THR A 1 356 ? -70.890 40.289 46.239 1.00 29.48 356 THR A C 1
ATOM 2810 O O . THR A 1 356 ? -70.907 40.422 47.458 1.00 29.48 356 THR A O 1
ATOM 2813 N N . TRP A 1 357 ? -69.969 40.884 45.440 1.00 29.58 357 TRP A N 1
ATOM 2814 C CA . TRP A 1 357 ? -68.993 41.982 45.767 1.00 29.58 357 TRP A CA 1
ATOM 2815 C C . TRP A 1 357 ? -67.805 41.661 46.731 1.00 29.58 357 TRP A C 1
ATOM 2817 O O . TRP A 1 357 ? -67.934 40.787 47.569 1.00 29.58 357 TRP A O 1
ATOM 2827 N N . LYS A 1 358 ? -66.609 42.297 46.730 1.00 29.55 358 LYS A N 1
ATOM 2828 C CA . LYS A 1 358 ? -66.054 43.520 46.099 1.00 29.55 358 LYS A CA 1
ATOM 2829 C C . LYS A 1 358 ? -64.498 43.536 46.133 1.00 29.55 358 LYS A C 1
ATOM 2831 O O . LYS A 1 358 ? -63.886 42.914 46.988 1.00 29.55 358 LYS A O 1
ATOM 2836 N N . SER A 1 359 ? -63.948 44.328 45.206 1.00 29.62 359 SER A N 1
ATOM 2837 C CA . SER A 1 359 ? -62.585 44.867 44.968 1.00 29.62 359 SER A CA 1
ATOM 2838 C C . SER A 1 359 ? -61.727 45.303 46.176 1.00 29.62 359 SER A C 1
ATOM 2840 O O . SER A 1 359 ? -62.304 45.806 47.133 1.00 29.62 359 SER A O 1
ATOM 2842 N N . GLN A 1 360 ? -60.381 45.279 46.046 1.00 28.86 360 GLN A N 1
ATOM 2843 C CA . GLN A 1 360 ? -59.527 46.484 46.202 1.00 28.86 360 GLN A CA 1
ATOM 2844 C C . GLN A 1 360 ? -58.066 46.276 45.724 1.00 28.86 360 GLN A C 1
ATOM 2846 O O . GLN A 1 360 ? -57.427 45.290 46.080 1.00 28.86 360 GLN A O 1
ATOM 2851 N N . ALA A 1 361 ? -57.525 47.246 44.977 1.00 30.42 361 ALA A N 1
ATOM 2852 C CA . ALA A 1 361 ? -56.106 47.411 44.630 1.00 30.42 361 ALA A CA 1
ATOM 2853 C C . ALA A 1 361 ? -55.720 48.904 44.707 1.00 30.42 361 ALA A C 1
ATOM 2855 O O . ALA A 1 361 ? -56.534 49.736 44.313 1.00 30.42 361 ALA A O 1
ATOM 2856 N N . SER A 1 362 ? -54.511 49.215 45.202 1.00 28.80 362 SER A N 1
ATOM 2857 C CA . SER A 1 362 ? -53.725 50.477 45.091 1.00 28.80 362 SER A CA 1
ATOM 2858 C C . SER A 1 362 ? -52.476 50.309 45.992 1.00 28.80 362 SER A C 1
ATOM 2860 O O . SER A 1 362 ? -52.629 49.716 47.052 1.00 28.80 362 SER A O 1
ATOM 2862 N N . SER A 1 363 ? -51.241 50.786 45.782 1.00 29.14 363 SER A N 1
ATOM 2863 C CA . SER A 1 363 ? -50.497 51.521 44.736 1.00 29.14 363 SER A CA 1
ATOM 2864 C C . SER A 1 363 ? -49.086 51.849 45.297 1.00 29.14 363 SER A C 1
ATOM 2866 O O . SER A 1 363 ? -48.938 51.866 46.516 1.00 29.14 363 SER A O 1
ATOM 2868 N N . HIS A 1 364 ? -48.152 52.262 44.418 1.00 28.80 364 HIS A N 1
ATOM 2869 C CA . HIS A 1 364 ? -46.811 52.873 44.643 1.00 28.80 364 HIS A CA 1
ATOM 2870 C C . HIS A 1 364 ? -45.642 51.910 44.959 1.00 28.80 364 HIS A C 1
ATOM 2872 O O . HIS A 1 364 ? -45.742 51.120 45.883 1.00 28.80 364 HIS A O 1
ATOM 2878 N N . GLY A 1 365 ? -44.481 51.894 44.281 1.00 28.11 365 GLY A N 1
ATOM 2879 C CA . GLY A 1 365 ? -43.900 52.716 43.200 1.00 28.11 365 GLY A CA 1
ATOM 2880 C C . GLY A 1 365 ? -42.618 53.460 43.638 1.00 28.11 365 GLY A C 1
ATOM 2881 O O . GLY A 1 365 ? -42.676 54.105 44.678 1.00 28.11 365 GLY A O 1
ATOM 2882 N N . LEU A 1 366 ? -41.559 53.433 42.789 1.00 29.55 366 LEU A N 1
ATOM 2883 C CA . LEU A 1 366 ? -40.259 54.188 42.769 1.00 29.55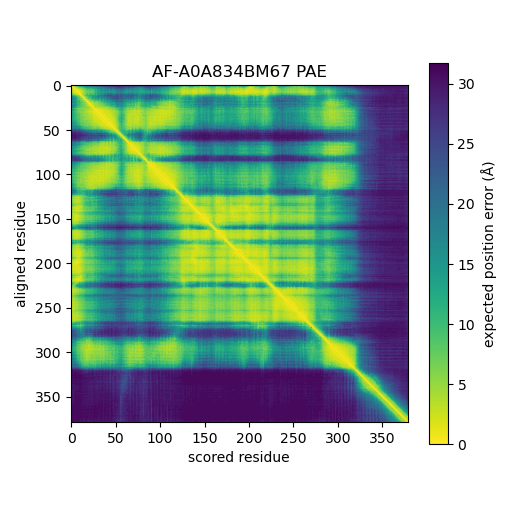 366 LEU A CA 1
ATOM 2884 C C . LEU A 1 366 ? -39.016 53.336 43.139 1.00 29.55 366 LEU A C 1
ATOM 2886 O O . LEU A 1 366 ? -39.070 52.613 44.123 1.00 29.55 366 LEU A O 1
ATOM 2890 N N . HIS A 1 367 ? -37.853 53.335 42.458 1.00 28.84 367 HIS A N 1
ATOM 2891 C CA . HIS A 1 367 ? -37.225 54.095 41.345 1.00 28.84 367 HIS A CA 1
ATOM 2892 C C . HIS A 1 367 ? -36.125 53.169 40.719 1.00 28.84 367 HIS A C 1
ATOM 2894 O O . HIS A 1 367 ? -35.470 52.459 41.474 1.00 28.84 367 HIS A O 1
ATOM 2900 N N . GLN A 1 368 ? -36.052 52.957 39.388 1.00 30.39 368 GLN A N 1
ATOM 2901 C CA . GLN A 1 368 ? -35.128 53.558 38.376 1.00 30.39 368 GLN A CA 1
ATOM 2902 C C . GLN A 1 368 ? -33.638 53.153 38.555 1.00 30.39 368 GLN A C 1
ATOM 2904 O O . GLN A 1 368 ? -33.122 53.281 39.652 1.00 30.39 368 GLN A O 1
ATOM 2909 N N . SER A 1 369 ? -32.879 52.634 37.574 1.00 28.34 369 SER A N 1
ATOM 2910 C CA . SER A 1 369 ? -32.547 53.198 36.249 1.00 28.34 369 SER A CA 1
ATOM 2911 C C . SER A 1 369 ? -31.711 52.217 35.383 1.00 28.34 369 SER A C 1
ATOM 2913 O O . SER A 1 369 ? -30.875 51.488 35.908 1.00 28.34 369 SER A O 1
ATOM 2915 N N . SER A 1 370 ? -31.895 52.228 34.052 1.00 31.00 370 SER A N 1
ATOM 2916 C CA . SER A 1 370 ? -30.836 52.199 33.006 1.00 31.00 370 SER A CA 1
ATOM 2917 C C . SER A 1 370 ? -31.446 52.056 31.595 1.00 31.00 370 SER A C 1
ATOM 2919 O O . SER A 1 370 ? -32.123 51.083 31.282 1.00 31.00 370 SER A O 1
ATOM 2921 N N . GLN A 1 371 ? -31.230 53.076 30.758 1.00 31.27 371 GLN A N 1
ATOM 2922 C CA . GLN A 1 371 ? -31.313 53.027 29.287 1.00 31.27 371 GLN A CA 1
ATOM 2923 C C . GLN A 1 371 ? -29.974 52.460 28.743 1.00 31.27 371 GLN A C 1
ATOM 2925 O O . GLN A 1 371 ? -28.986 52.522 29.469 1.00 31.27 371 GLN A O 1
ATOM 2930 N N . LEU A 1 372 ? -29.825 51.883 27.539 1.00 32.09 372 LEU A N 1
ATOM 2931 C CA . LEU A 1 372 ? -29.991 52.505 26.214 1.00 32.09 372 LEU A CA 1
ATOM 2932 C C . LEU A 1 372 ? -29.745 51.482 25.068 1.00 32.09 372 LEU A C 1
ATOM 2934 O O . LEU A 1 372 ? -28.825 50.678 25.184 1.00 32.09 372 LEU A O 1
ATOM 2938 N N . GLY A 1 373 ? -30.480 51.647 23.950 1.00 31.67 373 GLY A N 1
ATOM 2939 C CA . GLY A 1 373 ? -30.132 51.289 22.549 1.00 31.67 373 GLY A CA 1
ATOM 2940 C C . GLY A 1 373 ? -30.281 49.814 22.140 1.00 31.67 373 GLY A C 1
ATOM 2941 O O . GLY A 1 373 ? -29.701 48.951 22.777 1.00 31.67 373 GLY A O 1
ATOM 2942 N N . GLY A 1 374 ? -30.999 49.385 21.095 1.00 35.66 374 GLY A N 1
ATOM 2943 C CA . GLY A 1 374 ? -31.634 50.001 19.917 1.00 35.66 374 GLY A CA 1
ATOM 2944 C C . GLY A 1 374 ? -31.416 49.036 18.721 1.00 35.66 374 GLY A C 1
ATOM 2945 O O . GLY A 1 374 ? -30.269 48.632 18.541 1.00 35.66 374 GLY A O 1
ATOM 2946 N N . PRO A 1 375 ? -32.435 48.597 17.946 1.00 43.88 375 PRO A N 1
ATOM 2947 C CA . PRO A 1 375 ? -32.234 47.731 16.779 1.00 43.88 375 PRO A CA 1
ATOM 2948 C C . PRO A 1 375 ? -32.072 48.552 15.487 1.00 43.88 375 PRO A C 1
ATOM 2950 O O . PRO A 1 375 ? -32.649 49.630 15.356 1.00 43.88 375 PRO A O 1
ATOM 2953 N N . LEU A 1 376 ? -31.271 48.034 14.554 1.00 45.75 376 LEU A N 1
ATOM 2954 C CA . LEU A 1 376 ? -31.028 48.586 13.220 1.00 45.75 376 LEU A CA 1
ATOM 2955 C C . LEU A 1 376 ? -31.656 47.654 12.177 1.00 45.75 376 LEU A C 1
ATOM 2957 O O . LEU A 1 376 ? -31.350 46.461 12.165 1.00 45.75 376 LEU A O 1
ATOM 2961 N N . ASP A 1 377 ? -32.518 48.238 11.347 1.00 44.91 377 ASP A N 1
ATOM 2962 C CA . ASP A 1 377 ? -33.104 47.671 10.132 1.00 44.91 377 ASP A CA 1
ATOM 2963 C C . ASP A 1 377 ? -32.135 47.781 8.929 1.00 44.91 377 ASP A C 1
ATOM 2965 O O . ASP A 1 377 ? -31.472 48.809 8.774 1.00 44.91 377 ASP A O 1
ATOM 2969 N N . ASP A 1 378 ? -32.162 46.724 8.098 1.00 40.31 378 ASP A N 1
ATOM 2970 C CA . ASP A 1 378 ? -32.002 46.603 6.626 1.00 40.31 378 ASP A CA 1
ATOM 2971 C C . ASP A 1 378 ? -30.719 47.070 5.888 1.00 40.31 378 ASP A C 1
ATOM 2973 O O . ASP A 1 378 ? -30.000 47.951 6.368 1.00 40.31 378 ASP A O 1
ATOM 2977 N N . PRO A 1 379 ? -30.421 46.554 4.664 1.00 62.81 379 PRO A N 1
ATOM 2978 C CA . PRO A 1 379 ? -31.168 45.604 3.812 1.00 62.81 379 PRO A CA 1
ATOM 2979 C C . PRO A 1 379 ? -30.470 44.262 3.494 1.00 62.81 379 PRO A C 1
ATOM 2981 O O . PRO A 1 379 ? -29.244 44.127 3.724 1.00 62.81 379 PRO A O 1
#

Mean predicted aligned error: 16.55 Å

Secondary structure (DSSP, 8-state):
-EE-EEEEEEPPP----TTTTTTTS-HHHHHHHHHHHHHHHHHHHHHHHHS-----TT------HHHHHHHHHHHHTT--------SHHHHHHHHHHHHHHHHHHHHHHHHHHHHHH------S--SHHHHHH--SS-EE-BTTSHHHHHHHHHHH-TT---HHHHHHHHHHSGGGGTTT-BSSHHHHHHHHHHSS-EEEEEHHHHHHHHHS-TT--EEEEE-SS--EE------TT-THHHHHHHHHHHHHHTTHHHHHHHHHS-TT-SS-SSTTTS-----PPPPHHHHHHHHHHHHHHHHHHHHHHHHHHHHHHHHGGGS--GGGTHHHHHHHHHHHHHTTSS---------------------------------

Radius of gyration: 41.43 Å; Cα contacts (8 Å, |Δi|>4): 302; chains: 1; bounding box: 119×79×97 Å

Nearest PDB structures (foldseek):
  8blj-assembly1_B  TM=9.550E-01  e=8.020E-16  Homo sapiens
  8blj-assembly3_F  TM=9.250E-01  e=1.522E-15  Homo sapiens
  8blj-assembly3_E  TM=9.490E-01  e=2.889E-15  Homo sapiens
  8blj-assembly2_C  TM=9.439E-01  e=2.461E-15  Homo sapiens
  8bn2-assembly1_B  TM=9.517E-01  e=2.738E-15  Homo sapiens

Foldseek 3Di:
DFWFKKKKAFQPDLPLDLVLLVVLDDPVVVVVVVVVLLVLLVVLLVVCVVPVDPDDPDDPPPSDSVVSSVQSVCVLVVVHDDDPPRDPVSV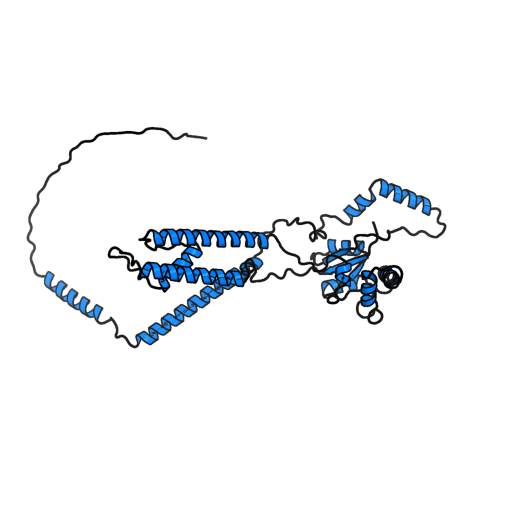VSVVVSNVVSVVVVVSSVVSSVVSLLPPPSPPVDQALQSVLPDDPFQEEEAPPDPQLVVLVVLLPDPVNPPSSSVSVNCRCCPPPNPPHHDNDPVVLVVCNQPHSHMYIDTQVVSLLCCLPDPVNRMEMHIDPDRPGRDDDDDPPPDPCPVVVVVVVVVCVVVCVVVVVCCVSRPCPGPHNNCCNPDSPPPPDDDDVSNCSSVVVVVVVVVVVVVVVVVVVVVVCVVCVVPDDDPPVVVVVVVVVVVVVVVVPPDDDDDDDDDDDDDDDDDDDDDDDDDDDDDDDDDD

InterPro domains:
  IPR001320 Ionotropic glutamate receptor, C-terminal [PF00060] (27-302)
  IPR001320 Ionotropic glutamate receptor, C-terminal [SM00079] (42-267)
  IPR001508 Ionotropic glutamate receptor, metazoa [PR00177] (29-54)
  IPR001508 Ionotropic glutamate receptor, metazoa [PR00177] (291-315)
  IPR015683 Ionotropic glutamate receptor [PTHR18966] (1-329)

pLDDT: mean 73.6, std 20.24, range [28.11, 95.94]

Organism: NCBI:txid89673

Sequence (379 aa):
MDYSVGVLLRRAEKTVDMFACLAPFDLSLWACIAGTVLLVGLLVYLLNWLNPPRLQMGSMTSTTLYNSMWFVYGSFVQQGGEVPYTTLATRMMMGAWWLFALIVISSYTANLAAFLTITRIESSIQSLQDLSKQTDIPYGTVLDSAVYEHVRMKGMNPFERDSMYSQMWRMISRSNGSENNVLESQAGIQKVKYGNYAFVWDAAVLEYVAINDPDCSFYTVGNTVADRGYGIALQHGSPYRDVFSQRILELQQNGDMDILKHKWWPKNGQCDLYSSVDTKQKGGALDIKSFAGVFCILAAGVVLSCFIAMLETWWNKRKGSRVPSKEASSLQNETATSERRNAWSLRPRLKLGTNTWKSQASSHGLHQSSQLGGPLDDP